Protein AF-A0A933PCF0-F1 (afdb_monomer_lite)

Structure (mmCIF, N/CA/C/O backbone):
data_AF-A0A933PCF0-F1
#
_entry.id   AF-A0A933PCF0-F1
#
loop_
_atom_site.group_PDB
_atom_site.id
_atom_site.type_symbol
_atom_site.label_atom_id
_atom_site.label_alt_id
_atom_site.label_comp_id
_atom_site.label_asym_id
_atom_site.label_entity_id
_atom_site.label_seq_id
_atom_site.pdbx_PDB_ins_code
_atom_site.Cartn_x
_atom_site.Cartn_y
_atom_site.Cartn_z
_atom_site.occupancy
_atom_site.B_iso_or_equiv
_atom_site.auth_seq_id
_atom_site.auth_comp_id
_atom_site.auth_asym_id
_atom_site.auth_atom_id
_atom_site.pdbx_PDB_model_num
ATOM 1 N N . MET A 1 1 ? 22.228 -21.706 17.046 1.00 25.23 1 MET A N 1
ATOM 2 C CA . MET A 1 1 ? 22.929 -20.407 17.133 1.00 25.23 1 MET A CA 1
ATOM 3 C C . MET A 1 1 ? 21.962 -19.352 16.630 1.00 25.23 1 MET A C 1
ATOM 5 O O . MET A 1 1 ? 21.312 -19.584 15.622 1.00 25.23 1 MET A O 1
ATOM 9 N N . ASN A 1 2 ? 21.758 -18.317 17.442 1.00 22.88 2 ASN A N 1
ATOM 10 C CA . ASN A 1 2 ? 20.640 -17.372 17.413 1.00 22.88 2 ASN A CA 1
ATOM 11 C C . ASN A 1 2 ? 20.480 -16.634 16.073 1.00 22.88 2 ASN A C 1
ATOM 13 O O . ASN A 1 2 ? 21.396 -15.925 15.669 1.00 22.88 2 ASN A O 1
ATOM 17 N N . ARG A 1 3 ? 19.287 -16.708 15.462 1.00 22.25 3 ARG A N 1
ATOM 18 C CA . ARG A 1 3 ? 18.789 -15.646 14.575 1.00 22.25 3 ARG A CA 1
ATOM 19 C C . ARG A 1 3 ? 18.373 -14.482 15.470 1.00 22.25 3 ARG A C 1
ATOM 21 O O . ARG A 1 3 ? 17.359 -14.555 16.160 1.00 22.25 3 ARG A O 1
ATOM 28 N N . LEU A 1 4 ? 19.225 -13.467 15.543 1.00 25.31 4 LEU A N 1
ATOM 29 C CA . LEU A 1 4 ? 18.872 -12.180 16.121 1.00 25.31 4 LEU A CA 1
ATOM 30 C C . LEU A 1 4 ? 17.951 -11.479 15.125 1.00 25.31 4 LEU A C 1
ATOM 32 O O . LEU A 1 4 ? 18.321 -11.279 13.972 1.00 25.31 4 LEU A O 1
ATOM 36 N N . ALA A 1 5 ? 16.746 -11.162 15.587 1.00 29.03 5 ALA A N 1
ATOM 37 C CA . ALA A 1 5 ? 15.807 -10.297 14.901 1.00 29.03 5 ALA A CA 1
ATOM 38 C C . ALA A 1 5 ? 16.474 -8.935 14.666 1.00 29.03 5 ALA A C 1
ATOM 40 O O . ALA A 1 5 ? 16.680 -8.165 15.608 1.00 29.03 5 ALA A O 1
ATOM 41 N N . HIS A 1 6 ? 16.840 -8.658 13.418 1.00 25.14 6 HIS A N 1
ATOM 42 C CA . HIS A 1 6 ? 17.116 -7.304 12.975 1.00 25.14 6 HIS A CA 1
ATOM 43 C C . HIS A 1 6 ? 15.776 -6.645 12.659 1.00 25.14 6 HIS A C 1
ATOM 45 O O . HIS A 1 6 ? 15.017 -7.122 11.822 1.00 25.14 6 HIS A O 1
ATOM 51 N N . GLY A 1 7 ? 15.470 -5.581 13.401 1.00 26.92 7 GLY A N 1
ATOM 52 C CA . GLY A 1 7 ? 14.288 -4.743 13.232 1.00 26.92 7 GLY A CA 1
ATOM 53 C C . GLY A 1 7 ? 14.378 -3.865 11.987 1.00 26.92 7 GLY A C 1
ATOM 54 O O . GLY A 1 7 ? 14.492 -2.651 12.101 1.00 26.92 7 GLY A O 1
ATOM 55 N N . GLY A 1 8 ? 14.324 -4.497 10.821 1.00 27.27 8 GLY A N 1
ATOM 56 C CA . GLY A 1 8 ? 13.816 -3.923 9.584 1.00 27.27 8 GLY A CA 1
ATOM 57 C C . GLY A 1 8 ? 12.721 -4.875 9.123 1.00 27.27 8 GLY A C 1
ATOM 58 O O . GLY A 1 8 ? 12.969 -6.076 9.053 1.00 27.27 8 GLY A O 1
ATOM 59 N N . GLY A 1 9 ? 11.499 -4.380 8.938 1.00 31.12 9 GLY A N 1
ATOM 60 C CA . GLY A 1 9 ? 10.350 -5.201 8.560 1.00 31.12 9 GLY A CA 1
ATOM 61 C C . GLY A 1 9 ? 10.545 -5.796 7.172 1.00 31.12 9 GLY A C 1
ATOM 62 O O . GLY A 1 9 ? 10.077 -5.231 6.193 1.00 31.12 9 GLY A O 1
ATOM 63 N N . HIS A 1 10 ? 11.255 -6.916 7.082 1.00 39.31 10 HIS A N 1
ATOM 64 C CA . HIS A 1 10 ? 11.153 -7.807 5.944 1.00 39.31 10 HIS A CA 1
ATOM 65 C C . HIS A 1 10 ? 9.820 -8.522 6.092 1.00 39.31 10 HIS A C 1
ATOM 67 O O . HIS A 1 10 ? 9.625 -9.307 7.022 1.00 39.31 10 HIS A O 1
ATOM 73 N N . VAL A 1 11 ? 8.883 -8.214 5.204 1.00 45.59 11 VAL A N 1
ATOM 74 C CA . VAL A 1 11 ? 7.663 -9.003 5.101 1.00 45.59 11 VAL A CA 1
ATOM 75 C C . VAL A 1 11 ? 8.080 -10.359 4.528 1.00 45.59 11 VAL A C 1
ATOM 77 O O . VAL A 1 11 ? 8.275 -10.511 3.324 1.00 45.59 11 VAL A O 1
ATOM 80 N N . GLU A 1 12 ? 8.308 -11.338 5.404 1.00 43.19 12 GLU A N 1
ATOM 81 C CA . GLU A 1 12 ? 8.560 -12.729 5.019 1.00 43.19 12 GLU A CA 1
ATOM 82 C C . GLU A 1 12 ? 7.275 -13.295 4.390 1.00 43.19 12 GLU A C 1
ATOM 84 O O . GLU A 1 12 ? 6.399 -13.837 5.066 1.00 43.19 12 GLU A O 1
ATOM 89 N N . GLY A 1 13 ? 7.130 -13.130 3.076 1.00 47.84 13 GLY A N 1
ATOM 90 C CA . GLY A 1 13 ? 6.128 -13.841 2.293 1.00 47.84 13 GLY A CA 1
ATOM 91 C C . GLY A 1 13 ? 6.518 -15.310 2.105 1.00 47.84 13 GLY A C 1
ATOM 92 O O . GLY A 1 13 ? 7.696 -15.671 2.100 1.00 47.84 13 GLY A O 1
ATOM 93 N N . ALA A 1 14 ? 5.533 -16.190 1.910 1.00 47.50 14 ALA A N 1
ATOM 94 C CA . ALA A 1 14 ? 5.810 -17.533 1.402 1.00 47.50 14 ALA A CA 1
ATOM 95 C C . ALA A 1 14 ? 6.533 -17.441 0.036 1.00 47.50 14 ALA A C 1
ATOM 97 O O . ALA A 1 14 ? 6.239 -16.523 -0.735 1.00 47.50 14 ALA A O 1
ATOM 98 N N . PRO A 1 15 ? 7.428 -18.377 -0.318 1.00 46.88 15 PRO A N 1
ATOM 99 C CA . PRO A 1 15 ? 8.041 -18.404 -1.646 1.00 46.88 15 PRO A CA 1
ATOM 100 C C . PRO A 1 15 ? 6.963 -18.372 -2.740 1.00 46.88 15 PRO A C 1
ATOM 102 O O . PRO A 1 15 ? 6.050 -19.200 -2.726 1.00 46.88 15 PRO A O 1
ATOM 105 N N . GLY A 1 16 ? 7.044 -17.403 -3.655 1.00 55.38 16 GLY A N 1
ATOM 106 C CA . GLY A 1 16 ? 6.028 -17.174 -4.692 1.00 55.38 16 GLY A CA 1
ATOM 107 C C . GLY A 1 16 ? 4.808 -16.347 -4.250 1.00 55.38 16 GLY A C 1
ATOM 108 O O . GLY A 1 16 ? 3.776 -16.350 -4.920 1.00 55.38 16 GLY A O 1
ATOM 109 N N . SER A 1 17 ? 4.883 -15.665 -3.104 1.00 68.19 17 SER A N 1
ATOM 110 C CA . SER A 1 17 ? 3.891 -14.665 -2.690 1.00 68.19 17 SER A CA 1
ATOM 111 C C . SER A 1 17 ? 4.389 -13.247 -2.961 1.00 68.19 17 SER A C 1
ATOM 113 O O . SER A 1 17 ? 5.594 -12.993 -3.017 1.00 68.19 17 SER A O 1
ATOM 115 N N . TYR A 1 18 ? 3.435 -12.335 -3.144 1.00 72.31 18 TYR A N 1
ATOM 116 C CA . TYR A 1 18 ? 3.709 -10.908 -3.238 1.00 72.31 18 TYR A CA 1
ATOM 117 C C . TYR A 1 18 ? 3.646 -10.297 -1.849 1.00 72.31 18 TYR A C 1
ATOM 119 O O . TYR A 1 18 ? 2.759 -10.624 -1.061 1.00 72.31 18 TYR A O 1
ATOM 127 N N . VAL A 1 19 ? 4.558 -9.376 -1.600 1.00 73.69 19 VAL A N 1
ATOM 128 C CA . VAL A 1 19 ? 4.489 -8.411 -0.518 1.00 73.69 19 VAL A CA 1
ATOM 129 C C . VAL A 1 19 ? 3.978 -7.119 -1.135 1.00 73.69 19 VAL A C 1
ATOM 131 O O . VAL A 1 19 ? 4.619 -6.613 -2.053 1.00 73.69 19 VAL A O 1
ATOM 134 N N . GLY A 1 20 ? 2.834 -6.614 -0.674 1.00 72.50 20 GLY A N 1
ATOM 135 C CA . GLY A 1 20 ? 2.295 -5.309 -1.064 1.00 72.50 20 GLY A CA 1
ATOM 136 C C . GLY A 1 20 ? 2.659 -4.201 -0.075 1.00 72.50 20 GLY A C 1
ATOM 137 O O . GLY A 1 20 ? 3.308 -4.425 0.951 1.00 72.50 20 GLY A O 1
ATOM 138 N N . SER A 1 21 ? 2.203 -2.988 -0.359 1.00 75.00 21 SER A N 1
ATOM 139 C CA . SER A 1 21 ? 2.209 -1.892 0.597 1.00 75.00 21 SER A CA 1
ATOM 140 C C . SER A 1 21 ? 1.336 -2.244 1.800 1.00 75.00 21 SER A C 1
ATOM 142 O O . SER A 1 21 ? 0.180 -2.644 1.655 1.00 75.00 21 SER A O 1
ATOM 144 N N . LEU A 1 22 ? 1.830 -1.990 3.013 1.00 73.12 22 LEU A N 1
ATOM 145 C CA . LEU A 1 22 ? 1.036 -2.170 4.237 1.00 73.12 22 LEU A CA 1
ATOM 146 C C . LEU A 1 22 ? -0.252 -1.327 4.230 1.00 73.12 22 LEU A C 1
ATOM 148 O O . LEU A 1 22 ? -1.233 -1.682 4.873 1.00 73.12 22 LEU A O 1
ATOM 152 N N . LEU A 1 23 ? -0.304 -0.245 3.448 1.00 75.94 23 LEU A N 1
ATOM 153 C CA . LEU A 1 23 ? -1.535 0.527 3.273 1.00 75.94 23 LEU A CA 1
ATOM 154 C C . LEU A 1 23 ? -2.630 -0.220 2.508 1.00 75.94 23 LEU A C 1
ATOM 156 O O . LEU A 1 23 ? -3.784 0.191 2.598 1.00 75.94 23 LEU A O 1
ATOM 160 N N . TYR A 1 24 ? -2.314 -1.298 1.795 1.00 77.12 24 TYR A N 1
ATOM 161 C CA . TYR A 1 24 ? -3.281 -2.167 1.121 1.00 77.12 24 TYR A CA 1
ATOM 162 C C . TYR A 1 24 ? -3.360 -3.575 1.698 1.00 77.12 24 TYR A C 1
ATOM 164 O O . TYR A 1 24 ? -4.350 -4.265 1.449 1.00 77.12 24 TYR A O 1
ATOM 172 N N . ASP A 1 25 ? -2.375 -3.970 2.500 1.00 76.62 25 ASP A N 1
ATOM 173 C CA . ASP A 1 25 ? -2.278 -5.313 3.053 1.00 76.62 25 ASP A CA 1
ATOM 174 C C . ASP A 1 25 ? -2.384 -5.338 4.589 1.00 76.62 25 ASP A C 1
ATOM 176 O O . ASP A 1 25 ? -2.459 -4.316 5.279 1.00 76.62 25 ASP A O 1
ATOM 180 N N . VAL A 1 26 ? -2.443 -6.547 5.137 1.00 80.56 26 VAL A N 1
ATOM 181 C CA . VAL A 1 26 ? -2.367 -6.819 6.569 1.00 80.56 26 VAL A CA 1
ATOM 182 C C . VAL A 1 26 ? -1.021 -7.459 6.850 1.00 80.56 26 VAL A C 1
ATOM 184 O O . VAL A 1 26 ? -0.704 -8.509 6.293 1.00 80.56 26 VAL A O 1
ATOM 187 N N . ALA A 1 27 ? -0.252 -6.862 7.759 1.00 81.44 27 ALA A N 1
ATOM 188 C CA . ALA A 1 27 ? 1.020 -7.441 8.159 1.00 81.44 27 ALA A CA 1
ATOM 189 C C . ALA A 1 27 ? 0.785 -8.852 8.744 1.00 81.44 27 ALA A C 1
ATOM 191 O O . ALA A 1 27 ? -0.171 -9.038 9.513 1.00 81.44 27 ALA A O 1
ATOM 192 N N . PRO A 1 28 ? 1.617 -9.863 8.430 1.00 80.25 28 PRO A N 1
ATOM 193 C CA . PRO A 1 28 ? 1.444 -11.221 8.955 1.00 80.25 28 PRO A CA 1
ATOM 194 C C . PRO A 1 28 ? 1.308 -11.266 10.487 1.00 80.25 28 PRO A C 1
ATOM 196 O O . PRO A 1 28 ? 0.439 -11.949 11.037 1.00 80.25 28 PRO A O 1
ATOM 199 N N . GLU A 1 29 ? 2.105 -10.460 11.186 1.00 84.06 29 GLU A N 1
ATOM 200 C CA . GLU A 1 29 ? 2.089 -10.257 12.634 1.00 84.06 29 GLU A CA 1
ATOM 201 C C . GLU A 1 29 ? 0.789 -9.632 13.170 1.00 84.06 29 GLU A C 1
ATOM 203 O O . GLU A 1 29 ? 0.519 -9.702 14.373 1.00 84.06 29 GLU A O 1
ATOM 208 N N . HIS A 1 30 ? -0.035 -9.034 12.310 1.00 89.06 30 HIS A N 1
ATOM 209 C CA . HIS A 1 30 ? -1.304 -8.395 12.658 1.00 89.06 30 HIS A CA 1
ATOM 210 C C . HIS A 1 30 ? -2.533 -9.252 12.320 1.00 89.06 30 HIS A C 1
ATOM 212 O O . HIS A 1 30 ? -3.639 -8.951 12.781 1.00 89.06 30 HIS A O 1
ATOM 218 N N . VAL A 1 31 ? -2.370 -10.376 11.613 1.00 88.50 31 VAL A N 1
ATOM 219 C CA . VAL A 1 31 ? -3.469 -11.310 11.302 1.00 88.50 31 VAL A CA 1
ATOM 220 C C . VAL A 1 31 ? -4.231 -11.782 12.557 1.00 88.50 31 VAL A C 1
ATOM 222 O O . VAL A 1 31 ? -5.467 -11.773 12.537 1.00 88.50 31 VAL A O 1
ATOM 225 N N . PRO A 1 32 ? -3.584 -12.131 13.692 1.00 90.69 32 PRO A N 1
ATOM 226 C CA . PRO A 1 32 ? -4.318 -12.479 14.913 1.00 90.69 32 PRO A CA 1
ATOM 227 C C . PRO A 1 32 ? -5.192 -11.330 15.437 1.00 90.69 32 PRO A C 1
ATOM 229 O O . PRO A 1 32 ? -6.311 -11.558 15.904 1.00 90.69 32 PRO A O 1
ATOM 232 N N . ALA A 1 33 ? -4.714 -10.089 15.327 1.00 91.44 33 ALA A N 1
ATOM 233 C CA . ALA A 1 33 ? -5.467 -8.905 15.720 1.00 91.44 33 ALA A CA 1
ATOM 234 C C . ALA A 1 33 ? -6.659 -8.633 14.786 1.00 91.44 33 ALA A C 1
ATOM 236 O O . ALA A 1 33 ? -7.724 -8.244 15.273 1.00 91.44 33 ALA A O 1
ATOM 237 N N . LEU A 1 34 ? -6.537 -8.914 13.482 1.00 90.56 34 LEU A N 1
ATOM 238 C CA . LEU A 1 34 ? -7.659 -8.851 12.538 1.00 90.56 34 LEU A CA 1
ATOM 239 C C . LEU A 1 34 ? -8.800 -9.789 12.953 1.00 90.56 34 LEU A C 1
ATOM 241 O O . LEU A 1 34 ? -9.964 -9.383 12.976 1.00 90.56 34 LEU A O 1
ATOM 245 N N . VAL A 1 35 ? -8.473 -11.030 13.331 1.00 91.44 35 VAL A N 1
ATOM 246 C CA . VAL A 1 35 ? -9.463 -12.011 13.804 1.00 91.44 35 VAL A CA 1
ATOM 247 C C . VAL A 1 35 ? -10.177 -11.498 15.056 1.00 91.44 35 VAL A C 1
ATOM 249 O O . VAL A 1 35 ? -11.404 -11.568 15.142 1.00 91.44 35 VAL A O 1
ATOM 252 N N . VAL A 1 36 ? -9.435 -10.926 16.010 1.00 91.69 36 VAL A N 1
ATOM 253 C CA . VAL A 1 36 ? -10.019 -10.304 17.209 1.00 91.69 36 VAL A CA 1
ATOM 254 C C . VAL A 1 36 ? -10.971 -9.171 16.823 1.00 91.69 36 VAL A C 1
ATOM 256 O O . VAL A 1 36 ? -12.115 -9.151 17.284 1.00 91.69 36 VAL A O 1
ATOM 259 N N . LEU A 1 37 ? -10.541 -8.265 15.944 1.00 88.94 37 LEU A N 1
ATOM 260 C CA . LEU A 1 37 ? -11.344 -7.131 15.494 1.00 88.94 37 LEU A CA 1
ATOM 261 C C . LEU A 1 37 ? -12.644 -7.572 14.801 1.00 88.94 37 LEU A C 1
ATOM 263 O O . LEU A 1 37 ? -13.703 -7.005 15.074 1.00 88.94 37 LEU A O 1
ATOM 267 N N . ALA A 1 38 ? -12.589 -8.623 13.980 1.00 88.75 38 ALA A N 1
ATOM 268 C CA . ALA A 1 38 ? -13.745 -9.177 13.278 1.00 88.75 38 ALA A CA 1
ATOM 269 C C . ALA A 1 38 ? -14.756 -9.872 14.212 1.00 88.75 38 ALA A C 1
ATOM 271 O O . ALA A 1 38 ? -15.964 -9.826 13.969 1.00 88.75 38 ALA A O 1
ATOM 272 N N . LEU A 1 39 ? -14.290 -10.499 15.298 1.00 90.94 39 LEU A N 1
ATOM 273 C CA . LEU A 1 39 ? -15.151 -11.213 16.249 1.00 90.94 39 LEU A CA 1
ATOM 274 C C . LEU A 1 39 ? -15.793 -10.292 17.299 1.00 90.94 39 LEU A C 1
ATOM 276 O O . LEU A 1 39 ? -16.856 -10.613 17.838 1.00 90.94 39 LEU A O 1
ATOM 280 N N . LEU A 1 40 ? -15.197 -9.136 17.595 1.00 87.50 40 LEU A N 1
ATOM 281 C CA . LEU A 1 40 ? -15.674 -8.216 18.636 1.00 87.50 40 LEU A CA 1
ATOM 282 C C . LEU A 1 40 ? -17.129 -7.729 18.462 1.00 87.50 40 LEU A C 1
ATOM 284 O O . LEU A 1 40 ? -17.848 -7.697 19.466 1.00 87.50 40 LEU A O 1
ATOM 288 N N . PRO A 1 41 ? -17.631 -7.411 17.251 1.00 85.50 41 PRO A N 1
ATOM 289 C CA . PRO A 1 41 ? -19.044 -7.090 17.047 1.00 85.50 41 PRO A CA 1
ATOM 290 C C . PRO A 1 41 ? -19.982 -8.237 17.442 1.00 85.50 41 PRO A C 1
ATOM 292 O O . PRO A 1 41 ? -21.017 -7.995 18.067 1.00 85.50 41 PRO A O 1
ATOM 295 N N . LEU A 1 42 ? -19.609 -9.488 17.146 1.00 87.19 42 LEU A N 1
ATOM 296 C CA . LEU A 1 42 ? -20.376 -10.673 17.541 1.00 87.19 42 LEU A CA 1
ATOM 297 C C . LEU A 1 42 ? -20.425 -10.799 19.070 1.00 87.19 42 LEU A C 1
ATOM 299 O O . LEU A 1 42 ? -21.495 -11.015 19.643 1.00 87.19 42 LEU A O 1
ATOM 303 N N . VAL A 1 43 ? -19.287 -10.594 19.741 1.00 86.88 43 VAL A N 1
ATOM 304 C CA . VAL A 1 43 ? -19.208 -10.586 21.209 1.00 86.88 43 VAL A CA 1
ATOM 305 C C . VAL A 1 43 ? -20.074 -9.465 21.789 1.00 86.88 43 VAL A C 1
ATOM 307 O O . VAL A 1 43 ? -20.819 -9.697 22.740 1.00 86.88 43 VAL A O 1
ATOM 310 N N . ALA A 1 44 ? -20.056 -8.268 21.199 1.00 86.12 44 ALA A N 1
ATOM 311 C CA . ALA A 1 44 ? -20.896 -7.155 21.636 1.00 86.12 44 ALA A CA 1
ATOM 312 C C . ALA A 1 44 ? -22.396 -7.457 21.485 1.00 86.12 44 ALA A C 1
ATOM 314 O O . ALA A 1 44 ? -23.184 -7.148 22.386 1.00 86.12 44 ALA A O 1
ATOM 315 N N . VAL A 1 45 ? -22.796 -8.112 20.389 1.00 85.12 45 VAL A N 1
ATOM 316 C CA . VAL A 1 45 ? -24.171 -8.590 20.181 1.00 85.12 45 VAL A CA 1
ATOM 317 C C . VAL A 1 45 ? -24.544 -9.642 21.223 1.00 85.12 45 VAL A C 1
ATOM 319 O O . VAL A 1 45 ? -25.588 -9.502 21.857 1.00 85.12 45 VAL A O 1
ATOM 322 N N . LEU A 1 46 ? -23.699 -10.647 21.464 1.00 86.25 46 LEU A N 1
ATOM 323 C CA . LEU A 1 46 ? -23.926 -11.677 22.484 1.00 86.25 46 LEU A CA 1
ATOM 324 C C . LEU A 1 46 ? -24.105 -11.047 23.874 1.00 86.25 46 LEU A C 1
ATOM 326 O O . LEU A 1 46 ? -25.059 -11.358 24.590 1.00 86.25 46 LEU A O 1
ATOM 330 N N . VAL A 1 47 ? -23.240 -10.090 24.224 1.00 85.38 47 VAL A N 1
ATOM 331 C CA . VAL A 1 47 ? -23.313 -9.357 25.489 1.00 85.38 47 VAL A CA 1
ATOM 332 C C . VAL A 1 47 ? -24.624 -8.592 25.614 1.00 85.38 47 VAL A C 1
ATOM 334 O O . VAL A 1 47 ? -25.244 -8.685 26.669 1.00 85.38 47 VAL A O 1
ATOM 337 N N . HIS A 1 48 ? -25.075 -7.861 24.596 1.00 82.12 48 HIS A N 1
ATOM 338 C CA . HIS A 1 48 ? -26.234 -6.964 24.724 1.00 82.12 48 HIS A CA 1
ATOM 339 C C . HIS A 1 48 ? -27.587 -7.594 24.383 1.00 82.12 48 HIS A C 1
ATOM 341 O O . HIS A 1 48 ? -28.609 -7.147 24.899 1.00 82.12 48 HIS A O 1
ATOM 347 N N . ARG A 1 49 ? -27.626 -8.608 23.514 1.00 84.12 49 ARG A N 1
ATOM 348 C CA . ARG A 1 49 ? -28.871 -9.195 22.984 1.00 84.12 49 ARG A CA 1
ATOM 349 C C . ARG A 1 49 ? -29.189 -10.571 23.549 1.00 84.12 49 ARG A C 1
ATOM 351 O O . ARG A 1 49 ? -30.356 -10.943 23.570 1.00 84.12 49 ARG A O 1
ATOM 358 N N . LEU A 1 50 ? -28.186 -11.309 24.021 1.00 83.31 50 LEU A N 1
ATOM 359 C CA . LEU A 1 50 ? -28.342 -12.694 24.472 1.00 83.31 50 LEU A CA 1
ATOM 360 C C . LEU A 1 50 ? -27.774 -12.890 25.889 1.00 83.31 50 LEU A C 1
ATOM 362 O O . LEU A 1 50 ? -26.924 -13.752 26.118 1.00 83.31 50 LEU A O 1
ATOM 366 N N . PRO A 1 51 ? -28.243 -12.111 26.883 1.00 77.00 51 PRO A N 1
ATOM 367 C CA . PRO A 1 51 ? -27.655 -12.112 28.217 1.00 77.00 51 PRO A CA 1
ATOM 368 C C . PRO A 1 51 ? -27.790 -13.451 28.947 1.00 77.00 51 PRO A C 1
ATOM 370 O O . PRO A 1 51 ? -26.962 -13.733 29.805 1.00 77.00 51 PRO A O 1
ATOM 373 N N . ALA A 1 52 ? -28.793 -14.259 28.593 1.00 79.56 52 ALA A N 1
ATOM 374 C CA . ALA A 1 52 ? -29.049 -15.573 29.179 1.00 79.56 52 ALA A CA 1
ATOM 375 C C . ALA A 1 52 ? -27.998 -16.634 28.803 1.00 79.56 52 ALA A C 1
ATOM 377 O O . ALA A 1 52 ? -27.905 -17.654 29.476 1.00 79.56 52 ALA A O 1
ATOM 378 N N . VAL A 1 53 ? -27.209 -16.400 27.748 1.00 80.50 53 VAL A N 1
ATOM 379 C CA . VAL A 1 53 ? -26.158 -17.326 27.284 1.00 80.50 53 VAL A CA 1
ATOM 380 C C . VAL A 1 53 ? -24.842 -17.110 28.045 1.00 80.50 53 VAL A C 1
ATOM 382 O O . VAL A 1 53 ? -23.968 -17.971 28.043 1.00 80.50 53 VAL A O 1
ATOM 385 N N . LEU A 1 54 ? -24.686 -15.961 28.709 1.00 79.12 54 LEU A N 1
ATOM 386 C CA . LEU A 1 54 ? -23.448 -15.577 29.380 1.00 79.12 54 LEU A CA 1
ATOM 387 C C . LEU A 1 54 ? -23.532 -15.795 30.896 1.00 79.12 54 LEU A C 1
ATOM 389 O O . LEU A 1 54 ? -24.584 -15.554 31.493 1.00 79.12 54 LEU A O 1
ATOM 393 N N . PRO A 1 55 ? -22.416 -16.166 31.551 1.00 82.25 55 PRO A N 1
ATOM 394 C CA . PRO A 1 55 ? -22.373 -16.248 33.003 1.00 82.25 55 PRO A CA 1
ATOM 395 C C . PRO A 1 55 ? -22.664 -14.875 33.638 1.00 82.25 55 PRO A C 1
ATOM 397 O O . PRO A 1 55 ? -22.351 -13.833 33.044 1.00 82.25 55 PRO A O 1
ATOM 400 N N . PRO A 1 56 ? -23.241 -14.838 34.854 1.00 81.75 56 PRO A N 1
ATOM 401 C CA . PRO A 1 56 ? -23.562 -13.598 35.550 1.00 81.75 56 PRO A CA 1
ATOM 402 C C . PRO A 1 56 ? -22.282 -12.916 36.049 1.00 81.75 56 PRO A C 1
ATOM 404 O O . PRO A 1 56 ? -21.889 -13.030 37.207 1.00 81.75 56 PRO A O 1
ATOM 407 N N . VAL A 1 57 ? -21.618 -12.184 35.157 1.00 87.62 57 VAL A N 1
ATOM 408 C CA . VAL A 1 57 ? -20.435 -11.383 35.474 1.00 87.62 57 VAL A CA 1
ATOM 409 C C . VAL A 1 57 ? -20.891 -9.964 35.840 1.00 87.62 57 VAL A C 1
ATOM 411 O O . VAL A 1 57 ? -21.448 -9.270 34.981 1.00 87.62 57 VAL A O 1
ATOM 414 N N . PRO A 1 58 ? -20.632 -9.469 37.070 1.00 89.00 58 PRO A N 1
ATOM 415 C CA . PRO A 1 58 ? -21.086 -8.144 37.511 1.00 89.00 58 PRO A CA 1
ATOM 416 C C . PRO A 1 58 ? -20.648 -7.002 36.587 1.00 89.00 58 PRO A C 1
ATOM 418 O O . PRO A 1 58 ? -21.366 -6.020 36.409 1.00 89.00 58 PRO A O 1
ATOM 421 N N . TRP A 1 59 ? -19.473 -7.142 35.973 1.00 91.75 59 TRP A N 1
ATOM 422 C CA . TRP A 1 59 ? -18.943 -6.174 35.019 1.00 91.75 59 TRP A CA 1
ATOM 423 C C . TRP A 1 59 ? -19.805 -6.067 33.749 1.00 91.75 59 TRP A C 1
ATOM 425 O O . TRP A 1 59 ? -20.118 -4.955 33.329 1.00 91.75 59 TRP A O 1
ATOM 435 N N . LEU A 1 60 ? -20.280 -7.191 33.193 1.00 89.75 60 LEU A N 1
ATOM 436 C CA . LEU A 1 60 ? -21.167 -7.197 32.019 1.00 89.75 60 LEU A CA 1
ATOM 437 C C . LEU A 1 60 ? -22.529 -6.572 32.332 1.00 89.75 60 LEU A C 1
ATOM 439 O O . LEU A 1 60 ? -23.071 -5.831 31.515 1.00 89.75 60 LEU A O 1
ATOM 443 N N . GLY A 1 61 ? -23.062 -6.822 33.532 1.00 88.44 61 GLY A N 1
ATOM 444 C CA . GLY A 1 61 ? -24.286 -6.169 34.000 1.00 88.44 61 GLY A CA 1
ATOM 445 C C . GLY A 1 61 ? -24.151 -4.643 34.031 1.00 88.44 61 GLY A C 1
ATOM 446 O O . GLY A 1 61 ? -25.024 -3.935 33.535 1.00 88.44 61 GLY A O 1
ATOM 447 N N . ARG A 1 62 ? -23.020 -4.132 34.536 1.00 93.19 62 ARG A N 1
ATOM 448 C CA . ARG A 1 62 ? -22.730 -2.688 34.551 1.00 93.19 62 ARG A CA 1
ATOM 449 C C . ARG A 1 62 ? -22.517 -2.115 33.152 1.00 93.19 62 ARG A C 1
ATOM 451 O O . ARG A 1 62 ? -23.013 -1.030 32.876 1.00 93.19 62 ARG A O 1
ATOM 458 N N . LEU A 1 63 ? -21.831 -2.842 32.268 1.00 91.56 63 LEU A N 1
ATOM 459 C CA . LEU A 1 63 ? -21.619 -2.429 30.879 1.00 91.56 63 LEU A CA 1
ATOM 460 C C . LEU A 1 63 ? -22.952 -2.253 30.133 1.00 91.56 63 LEU A C 1
ATOM 462 O O . LEU A 1 63 ? -23.128 -1.265 29.427 1.00 91.56 63 LEU A O 1
ATOM 466 N N . ARG A 1 64 ? -23.905 -3.174 30.321 1.00 89.50 64 ARG A N 1
ATOM 467 C CA . ARG A 1 64 ? -25.257 -3.098 29.730 1.00 89.50 64 ARG A CA 1
ATOM 468 C C . ARG A 1 64 ? -26.082 -1.927 30.254 1.00 89.50 64 ARG A C 1
ATOM 470 O O . ARG A 1 64 ? -26.934 -1.417 29.539 1.00 89.50 64 ARG A O 1
ATOM 477 N N . ALA A 1 65 ? -25.844 -1.524 31.499 1.00 90.94 65 ALA A N 1
ATOM 478 C CA . ALA A 1 65 ? -26.541 -0.408 32.127 1.00 90.94 65 ALA A CA 1
ATOM 479 C C . ALA A 1 65 ? -25.985 0.965 31.708 1.00 90.94 65 ALA A C 1
ATOM 481 O O . ALA A 1 65 ? -26.570 1.991 32.057 1.00 90.94 65 ALA A O 1
ATOM 482 N N . LEU A 1 66 ? -24.856 1.013 30.988 1.00 90.56 66 LEU A N 1
ATOM 483 C CA . LEU A 1 66 ? -24.313 2.272 30.493 1.00 90.56 66 LEU A CA 1
ATOM 484 C C . LEU A 1 66 ? -25.226 2.885 29.419 1.00 90.56 66 LEU A C 1
ATOM 486 O O . LEU A 1 66 ? -25.768 2.164 28.579 1.00 90.56 66 LEU A O 1
ATOM 490 N N . PRO A 1 67 ? -25.324 4.225 29.362 1.00 89.62 67 PRO A N 1
ATOM 491 C CA . PRO A 1 67 ? -25.864 4.908 28.193 1.00 89.62 67 PRO A CA 1
ATOM 492 C C . PRO A 1 67 ? -25.125 4.489 26.920 1.00 89.62 67 PRO A C 1
ATOM 494 O O . PRO A 1 67 ? -23.921 4.224 26.970 1.00 89.62 67 PRO A O 1
ATOM 497 N N . ALA A 1 68 ? -25.816 4.479 25.779 1.00 86.00 68 ALA A N 1
ATOM 498 C CA . ALA A 1 68 ? -25.277 3.990 24.508 1.00 86.00 68 ALA A CA 1
ATOM 499 C C . ALA A 1 68 ? -23.936 4.646 24.129 1.00 86.00 68 ALA A C 1
ATOM 501 O O . ALA A 1 68 ? -23.025 3.966 23.665 1.00 86.00 68 ALA A O 1
ATOM 502 N N . GLU A 1 69 ? -23.779 5.943 24.397 1.00 86.25 69 GLU A N 1
ATOM 503 C CA . GLU A 1 69 ? -22.550 6.692 24.129 1.00 86.25 69 GLU A CA 1
ATOM 504 C C . GLU A 1 69 ? -21.379 6.186 24.991 1.00 86.25 69 GLU A C 1
ATOM 506 O O . GLU A 1 69 ? -20.259 5.998 24.520 1.00 86.25 69 GLU A O 1
ATOM 511 N N . ARG A 1 70 ? -21.643 5.895 26.271 1.00 91.00 70 ARG A N 1
ATOM 512 C CA . ARG A 1 70 ? -20.635 5.373 27.207 1.00 91.00 70 ARG A CA 1
ATOM 513 C C . ARG A 1 70 ? -20.342 3.899 26.960 1.00 91.00 70 ARG A C 1
ATOM 515 O O . ARG A 1 70 ? -19.199 3.483 27.129 1.00 91.00 70 ARG A O 1
ATOM 522 N N . ALA A 1 71 ? -21.341 3.134 26.530 1.00 91.50 71 ALA A N 1
ATOM 523 C CA . ALA A 1 71 ? -21.170 1.754 26.104 1.00 91.50 71 ALA A CA 1
ATOM 524 C C . ALA A 1 71 ? -20.290 1.669 24.848 1.00 91.50 71 ALA A C 1
ATOM 526 O O . ALA A 1 71 ? -19.386 0.841 24.814 1.00 91.50 71 ALA A O 1
ATOM 527 N N . LEU A 1 72 ? -20.494 2.549 23.860 1.00 90.00 72 LEU A N 1
ATOM 528 C CA . LEU A 1 72 ? -19.653 2.619 22.661 1.00 90.00 72 LEU A CA 1
ATOM 529 C C . LEU A 1 72 ? -18.196 2.945 23.014 1.00 90.00 72 LEU A C 1
ATOM 531 O O . LEU A 1 72 ? -17.293 2.241 22.575 1.00 90.00 72 LEU A O 1
ATOM 535 N N . ALA A 1 73 ? -17.964 3.946 23.868 1.00 93.38 73 ALA A N 1
ATOM 536 C CA . ALA A 1 73 ? -16.618 4.268 24.340 1.00 93.38 73 ALA A CA 1
ATOM 537 C C . ALA A 1 73 ? -15.960 3.110 25.113 1.00 93.38 73 ALA A C 1
ATOM 539 O O . ALA A 1 73 ? -14.772 2.845 24.941 1.00 93.38 73 ALA A O 1
ATOM 540 N N . ALA A 1 74 ? -16.723 2.398 25.949 1.00 95.69 74 ALA A N 1
ATOM 541 C CA . ALA A 1 74 ? -16.226 1.220 26.656 1.00 95.69 74 ALA A CA 1
ATOM 542 C C . ALA A 1 74 ? -15.852 0.088 25.686 1.00 95.69 74 ALA A C 1
ATOM 544 O O . ALA A 1 74 ? -14.802 -0.525 25.854 1.00 95.69 74 ALA A O 1
ATOM 545 N N . TRP A 1 75 ? -16.671 -0.158 24.659 1.00 94.75 75 TRP A N 1
ATOM 546 C CA . TRP A 1 75 ? -16.372 -1.144 23.621 1.00 94.75 75 TRP A CA 1
ATOM 547 C C . TRP A 1 75 ? -15.157 -0.764 22.785 1.00 94.75 75 TRP A C 1
ATOM 549 O O . TRP A 1 75 ? -14.351 -1.641 22.509 1.00 94.75 75 TRP A O 1
ATOM 559 N N . ALA A 1 76 ? -14.975 0.514 22.451 1.00 94.62 76 ALA A N 1
ATOM 560 C CA . ALA A 1 76 ? -13.785 0.978 21.744 1.00 94.62 76 ALA A CA 1
ATOM 561 C C . ALA A 1 76 ? -12.497 0.720 22.544 1.00 94.62 76 ALA A C 1
ATOM 563 O O . ALA A 1 76 ? -11.536 0.181 22.006 1.00 94.62 76 ALA A O 1
ATOM 564 N N . LEU A 1 77 ? -12.502 1.026 23.847 1.00 97.31 77 LEU A N 1
ATOM 565 C CA . LEU A 1 77 ? -11.369 0.743 24.736 1.00 97.31 77 LEU A CA 1
ATOM 566 C C . LEU A 1 77 ? -11.076 -0.759 24.841 1.00 97.31 77 LEU A C 1
ATOM 568 O O . LEU A 1 77 ? -9.921 -1.160 24.785 1.00 97.31 77 LEU A O 1
ATOM 572 N N . VAL A 1 78 ? -12.112 -1.590 25.007 1.00 96.19 78 VAL A N 1
ATOM 573 C CA . VAL A 1 78 ? -11.955 -3.053 25.096 1.00 96.19 78 VAL A CA 1
ATOM 574 C C . VAL A 1 78 ? -11.465 -3.632 23.774 1.00 96.19 78 VAL A C 1
ATOM 576 O O . VAL A 1 78 ? -10.601 -4.501 23.785 1.00 96.19 78 VAL A O 1
ATOM 579 N N . ALA A 1 79 ? -11.995 -3.146 22.653 1.00 95.31 79 ALA A N 1
ATOM 580 C CA . ALA A 1 79 ? -11.603 -3.577 21.323 1.00 95.31 79 ALA A CA 1
ATOM 581 C C . ALA A 1 79 ? -10.133 -3.260 21.043 1.00 95.31 79 ALA A C 1
ATOM 583 O O . ALA A 1 79 ? -9.376 -4.164 20.703 1.00 95.31 79 ALA A O 1
ATOM 584 N N . SER A 1 80 ? -9.721 -2.009 21.269 1.00 96.31 80 SER A N 1
ATOM 585 C CA . SER A 1 80 ? -8.328 -1.585 21.103 1.00 96.31 80 SER A CA 1
ATOM 586 C C . SER A 1 80 ? -7.394 -2.328 22.069 1.00 96.31 80 SER A C 1
ATOM 588 O O . SER A 1 80 ? -6.371 -2.863 21.648 1.00 96.31 80 SER A O 1
ATOM 590 N N . ALA A 1 81 ? -7.786 -2.511 23.338 1.00 97.56 81 ALA A N 1
ATOM 591 C CA . ALA A 1 81 ? -7.004 -3.312 24.282 1.00 97.56 81 ALA A CA 1
ATOM 592 C C . ALA A 1 81 ? -6.830 -4.766 23.812 1.00 97.56 81 ALA A C 1
ATOM 594 O O . ALA A 1 81 ? -5.733 -5.307 23.898 1.00 97.56 81 ALA A O 1
ATOM 595 N N . ALA A 1 82 ? -7.893 -5.401 23.309 1.00 96.25 82 ALA A N 1
ATOM 596 C CA . ALA A 1 82 ? -7.838 -6.775 22.817 1.00 96.25 82 ALA A CA 1
ATOM 597 C C . ALA A 1 82 ? -6.953 -6.906 21.567 1.00 96.25 82 ALA A C 1
ATOM 599 O O . ALA A 1 82 ? -6.183 -7.860 21.474 1.00 96.25 82 ALA A O 1
ATOM 600 N N . VAL A 1 83 ? -7.023 -5.932 20.653 1.00 95.44 83 VAL A N 1
ATOM 601 C CA . VAL A 1 83 ? -6.126 -5.831 19.494 1.00 95.44 83 VAL A CA 1
ATOM 602 C C . VAL A 1 83 ? -4.673 -5.725 19.954 1.00 95.44 83 VAL A C 1
ATOM 604 O O . VAL A 1 83 ? -3.866 -6.563 19.572 1.00 95.44 83 VAL A O 1
ATOM 607 N N . HIS A 1 84 ? -4.338 -4.786 20.843 1.00 95.69 84 HIS A N 1
ATOM 608 C CA . HIS A 1 84 ? -2.961 -4.632 21.321 1.00 95.69 84 HIS A CA 1
ATOM 609 C C . HIS A 1 84 ? -2.449 -5.867 22.075 1.00 95.69 84 HIS A C 1
ATOM 611 O O . HIS A 1 84 ? -1.307 -6.259 21.866 1.00 95.69 84 HIS A O 1
ATOM 617 N N . VAL A 1 85 ? -3.281 -6.549 22.877 1.00 96.56 85 VAL A N 1
ATOM 618 C CA . VAL A 1 85 ? -2.901 -7.838 23.496 1.00 96.56 85 VAL A CA 1
ATOM 619 C C . VAL A 1 85 ? -2.566 -8.889 22.438 1.00 96.56 85 VAL A C 1
ATOM 621 O O . VAL A 1 85 ? -1.589 -9.617 22.604 1.00 96.56 85 VAL A O 1
ATOM 624 N N . ALA A 1 86 ? -3.353 -8.974 21.362 1.00 94.94 86 ALA A N 1
ATOM 625 C CA . ALA A 1 86 ? -3.119 -9.934 20.287 1.00 94.94 86 ALA A CA 1
ATOM 626 C C . ALA A 1 86 ? -1.804 -9.675 19.529 1.00 94.94 86 ALA A C 1
ATOM 628 O O . ALA A 1 86 ? -1.227 -10.623 19.002 1.00 94.94 86 ALA A O 1
ATOM 629 N N . LEU A 1 87 ? -1.311 -8.430 19.528 1.00 92.94 87 LEU A N 1
ATOM 630 C CA . LEU A 1 87 ? -0.041 -8.038 18.906 1.00 92.94 87 LEU A CA 1
ATOM 631 C C . LEU A 1 87 ? 1.197 -8.300 19.782 1.00 92.94 87 LEU A C 1
ATOM 633 O O . LEU A 1 87 ? 2.303 -8.421 19.260 1.00 92.94 87 LEU A O 1
ATOM 637 N N . VAL A 1 88 ? 1.045 -8.422 21.106 1.00 93.81 88 VAL A N 1
ATOM 638 C CA . VAL A 1 88 ? 2.175 -8.684 22.022 1.00 93.81 88 VAL A CA 1
ATOM 639 C C . VAL A 1 88 ? 2.985 -9.933 21.638 1.00 93.81 88 VAL A C 1
ATOM 641 O O . VAL A 1 88 ? 4.206 -9.823 21.531 1.00 93.81 88 VAL A O 1
ATOM 644 N N . PRO A 1 89 ? 2.381 -11.125 21.444 1.00 92.50 89 PRO A N 1
ATOM 645 C CA . PRO A 1 89 ? 3.162 -12.322 21.140 1.00 92.50 89 PRO A CA 1
ATOM 646 C C . PRO A 1 89 ? 3.788 -12.285 19.742 1.00 92.50 89 PRO A C 1
ATOM 648 O O . PRO A 1 89 ? 4.816 -12.926 19.538 1.00 92.50 89 PRO A O 1
ATOM 651 N N . THR A 1 90 ? 3.201 -11.547 18.794 1.00 87.50 90 THR A N 1
ATOM 652 C CA . THR A 1 90 ? 3.679 -11.510 17.404 1.00 87.50 90 THR A CA 1
ATOM 653 C C . THR A 1 90 ? 4.935 -10.660 17.234 1.00 87.50 90 THR A C 1
ATOM 655 O O . THR A 1 90 ? 5.723 -10.917 16.334 1.00 87.50 90 THR A O 1
ATOM 658 N N . HIS A 1 91 ? 5.196 -9.736 18.162 1.00 86.44 91 HIS A N 1
ATOM 659 C CA . HIS A 1 91 ? 6.369 -8.857 18.154 1.00 86.44 91 HIS A CA 1
ATOM 660 C C . HIS A 1 91 ? 7.529 -9.349 19.048 1.00 86.44 91 HIS A C 1
ATOM 662 O O . HIS A 1 91 ? 8.509 -8.626 19.267 1.00 86.44 91 HIS A O 1
ATOM 668 N N . GLY A 1 92 ? 7.446 -10.570 19.592 1.00 87.50 92 GLY A N 1
ATOM 669 C CA . GLY A 1 92 ? 8.520 -11.196 20.375 1.00 87.50 92 GLY A CA 1
ATOM 670 C C . GLY A 1 92 ? 8.932 -10.401 21.625 1.00 87.50 92 GLY A C 1
ATOM 671 O O . GLY A 1 92 ? 8.094 -9.818 22.310 1.00 87.50 92 GLY A O 1
ATOM 672 N N . LEU A 1 93 ? 10.231 -10.369 21.944 1.00 88.06 93 LEU A N 1
ATOM 673 C CA . LEU A 1 93 ? 10.801 -9.590 23.061 1.00 88.06 93 LEU A CA 1
ATOM 674 C C . LEU A 1 93 ? 11.320 -8.216 22.595 1.00 88.06 93 LEU A C 1
ATOM 676 O O . LEU A 1 93 ? 12.462 -7.849 22.866 1.00 88.06 93 LEU A O 1
ATOM 680 N N . SER A 1 94 ? 10.495 -7.469 21.863 1.00 87.00 94 SER A N 1
ATOM 681 C CA . SER A 1 94 ? 10.838 -6.137 21.353 1.00 87.00 94 SER A CA 1
ATOM 682 C C . SER A 1 94 ? 10.244 -5.013 22.210 1.00 87.00 94 SER A C 1
ATOM 684 O O . SER A 1 94 ? 9.309 -5.222 22.987 1.00 87.00 94 SER A O 1
ATOM 686 N N . GLY A 1 95 ? 10.758 -3.788 22.038 1.00 88.56 95 GLY A N 1
ATOM 687 C CA . GLY A 1 95 ? 10.168 -2.581 22.633 1.00 88.56 95 GLY A CA 1
ATOM 688 C C . GLY A 1 95 ? 8.687 -2.399 22.272 1.00 88.56 95 GLY A C 1
ATOM 689 O O . GLY A 1 95 ? 7.903 -1.952 23.109 1.00 88.56 95 GLY A O 1
ATOM 690 N N . TRP A 1 96 ? 8.291 -2.832 21.071 1.00 87.44 96 TRP A N 1
ATOM 691 C CA . TRP A 1 96 ? 6.909 -2.798 20.592 1.00 87.44 96 TRP A CA 1
ATOM 692 C C . TRP A 1 96 ? 5.985 -3.701 21.403 1.00 87.44 96 TRP A C 1
ATOM 694 O O . TRP A 1 96 ? 4.920 -3.253 21.820 1.00 87.44 96 TRP A O 1
ATOM 704 N N . SER A 1 97 ? 6.412 -4.919 21.743 1.00 91.12 97 SER A N 1
ATOM 705 C CA . SER A 1 97 ? 5.631 -5.814 22.608 1.00 91.12 97 SER A CA 1
ATOM 706 C C . SER A 1 97 ? 5.348 -5.190 23.975 1.00 91.12 97 SER A C 1
ATOM 708 O O . SER A 1 97 ? 4.235 -5.296 24.493 1.00 91.12 97 SER A O 1
ATOM 710 N N . PHE A 1 98 ? 6.334 -4.496 24.558 1.00 93.25 98 PHE A N 1
ATOM 711 C CA . PHE A 1 98 ? 6.147 -3.776 25.821 1.00 93.25 98 PHE A CA 1
ATOM 712 C C . PHE A 1 98 ? 5.205 -2.581 25.666 1.00 93.25 98 PHE A C 1
ATOM 714 O O . PHE A 1 98 ? 4.354 -2.372 26.531 1.00 93.25 98 PHE A O 1
ATOM 721 N N . ALA A 1 99 ? 5.325 -1.825 24.573 1.00 92.56 99 ALA A N 1
ATOM 722 C CA . ALA A 1 99 ? 4.437 -0.707 24.275 1.00 92.56 99 ALA A CA 1
ATOM 723 C C . ALA A 1 99 ? 2.983 -1.176 24.104 1.00 92.56 99 ALA A C 1
ATOM 725 O O . ALA A 1 99 ? 2.093 -0.636 24.761 1.00 92.56 99 ALA A O 1
ATOM 726 N N . PHE A 1 100 ? 2.746 -2.234 23.322 1.00 94.62 100 PHE A N 1
ATOM 727 C CA . PHE A 1 100 ? 1.421 -2.831 23.147 1.00 94.62 100 PHE A CA 1
ATOM 728 C C . PHE A 1 100 ? 0.851 -3.373 24.459 1.00 94.62 100 PHE A C 1
ATOM 730 O O . PHE A 1 100 ? -0.312 -3.125 24.770 1.00 94.62 100 PHE A O 1
ATOM 737 N N . ALA A 1 101 ? 1.659 -4.060 25.273 1.00 96.38 101 ALA A N 1
ATOM 738 C CA . ALA A 1 101 ? 1.214 -4.569 26.568 1.00 96.38 101 ALA A CA 1
ATOM 739 C C . ALA A 1 101 ? 0.851 -3.435 27.545 1.00 96.38 101 ALA A C 1
ATOM 741 O O . ALA A 1 101 ? -0.167 -3.509 28.241 1.00 96.38 101 ALA A O 1
ATOM 742 N N . ALA A 1 102 ? 1.665 -2.375 27.590 1.00 96.81 102 ALA A N 1
ATOM 743 C CA . ALA A 1 102 ? 1.408 -1.206 28.422 1.00 96.81 102 ALA A CA 1
ATOM 744 C C . ALA A 1 102 ? 0.134 -0.474 27.978 1.00 96.81 102 ALA A C 1
ATOM 746 O O . ALA A 1 102 ? -0.724 -0.183 28.816 1.00 96.81 102 ALA A O 1
ATOM 747 N N . ASP A 1 103 ? -0.025 -0.232 26.675 1.00 96.88 103 ASP A N 1
ATOM 748 C CA . ASP A 1 103 ? -1.200 0.442 26.125 1.00 96.88 103 ASP A CA 1
ATOM 749 C C . ASP A 1 103 ? -2.472 -0.391 26.331 1.00 96.88 103 ASP A C 1
ATOM 751 O O . ASP A 1 103 ? -3.469 0.111 26.852 1.00 96.88 103 ASP A O 1
ATOM 755 N N . ALA A 1 104 ? -2.421 -1.702 26.072 1.00 97.62 104 ALA A N 1
ATOM 756 C CA . ALA A 1 104 ? -3.513 -2.625 26.376 1.00 97.62 104 ALA A CA 1
ATOM 757 C C . ALA A 1 104 ? -3.938 -2.571 27.852 1.00 97.62 104 ALA A C 1
ATOM 759 O O . ALA A 1 104 ? -5.133 -2.528 28.165 1.00 97.62 104 ALA A O 1
ATOM 760 N N . GLY A 1 105 ? -2.966 -2.542 28.769 1.00 98.00 105 GLY A N 1
ATOM 761 C CA . GLY A 1 105 ? -3.215 -2.401 30.200 1.00 98.00 105 GLY A CA 1
ATOM 762 C C . GLY A 1 105 ? -3.903 -1.079 30.547 1.00 98.00 105 GLY A C 1
ATOM 763 O O . GLY A 1 105 ? -4.878 -1.071 31.304 1.00 98.00 105 GLY A O 1
ATOM 764 N N . LEU A 1 106 ? -3.442 0.034 29.968 1.00 98.00 106 LEU A N 1
ATOM 765 C CA . LEU A 1 106 ? -4.021 1.366 30.170 1.00 98.00 106 LEU A CA 1
ATOM 766 C C . LEU A 1 106 ? -5.449 1.464 29.619 1.00 98.00 106 LEU A C 1
ATOM 768 O O . LEU A 1 106 ? -6.344 1.945 30.322 1.00 98.00 106 LEU A O 1
ATOM 772 N N . LEU A 1 107 ? -5.683 0.964 28.406 1.00 98.31 107 LEU A N 1
ATOM 773 C CA . LEU A 1 107 ? -6.989 0.930 27.749 1.00 98.31 107 LEU A CA 1
ATOM 774 C C . LEU A 1 107 ? -7.978 0.044 28.518 1.00 98.31 107 LEU A C 1
ATOM 776 O O . LEU A 1 107 ? -9.087 0.482 28.840 1.00 98.31 107 LEU A O 1
ATOM 780 N N . GLY A 1 108 ? -7.564 -1.166 28.905 1.00 97.69 108 GLY A N 1
ATOM 781 C CA . GLY A 1 108 ? -8.370 -2.083 29.712 1.00 97.69 108 GLY A CA 1
ATOM 782 C C . GLY A 1 108 ? -8.694 -1.517 31.099 1.00 97.69 108 GLY A C 1
ATOM 783 O O . GLY A 1 108 ? -9.838 -1.583 31.563 1.00 97.69 108 GLY A O 1
ATOM 784 N N . TRP A 1 109 ? -7.720 -0.875 31.752 1.00 97.56 109 TRP A N 1
ATOM 785 C CA . TRP A 1 109 ? -7.931 -0.176 33.021 1.00 97.56 109 TRP A CA 1
ATOM 786 C C . TRP A 1 109 ? -8.913 0.990 32.878 1.00 97.56 109 TRP A C 1
ATOM 788 O O . TRP A 1 109 ? -9.822 1.144 33.704 1.00 97.56 109 TRP A O 1
ATOM 798 N N . ALA A 1 110 ? -8.783 1.792 31.821 1.00 97.88 110 ALA A N 1
ATOM 799 C CA . ALA A 1 110 ? -9.698 2.887 31.537 1.00 97.88 110 ALA A CA 1
ATOM 800 C C . ALA A 1 110 ? -11.126 2.381 31.264 1.00 97.88 110 ALA A C 1
ATOM 802 O O . ALA A 1 110 ? -12.078 2.926 31.834 1.00 97.88 110 ALA A O 1
ATOM 803 N N . ALA A 1 111 ? -11.282 1.293 30.499 1.00 97.31 111 ALA A N 1
ATOM 804 C CA . ALA A 1 111 ? -12.570 0.638 30.263 1.00 97.31 111 ALA A CA 1
ATOM 805 C C . ALA A 1 111 ? -13.204 0.176 31.578 1.00 97.31 111 ALA A C 1
ATOM 807 O O . ALA A 1 111 ? -14.368 0.467 31.864 1.00 97.31 111 ALA A O 1
ATOM 808 N N . HIS A 1 112 ? -12.419 -0.482 32.436 1.00 96.88 112 HIS A N 1
ATOM 809 C CA . HIS A 1 112 ? -12.884 -0.929 33.741 1.00 96.88 112 HIS A CA 1
ATOM 810 C C . HIS A 1 112 ? -13.359 0.241 34.612 1.00 96.88 112 HIS A C 1
ATOM 812 O O . HIS A 1 112 ? -14.423 0.163 35.231 1.00 96.88 112 HIS A O 1
ATOM 818 N N . ARG A 1 113 ? -12.615 1.352 34.654 1.00 96.69 113 ARG A N 1
ATOM 819 C CA . ARG A 1 113 ? -13.023 2.555 35.399 1.00 96.69 113 ARG A CA 1
ATOM 820 C C . ARG A 1 113 ? -14.303 3.178 34.856 1.00 96.69 113 ARG A C 1
ATOM 822 O O . ARG A 1 113 ? -15.115 3.643 35.657 1.00 96.69 113 ARG A O 1
ATOM 829 N N . LEU A 1 114 ? -14.468 3.190 33.533 1.00 95.44 114 LEU A N 1
ATOM 830 C CA . LEU A 1 114 ? -15.651 3.722 32.862 1.00 95.44 114 LEU A CA 1
ATOM 831 C C . LEU A 1 114 ? -16.893 2.896 33.202 1.00 95.44 114 LEU A C 1
ATOM 833 O O . LEU A 1 114 ? -17.888 3.456 33.654 1.00 95.44 114 LEU A O 1
ATOM 837 N N . VAL A 1 115 ? -16.799 1.570 33.102 1.00 95.88 115 VAL A N 1
ATOM 838 C CA . VAL A 1 115 ? -17.895 0.641 33.4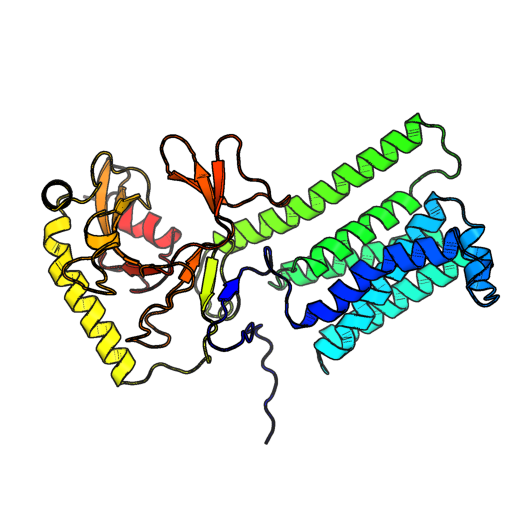26 1.00 95.88 115 VAL A CA 1
ATOM 839 C C . VAL A 1 115 ? -18.232 0.631 34.917 1.00 95.88 115 VAL A C 1
ATOM 841 O O . VAL A 1 115 ? -19.388 0.485 35.302 1.00 95.88 115 VAL A O 1
ATOM 844 N N . THR A 1 116 ? -17.241 0.812 35.791 1.00 94.69 116 THR A N 1
ATOM 845 C CA . THR A 1 116 ? -17.469 0.848 37.244 1.00 94.69 116 THR A CA 1
ATOM 846 C C . THR A 1 116 ? -17.880 2.223 37.777 1.00 94.69 116 THR A C 1
ATOM 848 O O . THR A 1 116 ? -18.102 2.347 38.979 1.00 94.69 116 THR A O 1
ATOM 851 N N . GLY A 1 117 ? -18.007 3.239 36.916 1.00 88.88 117 GLY A N 1
ATOM 852 C CA . GLY A 1 117 ? -18.499 4.565 37.295 1.00 88.88 117 GLY A CA 1
ATOM 853 C C . GLY A 1 117 ? -17.554 5.352 38.208 1.00 88.88 117 GLY A C 1
ATOM 854 O O . GLY A 1 117 ? -18.007 6.161 39.017 1.00 88.88 117 GLY A O 1
ATOM 855 N N . ARG A 1 118 ? -16.233 5.127 38.127 1.00 90.44 118 ARG A N 1
ATOM 856 C CA . ARG A 1 118 ? -15.275 5.833 38.998 1.00 90.44 118 ARG A CA 1
ATOM 857 C C . ARG A 1 118 ? -15.194 7.326 38.669 1.00 90.44 118 ARG A C 1
ATOM 859 O O . ARG A 1 118 ? -15.343 7.754 37.524 1.00 90.44 118 ARG A O 1
ATOM 866 N N . ARG A 1 119 ? -14.836 8.135 39.673 1.00 88.69 119 ARG A N 1
ATOM 867 C CA . ARG A 1 119 ? -14.575 9.571 39.487 1.00 88.69 119 ARG A CA 1
ATOM 868 C C . ARG A 1 119 ? -13.532 9.780 38.380 1.00 88.69 119 ARG A C 1
ATOM 870 O O . ARG A 1 119 ? -12.524 9.071 38.338 1.00 88.69 119 ARG A O 1
ATOM 877 N N . ARG A 1 120 ? -13.776 10.758 37.500 1.00 90.19 120 ARG A N 1
ATOM 878 C CA . ARG A 1 120 ? -12.930 11.103 36.337 1.00 90.19 120 ARG A CA 1
ATOM 879 C C . ARG A 1 120 ? -12.755 9.983 35.298 1.00 90.19 120 ARG A C 1
ATOM 881 O O . ARG A 1 120 ? -11.873 10.100 34.452 1.00 90.19 120 ARG A O 1
ATOM 888 N N . ALA A 1 121 ? -13.575 8.927 35.306 1.00 92.38 121 ALA A N 1
ATOM 889 C CA . ALA A 1 121 ? -13.417 7.820 34.358 1.00 92.38 121 ALA A CA 1
ATOM 890 C C . ALA A 1 121 ? -13.467 8.264 32.884 1.00 92.38 121 ALA A C 1
ATOM 892 O O . ALA A 1 121 ? -12.663 7.788 32.095 1.00 92.38 121 ALA A O 1
ATOM 893 N N . GLY A 1 122 ? -14.319 9.236 32.535 1.00 91.31 122 GLY A N 1
ATOM 894 C CA . GLY A 1 122 ? -14.369 9.796 31.178 1.00 91.31 122 GLY A CA 1
ATOM 895 C C . GLY A 1 122 ? -13.061 10.469 30.740 1.00 91.31 122 GLY A C 1
ATOM 896 O O . GLY A 1 122 ? -12.593 10.208 29.641 1.00 91.31 122 GLY A O 1
ATOM 897 N N . LEU A 1 123 ? -12.428 11.259 31.617 1.00 92.94 123 LEU A N 1
ATOM 898 C CA . LEU A 1 123 ? -11.106 11.845 31.344 1.00 92.94 123 LEU A CA 1
ATOM 899 C C . LEU A 1 123 ? -10.039 10.754 31.212 1.00 92.94 123 LEU A C 1
ATOM 901 O O . LEU A 1 123 ? -9.182 10.830 30.347 1.00 92.94 123 LEU A O 1
ATOM 905 N N . THR A 1 124 ? -10.117 9.727 32.057 1.00 95.44 124 THR A N 1
ATOM 906 C CA . THR A 1 124 ? -9.160 8.611 32.038 1.00 95.44 124 THR A CA 1
ATOM 907 C C . THR A 1 124 ? -9.233 7.850 30.711 1.00 95.44 124 THR A C 1
ATOM 909 O O . THR A 1 124 ? -8.209 7.556 30.109 1.00 95.44 124 THR A O 1
ATOM 912 N N . ALA A 1 125 ? -10.453 7.590 30.237 1.00 96.06 125 ALA A N 1
ATOM 913 C CA . ALA A 1 125 ? -10.724 6.993 28.937 1.00 96.06 125 ALA A CA 1
ATOM 914 C C . ALA A 1 125 ? -10.251 7.873 27.774 1.00 96.06 125 ALA A C 1
ATOM 916 O O . ALA A 1 125 ? -9.620 7.367 26.854 1.00 96.06 125 ALA A O 1
ATOM 917 N N . ALA A 1 126 ? -10.497 9.185 27.840 1.00 94.50 126 ALA A N 1
ATOM 918 C CA . ALA A 1 126 ? -10.049 10.116 26.810 1.00 94.50 126 ALA A CA 1
ATOM 919 C C . ALA A 1 126 ? -8.516 10.184 26.720 1.00 94.50 126 ALA A C 1
ATOM 921 O O . ALA A 1 126 ? -7.975 10.185 25.622 1.00 94.50 126 ALA A O 1
ATOM 922 N N . VAL A 1 127 ? -7.820 10.190 27.863 1.00 95.81 127 VAL A N 1
ATOM 923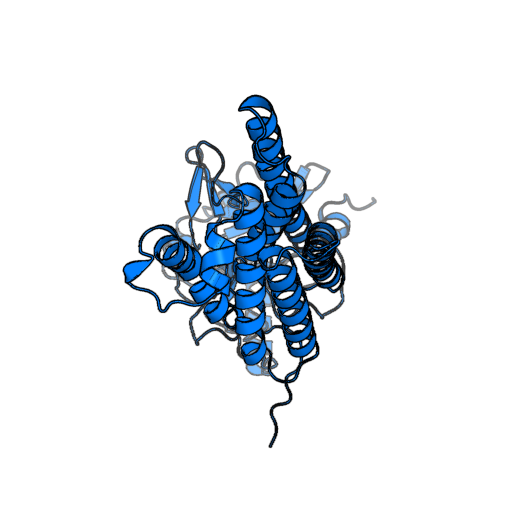 C CA . VAL A 1 127 ? -6.350 10.175 27.913 1.00 95.81 127 VAL A CA 1
ATOM 924 C C . VAL A 1 127 ? -5.786 8.862 27.373 1.00 95.81 127 VAL A C 1
ATOM 926 O O . VAL A 1 127 ? -4.818 8.907 26.630 1.00 95.81 127 VAL A O 1
ATOM 929 N N . ALA A 1 128 ? -6.388 7.714 27.698 1.00 97.25 128 ALA A N 1
ATOM 930 C CA . ALA A 1 128 ? -5.928 6.423 27.182 1.00 97.25 128 ALA A CA 1
ATOM 931 C C . ALA A 1 128 ? -6.078 6.333 25.651 1.00 97.25 128 ALA A C 1
ATOM 933 O O . ALA A 1 128 ? -5.109 6.042 24.960 1.00 97.25 128 ALA A O 1
ATOM 934 N N . LEU A 1 129 ? -7.256 6.676 25.113 1.00 95.19 129 LEU A N 1
ATOM 935 C CA . LEU A 1 129 ? -7.486 6.704 23.661 1.00 95.19 129 LEU A CA 1
ATOM 936 C C . LEU A 1 129 ? -6.585 7.731 22.962 1.00 95.19 129 LEU A C 1
ATOM 938 O O . LEU A 1 129 ? -5.984 7.434 21.938 1.00 95.19 129 LEU A O 1
ATOM 942 N N . GLY A 1 130 ? -6.454 8.932 23.532 1.00 92.75 130 GLY A N 1
ATOM 943 C CA . GLY A 1 130 ? -5.564 9.964 23.002 1.00 92.75 130 GLY A CA 1
ATOM 944 C C . GLY A 1 130 ? -4.095 9.534 23.008 1.00 92.75 130 GLY A C 1
ATOM 945 O O . GLY A 1 130 ? -3.394 9.770 22.033 1.00 92.75 130 GLY A O 1
ATOM 946 N N . GLY A 1 131 ? -3.641 8.862 24.069 1.00 93.56 131 GLY A N 1
ATOM 947 C CA . GLY A 1 131 ? -2.292 8.302 24.161 1.00 93.56 131 GLY A CA 1
ATOM 948 C C . GLY A 1 131 ? -2.022 7.248 23.089 1.00 93.56 131 GLY A C 1
ATOM 949 O O . GLY A 1 131 ? -0.980 7.298 22.441 1.00 93.56 131 GLY A O 1
ATOM 950 N N . SER A 1 132 ? -2.985 6.363 22.831 1.00 94.00 132 SER A N 1
ATOM 951 C CA . SER A 1 132 ? -2.856 5.344 21.786 1.00 94.00 132 SER A CA 1
ATOM 952 C C . SER A 1 132 ? -2.827 5.932 20.365 1.00 94.00 132 SER A C 1
ATOM 954 O O . SER A 1 132 ? -2.094 5.448 19.497 1.00 94.00 132 SER A O 1
ATOM 956 N N . LEU A 1 133 ? -3.557 7.029 20.121 1.00 91.44 133 LEU A N 1
ATOM 957 C CA . LEU A 1 133 ? -3.474 7.797 18.871 1.00 91.44 133 LEU A CA 1
ATOM 958 C C . LEU A 1 133 ? -2.128 8.525 18.728 1.00 91.44 133 LEU A C 1
ATOM 960 O O . LEU A 1 133 ? -1.564 8.562 17.637 1.00 91.44 133 LEU A O 1
ATOM 964 N N . LEU A 1 134 ? -1.578 9.067 19.819 1.00 90.25 134 LEU A N 1
ATOM 965 C CA . LEU A 1 134 ? -0.226 9.638 19.820 1.00 90.25 134 LEU A CA 1
ATOM 966 C C . LEU A 1 134 ? 0.840 8.570 19.536 1.00 90.25 134 LEU A C 1
ATOM 968 O O . LEU A 1 134 ? 1.827 8.873 18.873 1.00 90.25 134 LEU A O 1
ATOM 972 N N . GLY A 1 135 ? 0.622 7.328 19.979 1.00 88.88 135 GLY A N 1
ATOM 973 C CA . GLY A 1 135 ? 1.475 6.188 19.640 1.00 88.88 135 GLY A CA 1
ATOM 974 C C . GLY A 1 135 ? 1.561 5.939 18.131 1.00 88.88 135 GLY A C 1
ATOM 975 O O . GLY A 1 135 ? 2.659 5.756 17.614 1.00 88.88 135 GLY A O 1
ATOM 976 N N . LEU A 1 136 ? 0.434 6.025 17.410 1.00 86.62 136 LEU A N 1
ATOM 977 C CA . LEU A 1 136 ? 0.420 5.953 15.940 1.00 86.62 136 LEU A CA 1
ATOM 978 C C . LEU A 1 136 ? 1.260 7.073 15.317 1.00 86.62 136 LEU A C 1
ATOM 980 O O . LEU A 1 136 ? 2.072 6.811 14.436 1.00 86.62 136 LEU A O 1
ATOM 984 N N . LEU A 1 137 ? 1.077 8.315 15.774 1.00 85.12 137 LEU A N 1
ATOM 985 C CA . LEU A 1 137 ? 1.821 9.462 15.246 1.00 85.12 137 LEU A CA 1
ATOM 986 C C . LEU A 1 137 ? 3.326 9.338 15.511 1.00 85.12 137 LEU A C 1
ATOM 988 O O . LEU A 1 137 ? 4.123 9.680 14.645 1.00 85.12 137 LEU A O 1
ATOM 992 N N . ALA A 1 138 ? 3.713 8.823 16.679 1.00 85.38 138 ALA A N 1
ATOM 993 C CA . ALA A 1 138 ? 5.108 8.540 16.997 1.00 85.38 138 ALA A CA 1
ATOM 994 C C . ALA A 1 138 ? 5.682 7.425 16.107 1.00 85.38 138 ALA A C 1
ATOM 996 O O . ALA A 1 138 ? 6.813 7.549 15.648 1.00 85.38 138 ALA A O 1
ATOM 997 N N . GLY A 1 139 ? 4.901 6.376 15.823 1.00 82.69 139 GLY A N 1
ATOM 998 C CA . GLY A 1 139 ? 5.277 5.319 14.879 1.00 82.69 139 GLY A CA 1
ATOM 999 C C . GLY A 1 139 ? 5.497 5.856 13.465 1.00 82.69 139 GLY A C 1
ATOM 1000 O O . GLY A 1 139 ? 6.557 5.626 12.888 1.00 82.69 139 GLY A O 1
ATOM 1001 N N . LEU A 1 140 ? 4.557 6.660 12.957 1.00 79.81 140 LEU A N 1
ATOM 1002 C CA . LEU A 1 140 ? 4.675 7.336 11.660 1.00 79.81 140 LEU A CA 1
ATOM 1003 C C . LEU A 1 140 ? 5.909 8.245 11.600 1.00 79.81 140 LEU A C 1
ATOM 1005 O O . LEU A 1 140 ? 6.662 8.198 10.634 1.00 79.81 140 LEU A O 1
ATOM 1009 N N . ALA A 1 141 ? 6.151 9.040 12.647 1.00 76.12 141 ALA A N 1
ATOM 1010 C CA . ALA A 1 141 ? 7.334 9.895 12.742 1.00 76.12 141 ALA A CA 1
ATOM 1011 C C . ALA A 1 141 ? 8.647 9.094 12.808 1.00 76.12 141 ALA A C 1
ATOM 1013 O O . ALA A 1 141 ? 9.694 9.600 12.418 1.00 76.12 141 ALA A O 1
ATOM 1014 N N . ALA A 1 142 ? 8.589 7.848 13.281 1.00 76.00 142 ALA A N 1
ATOM 1015 C CA . ALA A 1 142 ? 9.696 6.899 13.273 1.00 76.00 142 ALA A CA 1
ATOM 1016 C C . ALA A 1 142 ? 9.748 6.045 11.989 1.00 76.00 142 ALA A C 1
ATOM 1018 O O . ALA A 1 142 ? 10.424 5.020 11.980 1.00 76.00 142 ALA A O 1
ATOM 1019 N N . GLY A 1 143 ? 9.006 6.407 10.936 1.00 70.56 143 GLY A N 1
ATOM 1020 C CA . GLY A 1 143 ? 9.017 5.717 9.642 1.00 70.56 143 GLY A CA 1
ATOM 1021 C C . GLY A 1 143 ? 8.235 4.401 9.589 1.00 70.56 143 GLY A C 1
ATOM 1022 O O . GLY A 1 143 ? 8.344 3.673 8.609 1.00 70.56 143 GLY A O 1
ATOM 1023 N N . HIS A 1 144 ? 7.445 4.072 10.616 1.00 77.31 144 HIS A N 1
ATOM 1024 C CA . HIS A 1 144 ? 6.636 2.852 10.630 1.00 77.31 144 HIS A CA 1
ATOM 1025 C C . HIS A 1 144 ? 5.278 3.126 9.979 1.00 77.31 144 HIS A C 1
ATOM 1027 O O . HIS A 1 144 ? 4.468 3.892 10.511 1.00 77.31 144 HIS A O 1
ATOM 1033 N N . MET A 1 145 ? 5.019 2.488 8.836 1.00 76.31 145 MET A N 1
ATOM 1034 C CA . MET A 1 145 ? 3.741 2.617 8.139 1.00 76.31 145 MET A CA 1
ATOM 1035 C C . MET A 1 145 ? 2.685 1.709 8.794 1.00 76.31 145 MET A C 1
ATOM 1037 O O . MET A 1 145 ? 2.945 0.518 8.972 1.00 76.31 145 MET A O 1
ATOM 1041 N N . PRO A 1 146 ? 1.505 2.228 9.179 1.00 80.88 146 PRO A N 1
ATOM 1042 C CA . PRO A 1 146 ? 0.436 1.403 9.721 1.00 80.88 146 PRO A CA 1
ATOM 1043 C C . PRO A 1 146 ? -0.191 0.554 8.618 1.00 80.88 146 PRO A C 1
ATOM 1045 O O . PRO A 1 146 ? -0.439 1.042 7.516 1.00 80.88 146 PRO A O 1
ATOM 1048 N N . ASP A 1 147 ? -0.514 -0.689 8.956 1.00 83.06 147 ASP A N 1
ATOM 1049 C CA . ASP A 1 147 ? -1.278 -1.565 8.080 1.00 83.06 147 ASP A CA 1
ATOM 1050 C C . ASP A 1 147 ? -2.800 -1.377 8.239 1.00 83.06 147 ASP A C 1
ATOM 1052 O O . ASP A 1 147 ? -3.279 -0.587 9.066 1.00 83.06 147 ASP A O 1
ATOM 1056 N N . GLN A 1 148 ? -3.587 -2.145 7.484 1.00 82.19 148 GLN A N 1
ATOM 1057 C CA . GLN A 1 148 ? -5.053 -2.100 7.545 1.00 82.19 148 GLN A CA 1
ATOM 1058 C C . GLN A 1 148 ? -5.625 -2.372 8.949 1.00 82.19 148 GLN A C 1
ATOM 1060 O O . GLN A 1 148 ? -6.612 -1.747 9.355 1.00 82.19 148 GLN A O 1
ATOM 1065 N N . VAL A 1 149 ? -5.006 -3.263 9.731 1.00 88.00 149 VAL A N 1
ATOM 1066 C CA . VAL A 1 149 ? -5.460 -3.577 11.097 1.00 88.00 149 VAL A CA 1
ATOM 1067 C C . VAL A 1 149 ? -5.189 -2.412 12.039 1.00 88.00 149 VAL A C 1
ATOM 1069 O O . VAL A 1 149 ? -6.078 -2.018 12.804 1.00 88.00 149 VAL A O 1
ATOM 1072 N N . ALA A 1 150 ? -3.993 -1.826 11.963 1.00 86.50 150 ALA A N 1
ATOM 1073 C CA . ALA A 1 150 ? -3.642 -0.638 12.721 1.00 86.50 150 ALA A CA 1
ATOM 1074 C C . ALA A 1 150 ? -4.602 0.510 12.384 1.00 86.50 150 ALA A C 1
ATOM 1076 O O . ALA A 1 150 ? -5.203 1.086 13.292 1.00 86.50 150 ALA A O 1
ATOM 1077 N N . MET A 1 151 ? -4.842 0.789 11.099 1.00 84.56 151 MET A N 1
ATOM 1078 C CA . MET A 1 151 ? -5.793 1.818 10.668 1.00 84.56 151 MET A CA 1
ATOM 1079 C C . MET A 1 151 ? -7.202 1.577 11.226 1.00 84.56 151 MET A C 1
ATOM 1081 O O . MET A 1 151 ? -7.793 2.481 11.826 1.00 84.56 151 MET A O 1
ATOM 1085 N N . ALA A 1 152 ? -7.730 0.357 11.101 1.00 85.44 152 ALA A N 1
ATOM 1086 C CA . ALA A 1 152 ? -9.057 0.011 11.601 1.00 85.44 152 ALA A CA 1
ATOM 1087 C C . ALA A 1 152 ? -9.165 0.167 13.130 1.00 85.44 152 ALA A C 1
ATOM 1089 O O . ALA A 1 152 ? -10.163 0.693 13.635 1.00 85.44 152 ALA A O 1
ATOM 1090 N N . CYS A 1 153 ? -8.121 -0.208 13.875 1.00 90.94 153 CYS A N 1
ATOM 1091 C CA . CYS A 1 153 ? -8.050 0.008 15.320 1.00 90.94 153 CYS A CA 1
ATOM 1092 C C . CYS A 1 153 ? -8.140 1.504 15.674 1.00 90.94 153 CYS A C 1
ATOM 1094 O O . CYS A 1 153 ? -8.913 1.904 16.549 1.00 90.94 153 CYS A O 1
ATOM 1096 N N . LYS A 1 154 ? -7.435 2.366 14.934 1.00 90.25 154 LYS A N 1
ATOM 1097 C CA . LYS A 1 154 ? -7.440 3.819 15.177 1.00 90.25 154 LYS A CA 1
ATOM 1098 C C . LYS A 1 154 ? -8.793 4.451 14.854 1.00 90.25 154 LYS A C 1
ATOM 1100 O O . LYS A 1 154 ? -9.239 5.342 15.578 1.00 90.25 154 LYS A O 1
ATOM 1105 N N . VAL A 1 155 ? -9.515 3.937 13.856 1.00 86.12 155 VAL A N 1
ATOM 1106 C CA . VAL A 1 155 ? -10.917 4.323 13.611 1.00 86.12 155 VAL A CA 1
ATOM 1107 C C . VAL A 1 155 ? -11.808 3.997 14.815 1.00 86.12 155 VAL A C 1
ATOM 1109 O O . VAL A 1 155 ? -12.610 4.841 15.231 1.00 86.12 155 VAL A O 1
ATOM 1112 N N . VAL A 1 156 ? -11.648 2.812 15.415 1.00 90.19 156 VAL A N 1
ATOM 1113 C CA . VAL A 1 156 ? -12.383 2.413 16.627 1.00 90.19 156 VAL A CA 1
ATOM 1114 C C . VAL A 1 156 ? -12.066 3.344 17.802 1.00 90.19 156 VAL A C 1
ATOM 1116 O O . VAL A 1 156 ? -12.980 3.781 18.507 1.00 90.19 156 VAL A O 1
ATOM 1119 N N . GLU A 1 157 ? -10.799 3.707 17.995 1.00 92.94 157 GLU A N 1
ATOM 1120 C CA . GLU A 1 157 ? -10.373 4.611 19.070 1.00 92.94 157 GLU A CA 1
ATOM 1121 C C . GLU A 1 157 ? -10.946 6.026 18.919 1.00 92.94 157 GLU A C 1
ATOM 1123 O O . GLU A 1 157 ? -11.473 6.586 19.887 1.00 92.94 157 GLU A O 1
ATOM 1128 N N . VAL A 1 158 ? -10.920 6.584 17.704 1.00 89.19 158 VAL A N 1
ATOM 1129 C CA . VAL A 1 158 ? -11.523 7.891 17.392 1.00 89.19 158 VAL A CA 1
ATOM 1130 C C . VAL A 1 158 ? -13.027 7.872 17.654 1.00 89.19 158 VAL A C 1
ATOM 1132 O O . VAL A 1 158 ? -13.556 8.783 18.300 1.00 89.19 158 VAL A O 1
ATOM 1135 N N . ALA A 1 159 ? -13.724 6.815 17.226 1.00 86.62 159 ALA A N 1
ATOM 1136 C CA . ALA A 1 159 ? -15.148 6.651 17.503 1.00 86.62 159 ALA A CA 1
ATOM 1137 C C . ALA A 1 159 ? -15.429 6.620 19.017 1.00 86.62 159 ALA A C 1
ATOM 1139 O O . ALA A 1 159 ? -16.363 7.273 19.490 1.00 86.62 159 ALA A O 1
ATOM 1140 N N . GLY A 1 160 ? -14.587 5.928 19.792 1.00 91.06 160 GLY A N 1
ATOM 1141 C CA . GLY A 1 160 ? -14.657 5.906 21.252 1.00 91.06 160 GLY A CA 1
ATOM 1142 C C . GLY A 1 160 ? -14.447 7.281 21.891 1.00 91.06 160 GLY A C 1
ATOM 1143 O O . GLY A 1 160 ? -15.222 7.683 22.762 1.00 91.06 160 GLY A O 1
ATOM 1144 N N . LEU A 1 161 ? -13.437 8.030 21.440 1.00 90.31 161 LEU A N 1
ATOM 1145 C CA . LEU A 1 161 ? -13.095 9.347 21.981 1.00 90.31 161 LEU A CA 1
ATOM 1146 C C . LEU A 1 161 ? -14.232 10.351 21.758 1.00 90.31 161 LEU A C 1
ATOM 1148 O O . LEU A 1 161 ? -14.615 11.101 22.659 1.00 90.31 161 LEU A O 1
ATOM 1152 N N . LEU A 1 162 ? -14.835 10.312 20.576 1.00 84.75 162 LEU A N 1
ATOM 1153 C CA . LEU A 1 162 ? -15.958 11.172 20.229 1.00 84.75 162 LEU A CA 1
ATOM 1154 C C . LEU A 1 162 ? -17.240 10.764 20.963 1.00 84.75 162 LEU A C 1
ATOM 1156 O O . LEU A 1 162 ? -17.981 11.631 21.431 1.00 84.75 162 LEU A O 1
ATOM 1160 N N . ALA A 1 163 ? -17.460 9.464 21.176 1.00 86.94 163 ALA A N 1
ATOM 1161 C CA . ALA A 1 163 ? -18.545 8.974 22.022 1.00 86.94 163 ALA A CA 1
ATOM 1162 C C . ALA A 1 163 ? -18.405 9.439 23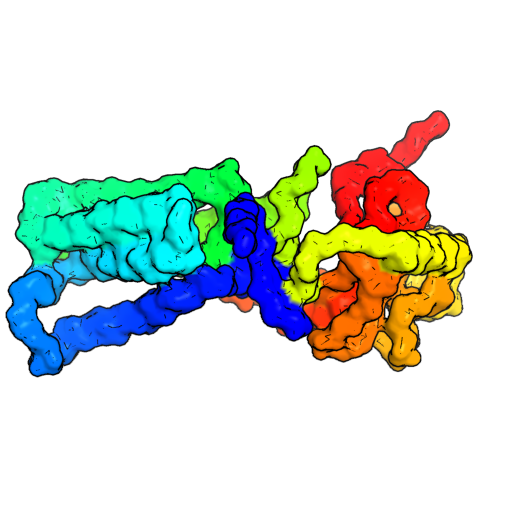.487 1.00 86.94 163 ALA A C 1
ATOM 1164 O O . ALA A 1 163 ? -19.409 9.698 24.153 1.00 86.94 163 ALA A O 1
ATOM 1165 N N . LEU A 1 164 ? -17.180 9.634 23.997 1.00 88.94 164 LEU A N 1
ATOM 1166 C CA . LEU A 1 164 ? -16.966 10.211 25.332 1.00 88.94 164 LEU A CA 1
ATOM 1167 C C . LEU A 1 164 ? -17.358 11.691 25.419 1.00 88.94 164 LEU A C 1
ATOM 1169 O O . LEU A 1 164 ? -17.837 12.122 26.477 1.00 88.94 164 LEU A O 1
ATOM 1173 N N . GLY A 1 165 ? -17.140 12.447 24.342 1.00 82.50 165 GLY A N 1
ATOM 1174 C CA . GLY A 1 165 ? -17.536 13.852 24.218 1.00 82.50 165 GLY A CA 1
ATOM 1175 C C . GLY A 1 165 ? -19.034 14.043 23.972 1.00 82.50 165 GLY A C 1
ATOM 1176 O O . GLY A 1 165 ? -19.563 15.135 24.195 1.00 82.50 165 GLY A O 1
ATOM 1177 N N . ALA A 1 166 ? -19.739 12.985 23.560 1.00 79.25 166 ALA A N 1
ATOM 1178 C CA . ALA A 1 166 ? -21.163 13.050 23.296 1.00 79.25 166 ALA A CA 1
ATOM 1179 C C . ALA A 1 166 ? -21.968 13.279 24.598 1.00 79.25 166 ALA A C 1
ATOM 1181 O O . ALA A 1 166 ? -21.772 12.590 25.609 1.00 79.25 166 ALA A O 1
ATOM 1182 N N . PRO A 1 167 ? -22.892 14.253 24.607 1.00 74.06 167 PRO A N 1
ATOM 1183 C CA . PRO A 1 167 ? -23.832 14.445 25.710 1.00 74.06 167 PRO A CA 1
ATOM 1184 C C . PRO A 1 167 ? -24.750 13.231 25.879 1.00 74.06 167 PRO A C 1
ATOM 1186 O O . PRO A 1 167 ? -25.407 12.788 24.938 1.00 74.06 167 PRO A O 1
ATOM 1189 N N . VAL A 1 168 ? -24.846 12.735 27.109 1.00 76.25 168 VAL A N 1
ATOM 1190 C CA . VAL A 1 168 ? -25.730 11.615 27.447 1.00 76.25 168 VAL A CA 1
ATOM 1191 C C . VAL A 1 168 ? -27.186 12.058 27.298 1.00 76.25 168 VAL A C 1
ATOM 1193 O O . VAL A 1 168 ? -27.577 13.080 27.860 1.00 76.25 168 VAL A O 1
ATOM 1196 N N . GLY A 1 169 ? -27.986 11.304 26.538 1.00 66.75 169 GLY A N 1
ATOM 1197 C CA . GLY A 1 169 ? -29.414 11.599 26.354 1.00 66.75 169 GLY A CA 1
ATOM 1198 C C . GLY A 1 169 ? -29.714 12.781 25.424 1.00 66.75 169 GLY A C 1
ATOM 1199 O O . GLY A 1 169 ? -30.803 13.346 25.481 1.00 66.75 169 GLY A O 1
ATOM 1200 N N . ALA A 1 170 ? -28.770 13.178 24.566 1.00 63.88 170 ALA A N 1
ATOM 1201 C CA . ALA A 1 170 ? -28.996 14.247 23.598 1.00 63.88 170 ALA A CA 1
ATOM 1202 C C . ALA A 1 170 ? -30.134 13.950 22.610 1.00 63.88 170 ALA A C 1
ATOM 1204 O O . ALA A 1 170 ? -30.263 12.841 22.085 1.00 63.88 170 ALA A O 1
ATOM 1205 N N . GLY A 1 171 ? -30.893 15.000 22.278 1.00 68.94 171 GLY A N 1
ATOM 1206 C CA . GLY A 1 171 ? -31.860 14.978 21.183 1.00 68.94 171 GLY A CA 1
ATOM 1207 C C . GLY A 1 171 ? -31.210 14.713 19.817 1.00 68.94 171 GLY A C 1
ATOM 1208 O O . GLY A 1 171 ? -30.000 14.873 19.632 1.00 68.94 171 GLY A O 1
ATOM 1209 N N . ARG A 1 172 ? -32.039 14.333 18.835 1.00 71.38 172 ARG A N 1
ATOM 1210 C CA . ARG A 1 172 ? -31.626 13.866 17.495 1.00 71.38 172 ARG A CA 1
ATOM 1211 C C . ARG A 1 172 ? -30.586 14.766 16.814 1.00 71.38 172 ARG A C 1
ATOM 1213 O O . ARG A 1 172 ? -29.618 14.247 16.275 1.00 71.38 172 ARG A O 1
ATOM 1220 N N . ALA A 1 173 ? -30.734 16.090 16.890 1.00 68.56 173 ALA A N 1
ATOM 1221 C CA . ALA A 1 173 ? -29.825 17.045 16.246 1.00 68.56 173 ALA A CA 1
ATOM 1222 C C . ALA A 1 173 ? -28.389 16.990 16.798 1.00 68.56 173 ALA A C 1
ATOM 1224 O O . ALA A 1 173 ? -27.424 16.959 16.039 1.00 68.56 173 ALA A O 1
ATOM 1225 N N . ARG A 1 174 ? -28.231 16.914 18.124 1.00 67.44 174 ARG A N 1
ATOM 1226 C CA . ARG A 1 174 ? -26.906 16.864 18.757 1.00 67.44 174 ARG A CA 1
ATOM 1227 C C . ARG A 1 174 ? -26.243 15.496 18.571 1.00 67.44 174 ARG A C 1
ATOM 1229 O O . ARG A 1 174 ? -25.025 15.439 18.460 1.00 67.44 174 ARG A O 1
ATOM 1236 N N . ARG A 1 175 ? -27.046 14.432 18.429 1.00 67.00 175 ARG A N 1
ATOM 1237 C CA . ARG A 1 175 ? -26.582 13.100 18.011 1.00 67.00 175 ARG A CA 1
ATOM 1238 C C . ARG A 1 175 ? -26.058 13.106 16.569 1.00 67.00 175 ARG A C 1
ATOM 1240 O O . ARG A 1 175 ? -24.990 12.556 16.331 1.00 67.00 175 ARG A O 1
ATOM 1247 N N . VAL A 1 176 ? -26.754 13.781 15.648 1.00 71.56 176 VAL A N 1
ATOM 1248 C CA . VAL A 1 176 ? -26.302 13.960 14.255 1.00 71.56 176 VAL A CA 1
ATOM 1249 C C . VAL A 1 176 ? -24.974 14.718 14.202 1.00 71.56 176 VAL A C 1
ATOM 1251 O O . VAL A 1 176 ? -24.039 14.246 13.570 1.00 71.56 176 VAL A O 1
ATOM 1254 N N . LEU A 1 177 ? -24.843 15.829 14.935 1.00 71.31 177 LEU A N 1
ATOM 1255 C CA . LEU A 1 177 ? -23.583 16.581 15.027 1.00 71.31 177 LEU A CA 1
ATOM 1256 C C . LEU A 1 177 ? -22.423 15.719 15.543 1.00 71.31 177 LEU A C 1
ATOM 1258 O O . LEU A 1 177 ? -21.337 15.753 14.971 1.00 71.31 177 LEU A O 1
ATOM 1262 N N . THR A 1 178 ? -22.646 14.907 16.581 1.00 67.50 178 THR A N 1
ATOM 1263 C CA . THR A 1 178 ? -21.610 13.990 17.078 1.00 67.50 178 THR A CA 1
ATOM 1264 C C . THR A 1 178 ? -21.260 12.901 16.067 1.00 67.50 178 THR A C 1
ATOM 1266 O O . THR A 1 178 ? -20.082 12.627 15.881 1.00 67.50 178 THR A O 1
ATOM 1269 N N . THR A 1 179 ? -22.236 12.313 15.367 1.00 68.31 179 THR A N 1
ATOM 1270 C CA . THR A 1 179 ? -21.960 11.288 14.344 1.00 68.31 179 THR A CA 1
ATOM 1271 C C . THR A 1 179 ? -21.267 11.868 13.115 1.00 68.31 179 THR A C 1
ATOM 1273 O O . THR A 1 179 ? -20.377 11.230 12.567 1.00 68.31 179 THR A O 1
ATOM 1276 N N . SER A 1 180 ? -21.616 13.091 12.710 1.00 72.62 180 SER A N 1
ATOM 1277 C CA . SER A 1 180 ? -20.917 13.816 11.646 1.00 72.62 180 SER A CA 1
ATOM 1278 C C . SER A 1 180 ? -19.489 14.165 12.059 1.00 72.62 180 SER A C 1
ATOM 1280 O O . SER A 1 180 ? -18.579 14.019 11.253 1.00 72.62 180 SER A O 1
ATOM 1282 N N . GLY A 1 181 ? -19.271 14.546 13.322 1.00 70.69 181 GLY A N 1
ATOM 1283 C CA . GLY A 1 181 ? -17.932 14.729 13.886 1.00 70.69 181 GLY A CA 1
ATOM 1284 C C . GLY A 1 181 ? -17.108 13.437 13.905 1.00 70.69 181 GLY A C 1
ATOM 1285 O O . GLY A 1 181 ? -15.921 13.486 13.606 1.00 70.69 181 GLY A O 1
ATOM 1286 N N . VAL A 1 182 ? -17.735 12.283 14.182 1.00 67.81 182 VAL A N 1
ATOM 1287 C CA . VAL A 1 182 ? -17.113 10.947 14.050 1.00 67.81 182 VAL A CA 1
ATOM 1288 C C . VAL A 1 182 ? -16.701 10.674 12.623 1.00 67.81 182 VAL A C 1
ATOM 1290 O O . VAL A 1 182 ? -15.528 10.418 12.381 1.00 67.81 182 VAL A O 1
ATOM 1293 N N . ALA A 1 183 ? -17.625 10.806 11.677 1.00 69.81 183 ALA A N 1
ATOM 1294 C CA . ALA A 1 183 ? -17.316 10.593 10.272 1.00 69.81 183 ALA A CA 1
ATOM 1295 C C . ALA A 1 183 ? -16.184 11.519 9.791 1.00 69.81 183 ALA A C 1
ATOM 1297 O O . ALA A 1 183 ? -15.250 11.051 9.143 1.00 69.81 183 ALA A O 1
ATOM 1298 N N . ALA A 1 184 ? -16.218 12.805 10.157 1.00 76.75 184 ALA A N 1
ATOM 1299 C CA . ALA A 1 184 ? -15.193 13.776 9.782 1.00 76.75 184 ALA A CA 1
ATOM 1300 C C . ALA A 1 184 ? -13.828 13.470 10.421 1.00 76.75 184 ALA A C 1
ATOM 1302 O O . ALA A 1 184 ? -12.822 13.452 9.721 1.00 76.75 184 ALA A O 1
ATOM 1303 N N . GLY A 1 185 ? -13.784 13.181 11.726 1.00 71.06 185 GLY A N 1
ATOM 1304 C CA . GLY A 1 185 ? -12.545 12.845 12.434 1.00 71.06 185 GLY A CA 1
ATOM 1305 C C . GLY A 1 185 ? -11.913 11.548 11.931 1.00 71.06 185 GLY A C 1
ATOM 1306 O O . GLY A 1 185 ? -10.713 11.507 11.677 1.00 71.06 185 GLY A O 1
ATOM 1307 N N . THR A 1 186 ? -12.723 10.510 11.709 1.00 70.56 186 THR A N 1
ATOM 1308 C CA . THR A 1 186 ? -12.284 9.254 11.087 1.00 70.56 186 THR A CA 1
ATOM 1309 C C . THR A 1 186 ? -11.731 9.494 9.685 1.00 70.56 186 THR A C 1
ATOM 1311 O O . THR A 1 186 ? -10.648 9.008 9.371 1.00 70.56 186 THR A O 1
ATOM 1314 N N . SER A 1 187 ? -12.432 10.282 8.864 1.00 73.56 187 SER A N 1
ATOM 1315 C CA . SER A 1 187 ? -11.981 10.604 7.505 1.00 73.56 187 SER A CA 1
ATOM 1316 C C . SER A 1 187 ? -10.645 11.344 7.522 1.00 73.56 187 SER A C 1
ATOM 1318 O O . SER A 1 187 ? -9.768 11.014 6.738 1.00 73.56 187 SER A O 1
ATOM 1320 N N . LEU A 1 188 ? -10.453 12.293 8.444 1.00 78.50 188 LEU A N 1
ATOM 1321 C CA . LEU A 1 188 ? -9.190 13.021 8.586 1.00 78.50 188 LEU A CA 1
ATOM 1322 C C . LEU A 1 188 ? -8.022 12.109 8.974 1.00 78.50 188 LEU A C 1
ATOM 1324 O O . LEU A 1 188 ? -6.934 12.283 8.439 1.00 78.50 188 LEU A O 1
ATOM 1328 N N . VAL A 1 189 ? -8.233 11.136 9.867 1.00 73.31 189 VAL A N 1
ATOM 1329 C CA . VAL A 1 189 ? -7.181 10.171 10.235 1.00 73.31 189 VAL A CA 1
ATOM 1330 C C . VAL A 1 189 ? -6.834 9.273 9.053 1.00 73.31 189 VAL A C 1
ATOM 1332 O O . VAL A 1 189 ? -5.662 9.143 8.719 1.00 73.31 189 VAL A O 1
ATOM 1335 N N . VAL A 1 190 ? -7.840 8.700 8.389 1.00 73.50 190 VAL A N 1
ATOM 1336 C CA . VAL A 1 190 ? -7.630 7.817 7.232 1.00 73.50 190 VAL A CA 1
ATOM 1337 C C . VAL A 1 190 ? -6.928 8.565 6.095 1.00 73.50 190 VAL A C 1
ATOM 1339 O O . VAL A 1 190 ? -5.909 8.098 5.596 1.00 73.50 190 VAL A O 1
ATOM 1342 N N . VAL A 1 191 ? -7.416 9.755 5.733 1.00 78.06 191 VAL A N 1
ATOM 1343 C CA . VAL A 1 191 ? -6.814 10.595 4.686 1.00 78.06 191 VAL A CA 1
ATOM 1344 C C . VAL A 1 191 ? -5.420 11.074 5.087 1.00 78.06 191 VAL A C 1
ATOM 1346 O O . VAL A 1 191 ? -4.527 11.079 4.251 1.00 78.06 191 VAL A O 1
ATOM 1349 N N . GLY A 1 192 ? -5.208 11.450 6.351 1.00 76.19 192 GLY A N 1
ATOM 1350 C CA . GLY A 1 192 ? -3.908 11.905 6.843 1.00 76.19 192 GLY A CA 1
ATOM 1351 C C . GLY A 1 192 ? -2.837 10.815 6.780 1.00 76.19 192 GLY A C 1
ATOM 1352 O O . GLY A 1 192 ? -1.739 11.077 6.304 1.00 76.19 192 GLY A O 1
ATOM 1353 N N . VAL A 1 193 ? -3.168 9.587 7.193 1.00 74.00 193 VAL A N 1
ATOM 1354 C CA . VAL A 1 193 ? -2.266 8.424 7.091 1.00 74.00 193 VAL A CA 1
ATOM 1355 C C . VAL A 1 193 ? -1.911 8.136 5.633 1.00 74.00 193 VAL A C 1
ATOM 1357 O O . VAL A 1 193 ? -0.745 7.943 5.306 1.00 74.00 193 VAL A O 1
ATOM 1360 N N . TRP A 1 194 ? -2.897 8.181 4.740 1.00 75.75 194 TRP A N 1
ATOM 1361 C CA . TRP A 1 194 ? -2.669 7.982 3.312 1.00 75.75 194 TRP A CA 1
ATOM 1362 C C . TRP A 1 194 ? -1.866 9.098 2.655 1.00 75.75 194 TRP A C 1
ATOM 1364 O O . TRP A 1 194 ? -1.034 8.820 1.801 1.00 75.75 194 TRP A O 1
ATOM 1374 N N . ALA A 1 195 ? -2.069 10.351 3.061 1.00 75.06 195 ALA A N 1
ATOM 1375 C CA . ALA A 1 195 ? -1.257 11.467 2.593 1.00 75.06 195 ALA A CA 1
ATOM 1376 C C . ALA A 1 195 ? 0.211 11.302 3.013 1.00 75.06 195 ALA A C 1
ATOM 1378 O O . ALA A 1 195 ? 1.100 11.594 2.222 1.00 75.06 195 ALA A O 1
ATOM 1379 N N . VAL A 1 196 ? 0.473 10.792 4.224 1.00 70.44 196 VAL A N 1
ATOM 1380 C CA . VAL A 1 196 ? 1.834 10.437 4.659 1.00 70.44 196 VAL A CA 1
ATOM 1381 C C . VAL A 1 196 ? 2.397 9.290 3.822 1.00 70.44 196 VAL A C 1
ATOM 1383 O O . VAL A 1 196 ? 3.529 9.392 3.369 1.00 70.44 196 VAL A O 1
ATOM 1386 N N . GLY A 1 197 ? 1.613 8.241 3.560 1.00 67.06 197 GLY A N 1
ATOM 1387 C CA . GLY A 1 197 ? 2.031 7.129 2.701 1.00 67.06 197 GLY A CA 1
ATOM 1388 C C . GLY A 1 197 ? 2.353 7.541 1.267 1.00 67.06 197 GLY A C 1
ATOM 1389 O O . GLY A 1 197 ? 3.366 7.121 0.721 1.00 67.06 197 G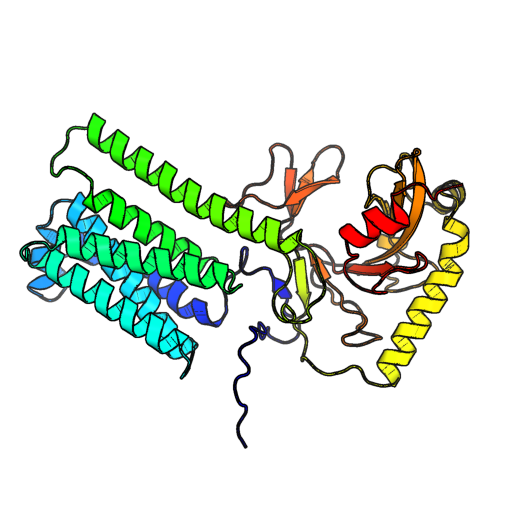LY A O 1
ATOM 1390 N N . LEU A 1 198 ? 1.528 8.413 0.682 1.00 68.56 198 LEU A N 1
ATOM 1391 C CA . LEU A 1 198 ? 1.787 9.015 -0.624 1.00 68.56 198 LEU A CA 1
ATOM 1392 C C . LEU A 1 198 ? 3.083 9.827 -0.585 1.00 68.56 198 LEU A C 1
ATOM 1394 O O . LEU A 1 198 ? 3.965 9.570 -1.390 1.00 68.56 198 LEU A O 1
ATOM 1398 N N . SER A 1 199 ? 3.249 10.740 0.373 1.00 62.25 199 SER A N 1
ATOM 1399 C CA . SER A 1 199 ? 4.471 11.550 0.484 1.00 62.25 199 SER A CA 1
ATOM 1400 C C . SER A 1 199 ? 5.732 10.715 0.728 1.00 62.25 199 SER A C 1
ATOM 1402 O O . SER A 1 199 ? 6.782 11.060 0.203 1.00 62.25 199 SER A O 1
ATOM 1404 N N . ALA A 1 200 ? 5.637 9.614 1.479 1.00 58.28 200 ALA A N 1
ATOM 1405 C CA . ALA A 1 200 ? 6.744 8.679 1.680 1.00 58.28 200 ALA A CA 1
ATOM 1406 C C . ALA A 1 200 ? 7.117 7.921 0.393 1.00 58.28 200 ALA A C 1
ATOM 1408 O O . ALA A 1 200 ? 8.267 7.539 0.232 1.00 58.28 200 ALA A O 1
ATOM 1409 N N . GLY A 1 201 ? 6.167 7.736 -0.530 1.00 50.50 201 GLY A N 1
ATOM 1410 C CA . GLY A 1 201 ? 6.437 7.213 -1.871 1.00 50.50 201 GLY A CA 1
ATOM 1411 C C . GLY A 1 201 ? 6.976 8.250 -2.867 1.00 50.50 201 GLY A C 1
ATOM 1412 O O . GLY A 1 201 ? 7.496 7.854 -3.897 1.00 50.50 201 GLY A O 1
ATOM 1413 N N . HIS A 1 202 ? 6.863 9.554 -2.574 1.00 42.41 202 HIS A N 1
ATOM 1414 C CA . HIS A 1 202 ? 7.279 10.658 -3.463 1.00 42.41 202 HIS A CA 1
ATOM 1415 C C . HIS A 1 202 ? 8.509 11.440 -2.941 1.00 42.41 202 HIS A C 1
ATOM 1417 O O . HIS A 1 202 ? 8.852 12.485 -3.492 1.00 42.41 202 HIS A O 1
ATOM 1423 N N . GLY A 1 203 ? 9.131 11.018 -1.834 1.00 33.97 203 GLY A N 1
ATOM 1424 C CA . GLY A 1 203 ? 10.075 11.841 -1.070 1.00 33.97 203 GLY A CA 1
ATOM 1425 C C . GLY A 1 203 ? 11.508 11.311 -1.027 1.00 33.97 203 GLY A C 1
ATOM 1426 O O . GLY A 1 203 ? 11.788 10.398 -0.262 1.00 33.97 203 GLY A O 1
ATOM 1427 N N . ASP A 1 204 ? 12.368 11.964 -1.811 1.00 31.91 204 ASP A N 1
ATOM 1428 C CA . ASP A 1 204 ? 13.775 12.339 -1.576 1.00 31.91 204 ASP A CA 1
ATOM 1429 C C . ASP A 1 204 ? 14.690 11.390 -0.771 1.00 31.91 204 ASP A C 1
ATOM 1431 O O . ASP A 1 204 ? 14.594 11.271 0.450 1.00 31.91 204 ASP A O 1
ATOM 1435 N N . GLY A 1 205 ? 15.733 10.909 -1.453 1.00 33.25 205 GLY A N 1
ATOM 1436 C CA . GLY A 1 205 ? 17.082 10.957 -0.892 1.00 33.25 205 GLY A CA 1
ATOM 1437 C C . GLY A 1 205 ? 17.538 9.736 -0.099 1.00 33.25 205 GLY A C 1
ATOM 1438 O O . GLY A 1 205 ? 17.351 9.638 1.106 1.00 33.25 205 GLY A O 1
ATOM 1439 N N . GLY A 1 206 ? 18.269 8.871 -0.803 1.00 32.34 206 GLY A N 1
ATOM 1440 C CA . GLY A 1 206 ? 19.549 8.314 -0.361 1.00 32.34 206 GLY A CA 1
ATOM 1441 C C . GLY A 1 206 ? 19.778 8.165 1.140 1.00 32.34 206 GLY A C 1
ATOM 1442 O O . GLY A 1 206 ? 20.565 8.907 1.702 1.00 32.34 206 GLY A O 1
ATOM 1443 N N . ASP A 1 207 ? 19.172 7.149 1.740 1.00 28.30 207 ASP A N 1
ATOM 1444 C CA . ASP A 1 207 ? 19.751 6.384 2.841 1.00 28.30 207 ASP A CA 1
ATOM 1445 C C . ASP A 1 207 ? 19.061 5.014 2.847 1.00 28.30 207 ASP A C 1
ATOM 1447 O O . ASP A 1 207 ? 17.839 4.905 2.935 1.00 28.30 207 ASP A O 1
ATOM 1451 N N . GLY A 1 208 ? 19.847 3.949 2.672 1.00 31.16 208 GLY A N 1
ATOM 1452 C CA . GLY A 1 208 ? 19.399 2.566 2.464 1.00 31.16 208 GLY A CA 1
ATOM 1453 C C . GLY A 1 208 ? 18.741 1.904 3.682 1.00 31.16 208 GLY A C 1
ATOM 1454 O O . GLY A 1 208 ? 19.169 0.835 4.108 1.00 31.16 208 GLY A O 1
ATOM 1455 N N . HIS A 1 209 ? 17.695 2.514 4.241 1.00 31.66 209 HIS A N 1
ATOM 1456 C CA . HIS A 1 209 ? 16.971 2.026 5.418 1.00 31.66 209 HIS A CA 1
ATOM 1457 C C . HIS A 1 209 ? 15.505 1.641 5.150 1.00 31.66 209 HIS A C 1
ATOM 1459 O O . HIS A 1 209 ? 14.869 1.067 6.030 1.00 31.66 209 HIS A O 1
ATOM 1465 N N . HIS A 1 210 ? 14.982 1.851 3.935 1.00 38.94 210 HIS A N 1
ATOM 1466 C CA . HIS A 1 210 ? 13.62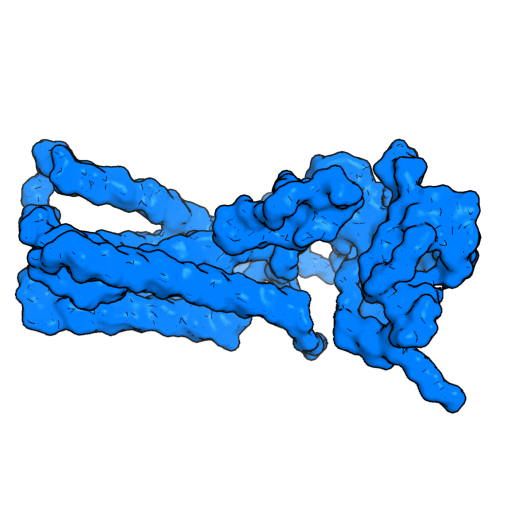7 1.421 3.540 1.00 38.94 210 HIS A CA 1
ATOM 1467 C C . HIS A 1 210 ? 13.564 0.025 2.891 1.00 38.94 210 HIS A C 1
ATOM 1469 O O . HIS A 1 210 ? 12.542 -0.346 2.323 1.00 38.94 210 HIS A O 1
ATOM 1475 N N . ALA A 1 211 ? 14.627 -0.777 3.010 1.00 37.97 211 ALA A N 1
ATOM 1476 C CA . ALA A 1 211 ? 14.846 -2.047 2.304 1.00 37.97 211 ALA A CA 1
ATOM 1477 C C . ALA A 1 211 ? 13.889 -3.221 2.656 1.00 37.97 211 ALA A C 1
ATOM 1479 O O . ALA A 1 211 ? 14.262 -4.380 2.494 1.00 37.97 211 ALA A O 1
ATOM 1480 N N . GLY A 1 212 ? 12.673 -2.965 3.151 1.00 49.84 212 GLY A N 1
ATOM 1481 C CA . GLY A 1 212 ? 11.750 -4.017 3.596 1.00 49.84 212 GLY A CA 1
ATOM 1482 C C . GLY A 1 212 ? 10.285 -3.879 3.176 1.00 49.84 212 GLY A C 1
ATOM 1483 O O . GLY A 1 212 ? 9.569 -4.878 3.217 1.00 49.84 212 GLY A O 1
ATOM 1484 N N . SER A 1 213 ? 9.812 -2.697 2.762 1.00 55.72 213 SER A N 1
ATOM 1485 C CA . SER A 1 213 ? 8.392 -2.493 2.435 1.00 55.72 213 SER A CA 1
ATOM 1486 C C . SER A 1 213 ? 8.211 -1.836 1.063 1.00 55.72 213 SER A C 1
ATOM 1488 O O . SER A 1 213 ? 8.796 -0.779 0.831 1.00 55.72 213 SER A O 1
ATOM 1490 N N . PRO A 1 214 ? 7.402 -2.429 0.167 1.00 68.00 214 PRO A N 1
ATOM 1491 C CA . PRO A 1 214 ? 7.081 -1.844 -1.130 1.00 68.00 214 PRO A CA 1
ATOM 1492 C C . PRO A 1 214 ? 6.440 -0.455 -1.020 1.00 68.00 214 PRO A C 1
ATOM 1494 O O . PRO A 1 214 ? 5.699 -0.165 -0.071 1.00 68.00 214 PRO A O 1
ATOM 1497 N N . ALA A 1 215 ? 6.685 0.381 -2.031 1.00 72.25 215 ALA A N 1
ATOM 1498 C CA . ALA A 1 215 ? 6.008 1.663 -2.192 1.00 72.25 215 ALA A CA 1
ATOM 1499 C C . ALA A 1 215 ? 4.484 1.486 -2.345 1.00 72.25 215 ALA A C 1
ATOM 1501 O O . ALA A 1 215 ? 3.978 0.406 -2.656 1.00 72.25 215 ALA A O 1
ATOM 1502 N N . LEU A 1 216 ? 3.720 2.558 -2.113 1.00 75.31 216 LEU A N 1
ATOM 1503 C CA . LEU A 1 216 ? 2.262 2.513 -2.226 1.00 75.31 216 LEU A CA 1
ATOM 1504 C C . LEU A 1 216 ? 1.828 2.110 -3.644 1.00 75.31 216 LEU A C 1
ATOM 1506 O O . LEU A 1 216 ? 2.165 2.784 -4.612 1.00 75.31 216 LEU A O 1
ATOM 1510 N N . GLY A 1 217 ? 1.023 1.049 -3.751 1.00 77.56 217 GLY A N 1
ATOM 1511 C CA . GLY A 1 217 ? 0.557 0.536 -5.042 1.00 77.56 217 GLY A CA 1
ATOM 1512 C C . GLY A 1 217 ? 1.597 -0.301 -5.791 1.00 77.56 217 GLY A C 1
ATOM 1513 O O . GLY A 1 217 ? 1.375 -0.619 -6.958 1.00 77.56 217 GLY A O 1
ATOM 1514 N N . VAL A 1 218 ? 2.707 -0.663 -5.143 1.00 81.19 218 VAL A N 1
ATOM 1515 C CA . VAL A 1 218 ? 3.723 -1.587 -5.655 1.00 81.19 218 VAL A CA 1
ATOM 1516 C C . VAL A 1 218 ? 3.693 -2.863 -4.821 1.00 81.19 218 VAL A C 1
ATOM 1518 O O . VAL A 1 218 ? 3.575 -2.826 -3.599 1.00 81.19 218 VAL A O 1
ATOM 1521 N N . ALA A 1 219 ? 3.813 -3.998 -5.492 1.00 83.31 219 ALA A N 1
ATOM 1522 C CA . ALA A 1 219 ? 3.893 -5.317 -4.904 1.00 83.31 219 ALA A CA 1
ATOM 1523 C C . ALA A 1 219 ? 5.145 -6.028 -5.428 1.00 83.31 219 ALA A C 1
ATOM 1525 O O . ALA A 1 219 ? 5.328 -6.183 -6.634 1.00 83.31 219 ALA A O 1
ATOM 1526 N N . MET A 1 220 ? 6.003 -6.485 -4.524 1.00 80.06 220 MET A N 1
ATOM 1527 C CA . MET A 1 220 ? 7.263 -7.153 -4.855 1.00 80.06 220 MET A CA 1
ATOM 1528 C C . MET A 1 220 ? 7.140 -8.654 -4.567 1.00 80.06 220 MET A C 1
ATOM 1530 O O . MET A 1 220 ? 6.514 -9.021 -3.568 1.00 80.06 220 MET A O 1
ATOM 1534 N N . PRO A 1 221 ? 7.748 -9.547 -5.361 1.00 75.56 221 PRO A N 1
ATOM 1535 C CA . PRO A 1 221 ? 7.962 -10.928 -4.945 1.00 75.56 221 PRO A CA 1
ATOM 1536 C C . PRO A 1 221 ? 8.756 -10.969 -3.634 1.00 75.56 221 PRO A C 1
ATOM 1538 O O . PRO A 1 221 ? 9.703 -10.200 -3.455 1.00 75.56 221 PRO A O 1
ATOM 1541 N N . ALA A 1 222 ? 8.393 -11.868 -2.718 1.00 67.00 222 ALA A N 1
ATOM 1542 C CA . ALA A 1 222 ? 9.151 -12.061 -1.484 1.00 67.00 222 ALA A CA 1
ATOM 1543 C C . ALA A 1 222 ? 10.596 -12.500 -1.803 1.00 67.00 222 ALA A C 1
ATOM 1545 O O . ALA A 1 222 ? 10.813 -13.584 -2.349 1.00 67.00 222 ALA A O 1
ATOM 1546 N N . GLY A 1 223 ? 11.570 -11.643 -1.483 1.00 64.56 223 GLY A N 1
ATOM 1547 C CA . GLY A 1 223 ? 12.999 -11.934 -1.607 1.00 64.56 223 GLY A CA 1
ATOM 1548 C C . GLY A 1 223 ? 13.550 -12.681 -0.390 1.00 64.56 223 GLY A C 1
ATOM 1549 O O . GLY A 1 223 ? 12.990 -12.613 0.702 1.00 64.56 223 GLY A O 1
ATOM 1550 N N . ASP A 1 224 ? 14.672 -13.374 -0.570 1.00 57.69 224 ASP A N 1
ATOM 1551 C CA . ASP A 1 224 ? 15.411 -14.086 0.486 1.00 57.69 224 ASP A CA 1
ATOM 1552 C C . ASP A 1 224 ? 16.413 -13.194 1.247 1.00 57.69 224 ASP A C 1
ATOM 1554 O O . ASP A 1 224 ? 16.959 -13.613 2.269 1.00 57.69 224 ASP A O 1
ATOM 1558 N N . GLY A 1 225 ? 16.612 -11.950 0.792 1.00 63.62 225 GLY A N 1
ATOM 1559 C CA . GLY A 1 225 ? 17.511 -10.977 1.418 1.00 63.62 225 GLY A CA 1
ATOM 1560 C C . GLY A 1 225 ? 18.995 -11.307 1.239 1.00 63.62 225 GLY A C 1
ATOM 1561 O O . GLY A 1 225 ? 19.820 -10.802 2.000 1.00 63.62 225 GLY A O 1
ATOM 1562 N N . GLU A 1 226 ? 19.338 -12.167 0.277 1.00 77.25 226 GLU A N 1
ATOM 1563 C CA . GLU A 1 226 ? 20.723 -12.537 -0.012 1.00 77.25 226 GLU A CA 1
ATOM 1564 C C . GLU A 1 226 ? 21.428 -11.488 -0.887 1.00 77.25 226 GLU A C 1
ATOM 1566 O O . GLU A 1 226 ? 20.811 -10.829 -1.724 1.00 77.25 226 GLU A O 1
ATOM 1571 N N . ASP A 1 227 ? 22.745 -11.346 -0.714 1.00 83.50 227 ASP A N 1
ATOM 1572 C CA . ASP A 1 227 ? 23.581 -10.531 -1.601 1.00 83.50 227 ASP A CA 1
ATOM 1573 C C . ASP A 1 227 ? 23.699 -11.183 -2.994 1.00 83.50 227 ASP A C 1
ATOM 1575 O O . ASP A 1 227 ? 23.755 -12.415 -3.103 1.00 83.50 227 ASP A O 1
ATOM 1579 N N . PRO A 1 228 ? 23.816 -10.399 -4.086 1.00 87.62 228 PRO A N 1
ATOM 1580 C CA . PRO A 1 228 ? 23.941 -10.964 -5.422 1.00 87.62 228 PRO A CA 1
ATOM 1581 C C . PRO A 1 228 ? 25.244 -11.750 -5.584 1.00 87.62 228 PRO A C 1
ATOM 1583 O O . PRO A 1 228 ? 26.343 -11.289 -5.269 1.00 87.62 228 PRO A O 1
ATOM 1586 N N . THR A 1 229 ? 25.141 -12.932 -6.183 1.00 92.81 229 THR A N 1
ATOM 1587 C CA . THR A 1 229 ? 26.303 -13.718 -6.603 1.00 92.81 229 THR A CA 1
ATOM 1588 C C . THR A 1 229 ? 27.061 -13.037 -7.750 1.00 92.81 229 THR A C 1
ATOM 1590 O O . THR A 1 229 ? 26.542 -12.182 -8.475 1.00 92.81 229 THR A O 1
ATOM 1593 N N . VAL A 1 230 ? 28.303 -13.472 -7.989 1.00 95.62 230 VAL A N 1
ATOM 1594 C CA . VAL A 1 230 ? 29.110 -13.001 -9.131 1.00 95.62 230 VAL A CA 1
ATOM 1595 C C . VAL A 1 230 ? 28.420 -13.296 -10.468 1.00 95.62 230 VAL A C 1
ATOM 1597 O O . VAL A 1 230 ? 28.432 -12.454 -11.362 1.00 95.62 230 VAL A O 1
ATOM 1600 N N . ALA A 1 231 ? 27.790 -14.468 -10.599 1.00 94.94 231 ALA A N 1
ATOM 1601 C CA . ALA A 1 231 ? 27.066 -14.848 -11.811 1.00 94.94 231 ALA A CA 1
ATOM 1602 C C . ALA A 1 231 ? 25.833 -13.961 -12.037 1.00 94.94 231 ALA A C 1
ATOM 1604 O O . ALA A 1 231 ? 25.616 -13.500 -13.152 1.00 94.94 231 ALA A O 1
ATOM 1605 N N . GLN A 1 232 ? 25.079 -13.663 -10.976 1.00 94.31 232 GLN A N 1
ATOM 1606 C CA . GLN A 1 232 ? 23.943 -12.739 -11.024 1.00 94.31 232 GLN A CA 1
ATOM 1607 C C . GLN A 1 232 ? 24.381 -11.314 -11.381 1.00 94.31 232 GLN A C 1
ATOM 1609 O O . GLN A 1 232 ? 23.781 -10.678 -12.242 1.00 94.31 232 GLN A O 1
ATOM 1614 N N . THR A 1 233 ? 25.477 -10.829 -10.796 1.00 94.56 233 THR A N 1
ATOM 1615 C CA . THR A 1 233 ? 26.034 -9.510 -11.134 1.00 94.56 233 THR A CA 1
ATOM 1616 C C . THR A 1 233 ? 26.440 -9.436 -12.609 1.00 94.56 233 THR A C 1
ATOM 1618 O O . THR A 1 233 ? 26.145 -8.452 -13.286 1.00 94.56 233 THR A O 1
ATOM 1621 N N . ALA A 1 234 ? 27.079 -10.489 -13.132 1.00 96.88 234 ALA A N 1
ATOM 1622 C CA . ALA A 1 234 ? 27.445 -10.567 -14.544 1.00 96.88 234 ALA A CA 1
ATOM 1623 C C . ALA A 1 234 ? 26.211 -10.623 -15.461 1.00 96.88 234 ALA A C 1
ATOM 1625 O O . ALA A 1 234 ? 26.147 -9.884 -16.438 1.00 96.88 234 ALA A O 1
ATOM 1626 N N . ALA A 1 235 ? 25.205 -11.432 -15.117 1.00 96.12 235 ALA A N 1
ATOM 1627 C CA . ALA A 1 235 ? 23.964 -11.537 -15.881 1.00 96.12 235 ALA A CA 1
ATOM 1628 C C . ALA A 1 235 ? 23.178 -10.214 -15.907 1.00 96.12 235 ALA A C 1
ATOM 1630 O O . ALA A 1 235 ? 22.664 -9.827 -16.955 1.00 96.12 235 ALA A O 1
ATOM 1631 N N . ALA A 1 236 ? 23.130 -9.487 -14.786 1.00 95.44 236 ALA A N 1
ATOM 1632 C CA . ALA A 1 236 ? 22.531 -8.156 -14.720 1.00 95.44 236 ALA A CA 1
ATOM 1633 C C . ALA A 1 236 ? 23.275 -7.151 -15.622 1.00 95.44 236 ALA A C 1
ATOM 1635 O O . ALA A 1 236 ? 22.650 -6.384 -16.353 1.00 95.44 236 ALA A O 1
ATOM 1636 N N . GLU A 1 237 ? 24.611 -7.170 -15.624 1.00 96.31 237 GLU A N 1
ATOM 1637 C CA . GLU A 1 237 ? 25.413 -6.322 -16.516 1.00 96.31 237 GLU A CA 1
ATOM 1638 C C . GLU A 1 237 ? 25.175 -6.656 -17.995 1.00 96.31 237 GLU A C 1
ATOM 1640 O O . GLU A 1 237 ? 25.046 -5.751 -18.823 1.00 96.31 237 GLU A O 1
ATOM 1645 N N . ASP A 1 238 ? 25.099 -7.941 -18.338 1.00 97.31 238 ASP A N 1
ATOM 1646 C CA . ASP A 1 238 ? 24.880 -8.390 -19.712 1.00 97.31 238 ASP A CA 1
ATOM 1647 C C . ASP A 1 238 ? 23.478 -8.027 -20.218 1.00 97.31 238 ASP A C 1
ATOM 1649 O O . ASP A 1 238 ? 23.340 -7.556 -21.356 1.00 97.31 238 ASP A O 1
ATOM 1653 N N . LEU A 1 239 ? 22.456 -8.162 -19.366 1.00 97.06 239 LEU A N 1
ATOM 1654 C CA . LEU A 1 239 ? 21.098 -7.682 -19.630 1.00 97.06 239 LEU A CA 1
ATOM 1655 C C . LEU A 1 239 ? 21.092 -6.173 -19.894 1.00 97.06 239 LEU A C 1
ATOM 1657 O O . LEU A 1 239 ? 20.559 -5.719 -20.911 1.00 97.06 239 LEU A O 1
ATOM 1661 N N . TYR A 1 240 ? 21.727 -5.395 -19.014 1.00 96.94 240 TYR A N 1
ATOM 1662 C CA . TYR A 1 240 ? 21.810 -3.944 -19.145 1.00 96.94 240 TYR A CA 1
ATOM 1663 C C . TYR A 1 240 ? 22.493 -3.534 -20.457 1.00 96.94 240 TYR A C 1
ATOM 1665 O O . TYR A 1 240 ? 21.932 -2.774 -21.245 1.00 96.94 240 TYR A O 1
ATOM 1673 N N . ARG A 1 241 ? 23.679 -4.082 -20.752 1.00 97.38 241 ARG A N 1
ATOM 1674 C CA . ARG A 1 241 ? 24.428 -3.767 -21.983 1.00 97.38 241 ARG A CA 1
ATOM 1675 C C . ARG A 1 241 ? 23.673 -4.149 -23.245 1.00 97.38 241 ARG A C 1
ATOM 1677 O O . ARG A 1 241 ? 23.755 -3.439 -24.248 1.00 97.38 241 ARG A O 1
ATOM 1684 N N . SER A 1 242 ? 22.978 -5.280 -23.222 1.00 97.88 242 SER A N 1
ATOM 1685 C CA . SER A 1 242 ? 22.170 -5.718 -24.358 1.00 97.88 242 SER A CA 1
ATOM 1686 C C . SER A 1 242 ? 20.994 -4.773 -24.569 1.00 97.88 242 SER A C 1
ATOM 1688 O O . SER A 1 242 ? 20.839 -4.274 -25.677 1.00 97.88 242 SER A O 1
ATOM 1690 N N . THR A 1 243 ? 20.299 -4.392 -23.494 1.00 97.69 243 THR A N 1
ATOM 1691 C CA . THR A 1 243 ? 19.219 -3.396 -23.540 1.00 97.69 243 THR A CA 1
ATOM 1692 C C . THR A 1 243 ? 19.714 -2.062 -24.104 1.00 97.69 243 THR A C 1
ATOM 1694 O O . THR A 1 243 ? 19.143 -1.555 -25.063 1.00 97.69 243 THR A O 1
ATOM 1697 N N . VAL A 1 244 ? 20.837 -1.523 -23.609 1.00 97.56 244 VAL A N 1
ATOM 1698 C CA . VAL A 1 244 ? 21.431 -0.269 -24.121 1.00 97.56 244 VAL A CA 1
ATOM 1699 C C . VAL A 1 244 ? 21.675 -0.330 -25.633 1.00 97.56 244 VAL A C 1
ATOM 1701 O O . VAL A 1 244 ? 21.336 0.608 -26.356 1.00 97.56 244 VAL A O 1
ATOM 1704 N N . ARG A 1 245 ? 22.255 -1.430 -26.132 1.00 97.56 245 ARG A N 1
ATOM 1705 C CA . ARG A 1 245 ? 22.528 -1.592 -27.570 1.00 97.56 245 ARG A CA 1
ATOM 1706 C C . ARG A 1 245 ? 21.243 -1.649 -28.385 1.00 97.56 245 ARG A C 1
ATOM 1708 O O . ARG A 1 245 ? 21.150 -0.978 -29.411 1.00 97.56 245 ARG A O 1
ATOM 1715 N N . SER A 1 246 ? 20.271 -2.435 -27.938 1.00 96.38 246 SER A N 1
ATOM 1716 C CA . SER A 1 246 ? 19.032 -2.658 -28.677 1.00 96.38 246 SER A CA 1
ATOM 1717 C C . SER A 1 246 ? 18.155 -1.404 -28.691 1.00 96.38 246 SER A C 1
ATOM 1719 O O . SER A 1 246 ? 17.587 -1.068 -29.734 1.00 96.38 246 SER A O 1
ATOM 1721 N N . LEU A 1 247 ? 18.134 -0.644 -27.594 1.00 97.69 247 LEU A N 1
ATOM 1722 C CA . LEU A 1 247 ? 17.344 0.577 -27.461 1.00 97.69 247 LEU A CA 1
ATOM 1723 C C . LEU A 1 247 ? 17.895 1.791 -28.210 1.00 97.69 247 LEU A C 1
ATOM 1725 O O . LEU A 1 247 ? 17.132 2.714 -28.487 1.00 97.69 247 LEU A O 1
ATOM 1729 N N . ALA A 1 248 ? 19.175 1.803 -28.596 1.00 96.38 248 ALA A N 1
ATOM 1730 C CA . ALA A 1 248 ? 19.811 2.965 -29.228 1.00 96.38 248 ALA A CA 1
ATOM 1731 C C . ALA A 1 248 ? 19.037 3.510 -30.447 1.00 96.38 248 ALA A C 1
ATOM 1733 O O . ALA A 1 248 ? 18.979 4.720 -30.662 1.00 96.38 248 ALA A O 1
ATOM 1734 N N . ARG A 1 249 ? 18.392 2.627 -31.222 1.00 95.62 249 ARG A N 1
ATOM 1735 C CA . ARG A 1 249 ? 17.573 2.997 -32.392 1.00 95.62 249 ARG A CA 1
ATOM 1736 C C . ARG A 1 249 ? 16.283 3.742 -32.036 1.00 95.62 249 ARG A C 1
ATOM 1738 O O . ARG A 1 249 ? 15.776 4.486 -32.863 1.00 95.62 249 ARG A O 1
ATOM 1745 N N . TYR A 1 250 ? 15.762 3.550 -30.827 1.00 97.75 250 TYR A N 1
ATOM 1746 C CA . TYR A 1 250 ? 14.499 4.122 -30.359 1.00 97.75 250 TYR A CA 1
ATOM 1747 C C . TYR A 1 250 ? 14.661 5.473 -29.662 1.00 97.75 250 TYR A C 1
ATOM 1749 O O . TYR A 1 250 ? 13.673 6.061 -29.223 1.00 97.75 250 TYR A O 1
ATOM 1757 N N . ALA A 1 251 ? 15.886 6.004 -29.597 1.00 95.50 251 ALA A N 1
ATOM 1758 C CA . ALA A 1 251 ? 16.104 7.400 -29.232 1.00 95.50 251 ALA A CA 1
ATOM 1759 C C . ALA A 1 251 ? 15.333 8.355 -30.165 1.00 95.50 251 ALA A C 1
ATOM 1761 O O . ALA A 1 251 ? 14.914 9.422 -29.729 1.00 95.50 251 ALA A O 1
ATOM 1762 N N . ASP A 1 252 ? 15.104 7.947 -31.420 1.00 96.06 252 ASP A N 1
ATOM 1763 C CA . ASP A 1 252 ? 14.132 8.567 -32.319 1.00 96.06 252 ASP A CA 1
ATOM 1764 C C . ASP A 1 252 ? 12.744 7.908 -32.147 1.00 96.06 252 ASP A C 1
ATOM 1766 O O . ASP A 1 252 ? 12.567 6.738 -32.514 1.00 96.06 252 ASP A O 1
ATOM 1770 N N . PRO A 1 253 ? 11.725 8.633 -31.645 1.00 96.25 253 PRO A N 1
ATOM 1771 C CA . PRO A 1 253 ? 10.369 8.105 -31.518 1.00 96.25 253 PRO A CA 1
ATOM 1772 C C . PRO A 1 253 ? 9.758 7.628 -32.840 1.00 96.25 253 PRO A C 1
ATOM 1774 O O . PRO A 1 253 ? 8.920 6.727 -32.831 1.00 96.25 253 PRO A O 1
ATOM 1777 N N . ALA A 1 254 ? 10.168 8.180 -33.988 1.00 97.12 254 ALA A N 1
ATOM 1778 C CA . ALA A 1 254 ? 9.666 7.721 -35.281 1.00 97.12 254 ALA A CA 1
ATOM 1779 C C . ALA A 1 254 ? 10.097 6.274 -35.575 1.00 97.12 254 ALA A C 1
ATOM 1781 O O . ALA A 1 254 ? 9.306 5.493 -36.108 1.00 97.12 254 ALA A O 1
ATOM 1782 N N . ALA A 1 255 ? 11.309 5.887 -35.165 1.00 97.94 255 ALA A N 1
ATOM 1783 C CA . ALA A 1 255 ? 11.785 4.511 -35.268 1.00 97.94 255 ALA A CA 1
ATOM 1784 C C . ALA A 1 255 ? 11.013 3.565 -34.334 1.00 97.94 255 ALA A C 1
ATOM 1786 O O . ALA A 1 255 ? 10.753 2.418 -34.700 1.00 97.94 255 ALA A O 1
ATOM 1787 N N . ALA A 1 256 ? 10.601 4.043 -33.155 1.00 97.75 256 ALA A N 1
ATOM 1788 C CA . ALA A 1 256 ? 9.741 3.281 -32.251 1.00 97.75 256 ALA A CA 1
ATOM 1789 C C . ALA A 1 256 ? 8.349 3.057 -32.861 1.00 97.75 256 ALA A C 1
ATOM 1791 O O . ALA A 1 256 ? 7.880 1.922 -32.925 1.00 97.75 256 ALA A O 1
ATOM 1792 N N . VAL A 1 257 ? 7.724 4.103 -33.410 1.00 97.88 257 VAL A N 1
ATOM 1793 C CA . VAL A 1 257 ? 6.439 3.975 -34.120 1.00 97.88 257 VAL A CA 1
ATOM 1794 C C . VAL A 1 257 ? 6.553 3.007 -35.301 1.00 97.88 257 VAL A C 1
ATOM 1796 O O . VAL A 1 257 ? 5.702 2.136 -35.467 1.00 97.88 257 VAL A O 1
ATOM 1799 N N . ALA A 1 258 ? 7.622 3.110 -36.097 1.00 97.81 258 ALA A N 1
ATOM 1800 C CA . ALA A 1 258 ? 7.860 2.213 -37.228 1.00 97.81 258 ALA A CA 1
ATOM 1801 C C . ALA A 1 258 ? 8.047 0.745 -36.804 1.00 97.81 258 ALA A C 1
ATOM 1803 O O . ALA A 1 258 ? 7.736 -0.157 -37.578 1.00 97.81 258 ALA A O 1
ATOM 1804 N N . ALA A 1 259 ? 8.526 0.506 -35.581 1.00 96.94 259 ALA A N 1
ATOM 1805 C CA . ALA A 1 259 ? 8.681 -0.822 -34.998 1.00 96.94 259 ALA A CA 1
ATOM 1806 C C . ALA A 1 259 ? 7.435 -1.325 -34.241 1.00 96.94 259 ALA A C 1
ATOM 1808 O O . ALA A 1 259 ? 7.510 -2.377 -33.613 1.00 96.94 259 ALA A O 1
ATOM 1809 N N . GLY A 1 260 ? 6.310 -0.600 -34.286 1.00 96.88 260 GLY A N 1
ATOM 1810 C CA . GLY A 1 260 ? 5.033 -1.032 -33.704 1.00 96.88 260 GLY A CA 1
ATOM 1811 C C . GLY A 1 260 ? 4.745 -0.527 -32.287 1.00 96.88 260 GLY A C 1
ATOM 1812 O O . GLY A 1 260 ? 3.684 -0.832 -31.741 1.00 96.88 260 GLY A O 1
ATOM 1813 N N . TYR A 1 261 ? 5.627 0.284 -31.695 1.00 97.50 261 TYR A N 1
ATOM 1814 C CA . TYR A 1 261 ? 5.376 0.883 -30.383 1.00 97.50 261 TYR A CA 1
ATOM 1815 C C . TYR A 1 261 ? 4.352 2.019 -30.471 1.00 97.50 261 TYR A C 1
ATOM 1817 O O . TYR A 1 261 ? 4.360 2.830 -31.404 1.00 97.50 261 TYR A O 1
ATOM 1825 N N . LYS A 1 262 ? 3.511 2.156 -29.441 1.00 95.06 262 LYS A N 1
ATOM 1826 C CA . LYS A 1 262 ? 2.552 3.264 -29.277 1.00 95.06 262 LYS A CA 1
ATOM 1827 C C . LYS A 1 262 ? 3.232 4.572 -28.842 1.00 95.06 262 LYS A C 1
ATOM 1829 O O . LYS A 1 262 ? 2.832 5.205 -27.872 1.00 95.06 262 LYS A O 1
ATOM 1834 N N . ALA A 1 263 ? 4.250 5.003 -29.580 1.00 94.19 263 ALA A N 1
ATOM 1835 C CA . ALA A 1 263 ? 5.077 6.172 -29.272 1.00 94.19 263 ALA A CA 1
ATOM 1836 C C . ALA A 1 263 ? 4.565 7.487 -29.907 1.00 94.19 263 ALA A C 1
ATOM 1838 O O . ALA A 1 263 ? 5.308 8.454 -30.058 1.00 94.19 263 ALA A O 1
ATOM 1839 N N . THR A 1 264 ? 3.289 7.557 -30.302 1.00 91.38 264 THR A N 1
ATOM 1840 C CA . THR A 1 264 ? 2.673 8.803 -30.787 1.00 91.38 264 THR A CA 1
ATOM 1841 C C . THR A 1 264 ? 2.135 9.630 -29.622 1.00 91.38 264 THR A C 1
ATOM 1843 O O . THR A 1 264 ? 1.397 9.104 -28.792 1.00 91.38 264 THR A O 1
ATOM 1846 N N . GLY A 1 265 ? 2.414 10.937 -29.599 1.00 89.06 265 GLY A N 1
ATOM 1847 C CA . GLY A 1 265 ? 1.868 11.834 -28.571 1.00 89.06 265 GLY A CA 1
ATOM 1848 C C . GLY A 1 265 ? 2.512 11.670 -27.190 1.00 89.06 265 GLY A C 1
ATOM 1849 O O . GLY A 1 265 ? 1.819 11.826 -26.183 1.00 89.06 265 GLY A O 1
ATOM 1850 N N . ILE A 1 266 ? 3.813 11.356 -27.159 1.00 91.19 266 ILE A N 1
ATOM 1851 C CA . ILE A 1 266 ? 4.626 11.275 -25.937 1.00 91.19 266 ILE A CA 1
ATOM 1852 C C . ILE A 1 266 ? 4.445 12.557 -25.117 1.00 91.19 266 ILE A C 1
ATOM 1854 O O . ILE A 1 266 ? 4.541 13.667 -25.645 1.00 91.19 266 ILE A O 1
ATOM 1858 N N . ARG A 1 267 ? 4.147 12.398 -23.825 1.00 89.19 267 ARG A N 1
ATOM 1859 C CA . ARG A 1 267 ? 3.865 13.494 -22.890 1.00 89.19 267 ARG A CA 1
ATOM 1860 C C . ARG A 1 267 ? 4.175 13.082 -21.456 1.00 89.19 267 ARG A C 1
ATOM 1862 O O . ARG A 1 267 ? 4.021 11.916 -21.111 1.00 89.19 267 ARG A O 1
ATOM 1869 N N . GLY A 1 268 ? 4.495 14.060 -20.615 1.00 87.06 268 GLY A N 1
ATOM 1870 C CA . GLY A 1 268 ? 4.827 13.816 -19.212 1.00 87.06 268 GLY A CA 1
ATOM 1871 C C . GLY A 1 268 ? 6.231 13.243 -19.041 1.00 87.06 268 GLY A C 1
ATOM 1872 O O . GLY A 1 268 ? 7.063 13.344 -19.939 1.00 87.06 268 GLY A O 1
ATOM 1873 N N . HIS A 1 269 ? 6.493 12.675 -17.870 1.00 86.81 269 HIS A N 1
ATOM 1874 C CA . HIS A 1 269 ? 7.839 12.285 -17.434 1.00 86.81 269 HIS A CA 1
ATOM 1875 C C . HIS A 1 269 ? 8.037 10.763 -17.389 1.00 86.81 269 HIS A C 1
ATOM 1877 O O . HIS A 1 269 ? 9.152 10.311 -17.166 1.00 86.81 269 HIS A O 1
ATOM 1883 N N . ASP A 1 270 ? 6.964 10.004 -17.628 1.00 85.38 270 ASP A N 1
ATOM 1884 C CA . ASP A 1 270 ? 6.913 8.544 -17.522 1.00 85.38 270 ASP A CA 1
ATOM 1885 C C . ASP A 1 270 ? 5.936 7.945 -18.559 1.00 85.38 270 ASP A C 1
ATOM 1887 O O . ASP A 1 270 ? 4.908 7.327 -18.270 1.00 85.38 270 ASP A O 1
ATOM 1891 N N . PHE A 1 271 ? 6.186 8.250 -19.831 1.00 90.56 271 PHE A N 1
ATOM 1892 C CA . PHE A 1 271 ? 5.354 7.802 -20.939 1.00 90.56 271 PHE A CA 1
ATOM 1893 C C . PHE A 1 271 ? 5.731 6.380 -21.360 1.00 90.56 271 PHE A C 1
ATOM 1895 O O . PHE A 1 271 ? 6.778 6.159 -21.970 1.00 90.56 271 PHE A O 1
ATOM 1902 N N . HIS A 1 272 ? 4.827 5.442 -21.096 1.00 92.94 272 HIS A N 1
ATOM 1903 C CA . HIS A 1 272 ? 4.940 4.042 -21.485 1.00 92.94 272 HIS A CA 1
ATOM 1904 C C . HIS A 1 272 ? 4.394 3.833 -22.908 1.00 92.94 272 HIS A C 1
ATOM 1906 O O . HIS A 1 272 ? 3.189 3.908 -23.158 1.00 92.94 272 HIS A O 1
ATOM 1912 N N . ALA A 1 273 ? 5.295 3.610 -23.862 1.00 95.12 273 ALA A N 1
ATOM 1913 C CA . ALA A 1 273 ? 4.974 3.291 -25.246 1.00 95.12 273 ALA A CA 1
ATOM 1914 C C . ALA A 1 273 ? 5.008 1.771 -25.444 1.00 95.12 273 ALA A C 1
ATOM 1916 O O . ALA A 1 273 ? 6.063 1.210 -25.727 1.00 95.12 273 ALA A O 1
ATOM 1917 N N . ASP A 1 274 ? 3.861 1.110 -25.293 1.00 93.62 274 ASP A N 1
ATOM 1918 C CA . ASP A 1 274 ? 3.759 -0.354 -25.404 1.00 93.62 274 ASP A CA 1
ATOM 1919 C C . ASP A 1 274 ? 3.858 -0.842 -26.856 1.00 93.62 274 ASP A C 1
ATOM 1921 O O . ASP A 1 274 ? 3.345 -0.186 -27.773 1.00 93.62 274 ASP A O 1
ATOM 1925 N N . ASN A 1 275 ? 4.418 -2.037 -27.052 1.00 96.00 275 ASN A N 1
ATOM 1926 C CA . ASN A 1 275 ? 4.312 -2.821 -28.279 1.00 96.00 275 ASN A CA 1
ATOM 1927 C C . ASN A 1 275 ? 3.355 -4.013 -28.076 1.00 96.00 275 ASN A C 1
ATOM 1929 O O . ASN A 1 275 ? 3.744 -5.019 -27.487 1.00 96.00 275 ASN A O 1
ATOM 1933 N N . PRO A 1 276 ? 2.116 -3.953 -28.603 1.00 91.56 276 PRO A N 1
ATOM 1934 C CA . PRO A 1 276 ? 1.119 -5.003 -28.395 1.00 91.56 276 PRO A CA 1
ATOM 1935 C C . PRO A 1 276 ? 1.482 -6.387 -28.941 1.00 91.56 276 PRO A C 1
ATOM 1937 O O . PRO A 1 276 ? 0.816 -7.348 -28.554 1.00 91.56 276 PRO A O 1
ATOM 1940 N N . GLU A 1 277 ? 2.429 -6.478 -29.882 1.00 93.69 277 GLU A N 1
ATOM 1941 C CA . GLU A 1 277 ? 2.917 -7.762 -30.395 1.00 93.69 277 GLU A CA 1
ATOM 1942 C C . GLU A 1 277 ? 3.866 -8.408 -29.387 1.00 93.69 277 GLU A C 1
ATOM 1944 O O . GLU A 1 277 ? 3.664 -9.568 -29.050 1.00 93.69 277 GLU A O 1
ATOM 1949 N N . TYR A 1 278 ? 4.821 -7.646 -28.845 1.00 94.44 278 TYR A N 1
ATOM 1950 C CA . TYR A 1 278 ? 5.787 -8.155 -27.864 1.00 94.44 278 TYR A CA 1
ATOM 1951 C C . TYR A 1 278 ? 5.144 -8.441 -26.505 1.00 94.44 278 TYR A C 1
ATOM 1953 O O . TYR A 1 278 ? 5.470 -9.429 -25.871 1.00 94.44 278 TYR A O 1
ATOM 1961 N N . THR A 1 279 ? 4.112 -7.695 -26.091 1.00 86.50 279 THR A N 1
ATOM 1962 C CA . THR A 1 279 ? 3.360 -8.024 -24.858 1.00 86.50 279 THR A CA 1
ATOM 1963 C C . THR A 1 279 ? 2.639 -9.390 -24.911 1.00 86.50 279 THR A C 1
ATOM 1965 O O . THR A 1 279 ? 2.010 -9.780 -23.930 1.00 86.50 279 THR A O 1
ATOM 1968 N N . LYS A 1 280 ? 2.626 -10.083 -26.060 1.00 87.81 280 LYS A N 1
ATOM 1969 C CA . LYS A 1 280 ? 1.870 -11.328 -26.293 1.00 87.81 280 LYS A CA 1
ATOM 1970 C C . LYS A 1 280 ? 2.663 -12.388 -27.065 1.00 87.81 280 LYS A C 1
ATOM 1972 O O . LYS A 1 280 ? 2.049 -13.273 -27.666 1.00 87.81 280 LYS A O 1
ATOM 1977 N N . ASP A 1 281 ? 3.984 -12.251 -27.173 1.00 87.88 281 ASP A N 1
ATOM 1978 C CA . ASP A 1 281 ? 4.812 -13.152 -27.985 1.00 87.88 281 ASP A CA 1
ATOM 1979 C C . ASP A 1 281 ? 5.502 -14.257 -27.170 1.00 87.88 281 ASP A C 1
ATOM 1981 O O . ASP A 1 281 ? 6.390 -14.934 -27.694 1.00 87.88 281 ASP A O 1
ATOM 1985 N N . ASP A 1 282 ? 5.070 -14.461 -25.918 1.00 84.62 282 ASP A N 1
ATOM 1986 C CA . ASP A 1 282 ? 5.641 -15.387 -24.933 1.00 84.62 282 ASP A CA 1
ATOM 1987 C C . ASP A 1 282 ? 7.141 -15.154 -24.628 1.00 84.62 282 ASP A C 1
ATOM 1989 O O . ASP A 1 282 ? 7.737 -15.908 -23.847 1.00 84.62 282 ASP A O 1
ATOM 1993 N N . ALA A 1 283 ? 7.787 -14.133 -25.209 1.00 90.50 283 ALA A N 1
ATOM 1994 C CA . ALA A 1 283 ? 9.143 -13.766 -24.843 1.00 90.50 283 ALA A CA 1
ATOM 1995 C C . ALA A 1 283 ? 9.129 -13.069 -23.480 1.00 90.50 283 ALA A C 1
ATOM 1997 O O . ALA A 1 283 ? 8.204 -12.359 -23.104 1.00 90.50 283 ALA A O 1
ATOM 1998 N N . THR A 1 284 ? 10.156 -13.319 -22.678 1.00 89.81 284 THR A N 1
ATOM 1999 C CA . THR A 1 284 ? 10.335 -12.627 -21.404 1.00 89.81 284 THR A CA 1
ATOM 2000 C C . THR A 1 284 ? 11.756 -12.142 -21.316 1.00 89.81 284 THR A C 1
ATOM 2002 O O . THR A 1 284 ? 12.688 -12.934 -21.472 1.00 89.81 284 THR A O 1
ATOM 2005 N N . LEU A 1 285 ? 11.913 -10.857 -20.999 1.00 93.44 285 LEU A N 1
ATOM 2006 C CA . LEU A 1 285 ? 13.220 -10.247 -20.784 1.00 93.44 285 LEU A CA 1
ATOM 2007 C C . LEU A 1 285 ? 14.132 -10.377 -22.025 1.00 93.44 285 LEU A C 1
ATOM 2009 O O . LEU A 1 285 ? 15.321 -10.670 -21.891 1.00 93.44 285 LEU A O 1
ATOM 2013 N N . ASP A 1 286 ? 13.571 -10.187 -23.229 1.00 95.94 286 ASP A N 1
ATOM 2014 C CA . ASP A 1 286 ? 14.308 -10.163 -24.502 1.00 95.94 286 ASP A CA 1
ATOM 2015 C C . ASP A 1 286 ? 14.739 -8.725 -24.854 1.00 95.94 286 ASP A C 1
ATOM 2017 O O . ASP A 1 286 ? 13.900 -7.918 -25.266 1.00 95.94 286 ASP A O 1
ATOM 2021 N N . PRO A 1 287 ? 16.041 -8.380 -24.772 1.00 96.38 287 PRO A N 1
ATOM 2022 C CA . PRO A 1 287 ? 16.506 -7.023 -25.041 1.00 96.38 287 PRO A CA 1
ATOM 2023 C C . PRO A 1 287 ? 16.216 -6.498 -26.447 1.00 96.38 287 PRO A C 1
ATOM 2025 O O . PRO A 1 287 ? 16.174 -5.283 -26.648 1.00 96.38 287 PRO A O 1
ATOM 2028 N N . ASP A 1 288 ? 16.021 -7.379 -27.428 1.00 96.25 288 ASP A N 1
ATOM 2029 C CA . ASP A 1 288 ? 15.722 -6.971 -28.799 1.00 96.25 288 ASP A CA 1
ATOM 2030 C C . ASP A 1 288 ? 14.239 -6.653 -29.021 1.00 96.25 288 ASP A C 1
ATOM 2032 O O . ASP A 1 288 ? 13.911 -5.946 -29.989 1.00 96.25 288 ASP A O 1
ATOM 2036 N N . ARG A 1 289 ? 13.376 -7.117 -28.109 1.00 96.00 289 ARG A N 1
ATOM 2037 C CA . ARG A 1 289 ? 11.912 -7.025 -28.161 1.00 96.00 289 ARG A CA 1
ATOM 2038 C C . ARG A 1 289 ? 11.301 -6.618 -26.809 1.00 96.00 289 ARG A C 1
ATOM 2040 O O . ARG A 1 289 ? 10.458 -7.337 -26.290 1.00 96.00 289 ARG A O 1
ATOM 2047 N N . PRO A 1 290 ? 11.690 -5.474 -26.224 1.00 96.69 290 PRO A N 1
ATOM 2048 C CA . PRO A 1 290 ? 11.084 -5.034 -24.973 1.00 96.69 290 PRO A CA 1
ATOM 2049 C C . PRO A 1 290 ? 9.589 -4.765 -25.159 1.00 96.69 290 PRO A C 1
ATOM 2051 O O . PRO A 1 290 ? 9.183 -4.157 -26.152 1.00 96.69 290 PRO A O 1
ATOM 2054 N N . GLU A 1 291 ? 8.768 -5.160 -24.188 1.00 96.56 291 GLU A N 1
ATOM 2055 C CA . GLU A 1 291 ? 7.316 -4.986 -24.280 1.00 96.56 291 GLU A CA 1
ATOM 2056 C C . GLU A 1 291 ? 6.921 -3.503 -24.288 1.00 96.56 291 GLU A C 1
ATOM 2058 O O . GLU A 1 291 ? 5.975 -3.119 -24.982 1.00 96.56 291 GLU A O 1
ATOM 2063 N N . THR A 1 292 ? 7.676 -2.654 -23.583 1.00 96.31 292 THR A N 1
ATOM 2064 C CA . THR A 1 292 ? 7.393 -1.221 -23.478 1.00 96.31 292 THR A CA 1
ATOM 2065 C C . THR A 1 292 ? 8.671 -0.384 -23.491 1.00 96.31 292 THR A C 1
ATOM 2067 O O . THR A 1 292 ? 9.650 -0.676 -22.805 1.00 96.31 292 THR A O 1
ATOM 2070 N N . LEU A 1 293 ? 8.650 0.716 -24.246 1.00 98.00 293 LEU A N 1
ATOM 2071 C CA . LEU A 1 293 ? 9.666 1.770 -24.174 1.00 98.00 293 LEU A CA 1
ATOM 2072 C C . LEU A 1 293 ? 9.195 2.875 -23.234 1.00 98.00 293 LEU A C 1
ATOM 2074 O O . LEU A 1 293 ? 8.030 3.268 -23.288 1.00 98.00 293 LEU A O 1
ATOM 2078 N N . VAL A 1 294 ? 10.102 3.417 -22.425 1.00 96.69 294 VAL A N 1
ATOM 2079 C CA . VAL A 1 294 ? 9.767 4.473 -21.463 1.00 96.69 294 VAL A CA 1
ATOM 2080 C C . VAL A 1 294 ? 10.415 5.782 -21.887 1.00 96.69 294 VAL A C 1
ATOM 2082 O O . VAL A 1 294 ? 11.634 5.857 -22.045 1.00 96.69 294 VAL A O 1
ATOM 2085 N N . TYR A 1 295 ? 9.599 6.817 -22.074 1.00 96.19 295 TYR A N 1
ATOM 2086 C CA . TYR A 1 295 ? 10.036 8.151 -22.479 1.00 96.19 295 TYR A CA 1
ATOM 2087 C C . TYR A 1 295 ? 9.669 9.212 -21.443 1.00 96.19 295 TYR A C 1
ATOM 2089 O O . TYR A 1 295 ? 8.608 9.159 -20.830 1.00 96.19 295 TYR A O 1
ATOM 2097 N N . ALA A 1 296 ? 10.487 10.253 -21.351 1.00 94.19 296 ALA A N 1
ATOM 2098 C CA . ALA A 1 296 ? 10.124 11.517 -20.722 1.00 94.19 296 ALA A CA 1
ATOM 2099 C C . ALA A 1 296 ? 10.092 12.638 -21.758 1.00 94.19 296 ALA A C 1
ATOM 2101 O O . ALA A 1 296 ? 10.739 12.555 -22.799 1.00 94.19 296 ALA A O 1
ATOM 2102 N N . VAL A 1 297 ? 9.382 13.717 -21.455 1.00 93.00 297 VAL A N 1
ATOM 2103 C CA . VAL A 1 297 ? 9.414 14.962 -22.220 1.00 93.00 297 VAL A CA 1
ATOM 2104 C C . VAL A 1 297 ? 10.130 16.022 -21.395 1.00 93.00 297 VAL A C 1
ATOM 2106 O O . VAL A 1 297 ? 9.712 16.325 -20.276 1.00 93.00 297 VAL A O 1
ATOM 2109 N N . ARG A 1 298 ? 11.216 16.573 -21.948 1.00 92.62 298 ARG A N 1
ATOM 2110 C CA . ARG A 1 298 ? 11.934 17.719 -21.371 1.00 92.62 298 ARG A CA 1
ATOM 2111 C C . ARG A 1 298 ? 11.044 18.955 -21.314 1.00 92.62 298 ARG A C 1
ATOM 2113 O O . ARG A 1 298 ? 10.033 19.045 -22.007 1.00 92.62 298 ARG A O 1
ATOM 2120 N N . GLU A 1 299 ? 11.463 19.954 -20.546 1.00 89.56 299 GLU A N 1
ATOM 2121 C CA . GLU A 1 299 ? 10.756 21.239 -20.465 1.00 89.56 299 GLU A CA 1
ATOM 2122 C C . GLU A 1 299 ? 10.626 21.954 -21.824 1.00 89.56 299 GLU A C 1
ATOM 2124 O O . GLU A 1 299 ? 9.663 22.687 -22.043 1.00 89.56 299 GLU A O 1
ATOM 2129 N N . ASP A 1 300 ? 11.549 21.708 -22.761 1.00 89.88 300 ASP A N 1
ATOM 2130 C CA . ASP A 1 300 ? 11.499 22.235 -24.133 1.00 89.88 300 ASP A CA 1
ATOM 2131 C C . ASP A 1 300 ? 10.582 21.436 -25.085 1.00 89.88 300 ASP A C 1
ATOM 2133 O O . ASP A 1 300 ? 10.435 21.796 -26.254 1.00 89.88 300 ASP A O 1
ATOM 2137 N N . GLY A 1 301 ? 9.944 20.368 -24.598 1.00 90.12 301 GLY A N 1
ATOM 2138 C CA . GLY A 1 301 ? 9.072 19.495 -25.381 1.00 90.12 301 GLY A CA 1
ATOM 2139 C C . GLY A 1 301 ? 9.789 18.340 -26.085 1.00 90.12 301 GLY A C 1
ATOM 2140 O O . GLY A 1 301 ? 9.127 17.545 -26.755 1.00 90.12 301 GLY A O 1
ATOM 2141 N N . THR A 1 302 ? 11.110 18.207 -25.939 1.00 92.38 302 THR A N 1
ATOM 2142 C CA . THR A 1 302 ? 11.880 17.133 -26.579 1.00 92.38 302 THR A CA 1
ATOM 2143 C C . THR A 1 302 ? 11.659 15.797 -25.861 1.00 92.38 302 THR A C 1
ATOM 2145 O O . THR A 1 302 ? 11.902 15.713 -24.652 1.00 92.38 302 THR A O 1
ATOM 2148 N N . PRO A 1 303 ? 11.243 14.729 -26.568 1.00 94.56 303 PRO A N 1
ATOM 2149 C CA . PRO A 1 303 ? 11.163 13.396 -25.988 1.00 94.56 303 PRO A CA 1
ATOM 2150 C C . PRO A 1 303 ? 12.563 12.805 -25.775 1.00 94.56 303 PRO A C 1
ATOM 2152 O O . PRO A 1 303 ? 13.441 12.911 -26.630 1.00 94.56 303 PRO A O 1
ATOM 2155 N N . VAL A 1 304 ? 12.760 12.144 -24.640 1.00 95.81 304 VAL A N 1
ATOM 2156 C CA . VAL A 1 304 ? 13.994 11.458 -24.249 1.00 95.81 304 VAL A CA 1
ATOM 2157 C C . VAL A 1 304 ? 13.648 10.025 -23.895 1.00 95.81 304 VAL A C 1
ATOM 2159 O O . VAL A 1 304 ? 12.781 9.793 -23.055 1.00 95.81 304 VAL A O 1
ATOM 2162 N N . LEU A 1 305 ? 14.330 9.066 -24.519 1.00 97.31 305 LEU A N 1
ATOM 2163 C CA . LEU A 1 305 ? 14.217 7.660 -24.147 1.00 97.31 305 LEU A CA 1
ATOM 2164 C C . LEU A 1 305 ? 14.921 7.432 -22.803 1.00 97.31 305 LEU A C 1
ATOM 2166 O O . LEU A 1 305 ? 16.132 7.629 -22.695 1.00 97.31 305 LEU A O 1
ATOM 2170 N N . LEU A 1 306 ? 14.159 7.017 -21.793 1.00 96.81 306 LEU A N 1
ATOM 2171 C CA . LEU A 1 306 ? 14.673 6.705 -20.462 1.00 96.81 306 LEU A CA 1
ATOM 2172 C C . LEU A 1 306 ? 15.211 5.276 -20.377 1.00 96.81 306 LEU A C 1
ATOM 2174 O O . LEU A 1 306 ? 16.241 5.022 -19.749 1.00 96.81 306 LEU A O 1
ATOM 2178 N N . GLY A 1 307 ? 14.516 4.338 -21.014 1.00 97.25 307 GLY A N 1
ATOM 2179 C CA . GLY A 1 307 ? 14.812 2.918 -20.915 1.00 97.25 307 GLY A CA 1
ATOM 2180 C C . GLY A 1 307 ? 13.709 2.055 -21.508 1.00 97.25 307 GLY A C 1
ATOM 2181 O O . GLY A 1 307 ? 12.938 2.501 -22.362 1.00 97.25 307 GLY A O 1
ATOM 2182 N N . ALA A 1 308 ? 13.643 0.818 -21.033 1.00 97.62 308 ALA A N 1
ATOM 2183 C CA . ALA A 1 308 ? 12.585 -0.126 -21.361 1.00 97.62 308 ALA A CA 1
ATOM 2184 C C . ALA A 1 308 ? 11.983 -0.717 -20.091 1.00 97.62 308 ALA A C 1
ATOM 2186 O O . ALA A 1 308 ? 12.649 -0.809 -19.062 1.00 97.62 308 ALA A O 1
ATOM 2187 N N . MET A 1 309 ? 10.738 -1.150 -20.200 1.00 95.88 309 MET A N 1
ATOM 2188 C CA . MET A 1 309 ? 10.070 -1.978 -19.214 1.00 95.88 309 MET A CA 1
ATOM 2189 C C . MET A 1 309 ? 9.794 -3.329 -19.863 1.00 95.88 309 MET A C 1
ATOM 2191 O O . MET A 1 309 ? 9.190 -3.389 -20.937 1.00 95.88 309 MET A O 1
ATOM 2195 N N . TYR A 1 310 ? 10.251 -4.389 -19.204 1.00 95.56 310 TYR A N 1
ATOM 2196 C CA . TYR A 1 310 ? 9.910 -5.755 -19.572 1.00 95.56 310 TYR A CA 1
ATOM 2197 C C . TYR A 1 310 ? 8.737 -6.232 -18.738 1.00 95.56 310 TYR A C 1
ATOM 2199 O O . TYR A 1 310 ? 8.655 -5.883 -17.561 1.00 95.56 310 TYR A O 1
ATOM 2207 N N . GLN A 1 311 ? 7.856 -7.038 -19.314 1.00 92.69 311 GLN A N 1
ATOM 2208 C CA . GLN A 1 311 ? 6.674 -7.556 -18.632 1.00 92.69 311 GLN A CA 1
ATOM 2209 C C . GLN A 1 311 ? 6.508 -9.050 -18.895 1.00 92.69 311 GLN A C 1
ATOM 2211 O O . GLN A 1 311 ? 6.649 -9.508 -20.021 1.00 92.69 311 GLN A O 1
ATOM 2216 N N . VAL A 1 312 ? 6.167 -9.812 -17.857 1.00 91.00 312 VAL A N 1
ATOM 2217 C CA . VAL A 1 312 ? 5.780 -11.217 -18.038 1.00 91.00 312 VAL A CA 1
ATOM 2218 C C . VAL A 1 312 ? 4.350 -11.334 -18.545 1.00 91.00 312 VAL A C 1
ATOM 2220 O O . VAL A 1 312 ? 3.464 -10.560 -18.163 1.00 91.00 312 VAL A O 1
ATOM 2223 N N . GLU A 1 313 ? 4.089 -12.364 -19.343 1.00 86.19 313 GLU A N 1
ATOM 2224 C CA . GLU A 1 313 ? 2.721 -12.735 -19.672 1.00 86.19 313 GLU A CA 1
ATOM 2225 C C . GLU A 1 313 ? 2.065 -13.505 -18.510 1.00 86.19 313 GLU A C 1
ATOM 2227 O O . GLU A 1 313 ? 2.616 -14.445 -17.928 1.00 86.19 313 GLU A O 1
ATOM 2232 N N . GLY A 1 314 ? 0.842 -13.098 -18.173 1.00 82.12 314 GLY A N 1
ATOM 2233 C CA . GLY A 1 314 ? 0.019 -13.742 -17.156 1.00 82.12 314 GLY A CA 1
ATOM 2234 C C . GLY A 1 314 ? 0.081 -13.084 -15.777 1.00 82.12 314 GLY A C 1
ATOM 2235 O O . GLY A 1 314 ? 1.117 -12.638 -15.283 1.00 82.12 314 GLY A O 1
ATOM 2236 N N . LEU A 1 315 ? -1.082 -13.058 -15.126 1.00 79.38 315 LEU A N 1
ATOM 2237 C CA . LEU A 1 315 ? -1.218 -12.566 -13.761 1.00 79.38 315 LEU A CA 1
ATOM 2238 C C . LEU A 1 315 ? -0.553 -13.541 -12.792 1.00 79.38 315 LEU A C 1
ATOM 2240 O O . LEU A 1 315 ? -0.837 -14.739 -12.837 1.00 79.38 315 LEU A O 1
ATOM 2244 N N . ARG A 1 316 ? 0.237 -13.009 -11.852 1.00 78.69 316 ARG A N 1
ATOM 2245 C CA . ARG A 1 316 ? 0.973 -13.790 -10.838 1.00 78.69 316 ARG A CA 1
ATOM 2246 C C . ARG A 1 316 ? 2.030 -14.738 -11.420 1.00 78.69 316 ARG A C 1
ATOM 2248 O O . ARG A 1 316 ? 2.462 -15.659 -10.730 1.00 78.69 316 ARG A O 1
ATOM 2255 N N . THR A 1 317 ? 2.425 -14.536 -12.674 1.00 85.12 317 THR A N 1
ATOM 2256 C CA . THR A 1 317 ? 3.632 -15.153 -13.224 1.00 85.12 317 THR A CA 1
ATOM 2257 C C . THR A 1 317 ? 4.839 -14.398 -12.672 1.00 85.12 317 THR A C 1
ATOM 2259 O O . THR A 1 317 ? 4.824 -13.169 -12.641 1.00 85.12 317 THR A O 1
ATOM 2262 N N . HIS A 1 318 ? 5.871 -15.120 -12.235 1.00 86.38 318 HIS A N 1
ATOM 2263 C CA . HIS A 1 318 ? 7.118 -14.507 -11.782 1.00 86.38 318 HIS A CA 1
ATOM 2264 C C . HIS A 1 318 ? 8.102 -14.363 -12.934 1.00 86.38 318 HIS A C 1
ATOM 2266 O O . HIS A 1 318 ? 8.332 -15.320 -13.680 1.00 86.38 318 HIS A O 1
ATOM 2272 N N . GLY A 1 319 ? 8.708 -13.186 -13.053 1.00 87.56 319 GLY A N 1
ATOM 2273 C CA . GLY A 1 319 ? 9.776 -12.958 -14.013 1.00 87.56 319 GLY A CA 1
ATOM 2274 C C . GLY A 1 319 ? 11.088 -13.646 -13.623 1.00 87.56 319 GLY A C 1
ATOM 2275 O O . GLY A 1 319 ? 11.335 -13.944 -12.450 1.00 87.56 319 GLY A O 1
ATOM 2276 N N . PRO A 1 320 ? 11.968 -13.930 -14.598 1.00 89.69 320 PRO A N 1
ATOM 2277 C CA . PRO A 1 320 ? 13.258 -14.543 -14.326 1.00 89.69 320 PRO A CA 1
ATOM 2278 C C . PRO A 1 320 ? 14.170 -13.578 -13.552 1.00 89.69 320 PRO A C 1
ATOM 2280 O O . PRO A 1 320 ? 14.546 -12.513 -14.043 1.00 89.69 320 PRO A O 1
ATOM 2283 N N . ALA A 1 321 ? 14.588 -13.977 -12.350 1.00 85.06 321 ALA A N 1
ATOM 2284 C CA . ALA A 1 321 ? 15.530 -13.232 -11.511 1.00 85.06 321 ALA A CA 1
ATOM 2285 C C . ALA A 1 321 ? 16.993 -13.453 -11.954 1.00 85.06 321 ALA A C 1
ATOM 2287 O O . ALA A 1 321 ? 17.823 -13.956 -11.194 1.00 85.06 321 ALA A O 1
ATOM 2288 N N . VAL A 1 322 ? 17.319 -13.114 -13.209 1.00 91.00 322 VAL A N 1
ATOM 2289 C CA . VAL A 1 322 ? 18.641 -13.382 -13.817 1.00 91.00 322 VAL A CA 1
ATOM 2290 C C . VAL A 1 322 ? 19.800 -12.744 -13.044 1.00 91.00 322 VAL A C 1
ATOM 2292 O O . VAL A 1 322 ? 20.871 -13.338 -12.935 1.00 91.00 322 VAL A O 1
ATOM 2295 N N . GLY A 1 323 ? 19.572 -11.566 -12.462 1.00 90.25 323 GLY A N 1
ATOM 2296 C CA . GLY A 1 323 ? 20.506 -10.843 -11.606 1.00 90.25 323 GLY A CA 1
ATOM 2297 C C . GLY A 1 323 ? 20.224 -10.980 -10.111 1.00 90.25 323 GLY A C 1
ATOM 2298 O O . GLY A 1 323 ? 20.776 -10.212 -9.323 1.00 90.25 323 GLY A O 1
ATOM 2299 N N . GLY A 1 324 ? 19.375 -11.931 -9.708 1.00 87.44 324 GLY A N 1
ATOM 2300 C CA . GLY A 1 324 ? 18.945 -12.088 -8.320 1.00 87.44 324 GLY A CA 1
ATOM 2301 C C . GLY A 1 324 ? 18.381 -10.779 -7.754 1.00 87.44 324 GLY A C 1
ATOM 2302 O O . GLY A 1 324 ? 17.537 -10.171 -8.417 1.00 87.44 324 GLY A O 1
ATOM 2303 N N . PRO A 1 325 ? 18.869 -10.299 -6.594 1.00 84.69 325 PRO A N 1
ATOM 2304 C CA . PRO A 1 325 ? 18.369 -9.078 -5.951 1.00 84.69 325 PRO A CA 1
ATOM 2305 C C . PRO A 1 325 ? 18.651 -7.785 -6.744 1.00 84.69 325 PRO A C 1
ATOM 2307 O O . PRO A 1 325 ? 18.163 -6.725 -6.366 1.00 84.69 325 PRO A O 1
ATOM 2310 N N . LEU A 1 326 ? 19.444 -7.836 -7.828 1.00 86.19 326 LEU A N 1
ATOM 2311 C CA . LEU A 1 326 ? 19.717 -6.676 -8.690 1.00 86.19 326 LEU A CA 1
ATOM 2312 C C . LEU A 1 326 ? 18.655 -6.464 -9.773 1.00 86.19 326 LEU A C 1
ATOM 2314 O O . LEU A 1 326 ? 18.525 -5.354 -10.278 1.00 86.19 326 LEU A O 1
ATOM 2318 N N . THR A 1 327 ? 17.936 -7.515 -10.170 1.00 88.44 327 THR A N 1
ATOM 2319 C CA . THR A 1 327 ? 16.929 -7.475 -11.244 1.00 88.44 327 THR A CA 1
ATOM 2320 C C . THR A 1 327 ? 15.568 -7.847 -10.675 1.00 88.44 327 THR A C 1
ATOM 2322 O O . THR A 1 327 ? 14.974 -8.861 -11.053 1.00 88.44 327 THR A O 1
ATOM 2325 N N . THR A 1 328 ? 15.118 -7.068 -9.698 1.00 84.00 328 THR A N 1
ATOM 2326 C CA . THR A 1 328 ? 13.885 -7.353 -8.968 1.00 84.00 328 THR A CA 1
ATOM 2327 C C . THR A 1 328 ? 12.675 -6.932 -9.792 1.00 84.00 328 THR A C 1
ATOM 2329 O O . THR A 1 328 ? 12.524 -5.766 -10.156 1.00 84.00 328 THR A O 1
ATOM 2332 N N . TRP A 1 329 ? 11.813 -7.902 -10.076 1.00 88.38 329 TRP A N 1
ATOM 2333 C CA . TRP A 1 329 ? 10.516 -7.686 -10.704 1.00 88.38 329 TRP A CA 1
ATOM 2334 C C . TRP A 1 329 ? 9.520 -7.129 -9.689 1.00 88.38 329 TRP A C 1
ATOM 2336 O O . TRP A 1 329 ? 9.642 -7.375 -8.490 1.00 88.38 329 TRP A O 1
ATOM 2346 N N . HIS A 1 330 ? 8.521 -6.399 -10.163 1.00 88.81 330 HIS A N 1
ATOM 2347 C CA . HIS A 1 330 ? 7.438 -5.883 -9.339 1.00 88.81 330 HIS A CA 1
ATOM 2348 C C . HIS A 1 330 ? 6.123 -5.902 -10.106 1.00 88.81 330 HIS A C 1
ATOM 2350 O O . HIS A 1 330 ? 6.099 -5.846 -11.327 1.00 88.81 330 HIS A O 1
ATOM 2356 N N . ALA A 1 331 ? 5.010 -5.979 -9.398 1.00 88.75 331 ALA A N 1
ATOM 2357 C CA . ALA A 1 331 ? 3.687 -5.727 -9.942 1.00 88.75 331 ALA A CA 1
ATOM 2358 C C . ALA A 1 331 ? 3.128 -4.462 -9.295 1.00 88.75 331 ALA A C 1
ATOM 2360 O O . ALA A 1 331 ? 3.554 -4.061 -8.215 1.00 88.75 331 ALA A O 1
ATOM 2361 N N . HIS A 1 332 ? 2.135 -3.850 -9.921 1.00 87.56 332 HIS A N 1
ATOM 2362 C CA . HIS A 1 332 ? 1.335 -2.838 -9.258 1.00 87.56 332 HIS A CA 1
ATOM 2363 C C . HIS A 1 332 ? 0.077 -3.458 -8.673 1.00 87.56 332 HIS A C 1
ATOM 2365 O O . HIS A 1 332 ? -0.550 -4.325 -9.285 1.00 87.56 332 HIS A O 1
ATOM 2371 N N . GLU A 1 333 ? -0.316 -2.988 -7.498 1.00 86.19 333 GLU A N 1
ATOM 2372 C CA . GLU A 1 333 ? -1.527 -3.422 -6.816 1.00 86.19 333 GLU A CA 1
ATOM 2373 C C . GLU A 1 333 ? -2.530 -2.283 -6.684 1.00 86.19 333 GLU A C 1
ATOM 2375 O O . GLU A 1 333 ? -2.173 -1.108 -6.587 1.00 86.19 333 GLU A O 1
ATOM 2380 N N . GLN A 1 334 ? -3.811 -2.649 -6.674 1.00 87.19 334 GLN A N 1
ATOM 2381 C CA . GLN A 1 334 ? -4.913 -1.709 -6.469 1.00 87.19 334 GLN A CA 1
ATOM 2382 C C . GLN A 1 334 ? -4.871 -0.500 -7.423 1.00 87.19 334 GLN A C 1
ATOM 2384 O O . GLN A 1 334 ? -5.217 0.625 -7.052 1.00 87.19 334 GLN A O 1
ATOM 2389 N N . VAL A 1 335 ? -4.460 -0.726 -8.671 1.00 87.81 335 VAL A N 1
ATOM 2390 C CA . VAL A 1 335 ? -4.441 0.305 -9.714 1.00 87.81 335 VAL A CA 1
ATOM 2391 C C . VAL A 1 335 ? -5.820 0.459 -10.343 1.00 87.81 335 VAL A C 1
ATOM 2393 O O . VAL A 1 335 ? -6.584 -0.496 -10.489 1.00 87.81 335 VAL A O 1
ATOM 2396 N N . CYS A 1 336 ? -6.145 1.679 -10.743 1.00 88.44 336 CYS A N 1
ATOM 2397 C CA . CYS A 1 336 ? -7.379 2.026 -11.423 1.00 88.44 336 CYS A CA 1
ATOM 2398 C C . CYS A 1 336 ? -7.104 2.241 -12.907 1.00 88.44 336 CYS A C 1
ATOM 2400 O O . CYS A 1 336 ? -6.278 3.077 -13.262 1.00 88.44 336 CYS A O 1
ATOM 2402 N N . PHE A 1 337 ? -7.837 1.549 -13.778 1.00 86.50 337 PHE A N 1
ATOM 2403 C CA . PHE A 1 337 ? -7.775 1.751 -15.226 1.00 86.50 337 PHE A CA 1
ATOM 2404 C C . PHE A 1 337 ? -9.037 2.437 -15.737 1.00 86.50 337 PHE A C 1
ATOM 2406 O O . PHE A 1 337 ? -10.155 1.978 -15.491 1.00 86.50 337 PHE A O 1
ATOM 2413 N N . GLY A 1 338 ? -8.862 3.551 -16.450 1.00 84.88 338 GLY A N 1
ATOM 2414 C CA . GLY A 1 338 ? -9.946 4.246 -17.141 1.00 84.88 338 GLY A CA 1
ATOM 2415 C C . GLY A 1 338 ? -10.587 3.356 -18.205 1.00 84.88 338 GLY A C 1
ATOM 2416 O O . GLY A 1 338 ? -9.913 2.547 -18.832 1.00 84.88 338 GLY A O 1
ATOM 2417 N N . LEU A 1 339 ? -11.896 3.484 -18.418 1.00 82.94 339 LEU A N 1
ATOM 2418 C CA . LEU A 1 339 ? -12.602 2.704 -19.442 1.00 82.94 339 LEU A CA 1
ATOM 2419 C C . LEU A 1 339 ? -12.349 3.236 -20.863 1.00 82.94 339 LEU A C 1
ATOM 2421 O O . LEU A 1 339 ? -12.261 2.443 -21.798 1.00 82.94 339 LEU A O 1
ATOM 2425 N N . LEU A 1 340 ? -12.264 4.563 -21.047 1.00 78.88 340 LEU A N 1
ATOM 2426 C CA . LEU A 1 340 ? -12.201 5.207 -22.367 1.00 78.88 340 LEU A CA 1
ATOM 2427 C C . LEU A 1 340 ? -11.414 6.542 -22.338 1.00 78.88 340 LEU A C 1
ATOM 2429 O O . LEU A 1 340 ? -11.951 7.535 -21.842 1.00 78.88 340 LEU A O 1
ATOM 2433 N N . PRO A 1 341 ? -10.202 6.610 -22.927 1.00 69.31 341 PRO A N 1
ATOM 2434 C CA . PRO A 1 341 ? -9.391 5.476 -23.376 1.00 69.31 341 PRO A CA 1
ATOM 2435 C C . PRO A 1 341 ? -8.871 4.649 -22.182 1.00 69.31 341 PRO A C 1
ATOM 2437 O O . PRO A 1 341 ? -8.736 5.195 -21.087 1.00 69.31 341 PRO A O 1
ATOM 2440 N N . PRO A 1 342 ? -8.552 3.357 -22.378 1.00 69.31 342 PRO A N 1
ATOM 2441 C CA . PRO A 1 342 ? -7.816 2.579 -21.391 1.00 69.31 342 PRO A CA 1
ATOM 2442 C C . PRO A 1 342 ? -6.478 3.233 -21.054 1.00 69.31 342 PRO A C 1
ATOM 2444 O O . PRO A 1 342 ? -5.600 3.338 -21.908 1.00 69.31 342 PRO A O 1
ATOM 2447 N N . SER A 1 343 ? -6.339 3.697 -19.817 1.00 73.94 343 SER A N 1
ATOM 2448 C CA . SER A 1 343 ? -5.103 4.268 -19.284 1.00 73.94 343 SER A CA 1
ATOM 2449 C C . SER A 1 343 ? -5.069 4.127 -17.769 1.00 73.94 343 SER A C 1
ATOM 2451 O O . SER A 1 343 ? -6.124 4.027 -17.134 1.00 73.94 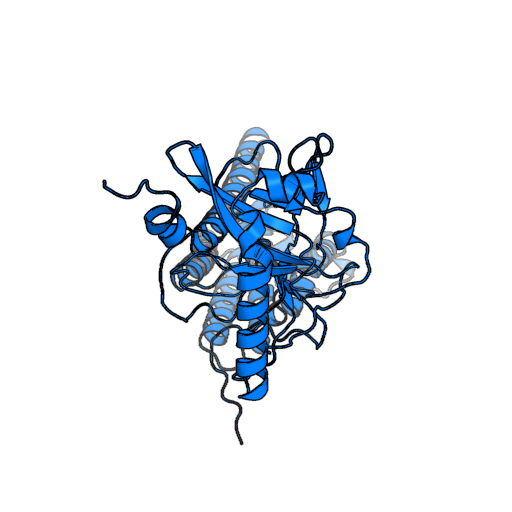343 SER A O 1
ATOM 2453 N N . LEU A 1 344 ? -3.873 4.174 -17.186 1.00 77.12 344 LEU A N 1
ATOM 2454 C CA . LEU A 1 344 ? -3.719 4.299 -15.743 1.00 77.12 344 LEU A CA 1
ATOM 2455 C C . LEU A 1 344 ? -4.429 5.584 -15.277 1.00 77.12 344 LEU A C 1
ATOM 2457 O O . LEU A 1 344 ? -4.147 6.679 -15.762 1.00 77.12 344 LEU A O 1
ATOM 2461 N N . ALA A 1 345 ? -5.411 5.430 -14.394 1.00 79.06 345 ALA A N 1
ATOM 2462 C CA . ALA A 1 345 ? -6.224 6.504 -13.823 1.00 79.06 345 ALA A CA 1
ATOM 2463 C C . ALA A 1 345 ? -5.823 6.832 -12.372 1.00 79.06 345 ALA A C 1
ATOM 2465 O O . ALA A 1 345 ? -6.369 7.764 -11.783 1.00 79.06 345 ALA A O 1
ATOM 2466 N N . GLY A 1 346 ? -4.885 6.068 -11.803 1.00 80.88 346 GLY A N 1
ATOM 2467 C CA . GLY A 1 346 ? -4.351 6.234 -10.454 1.00 80.88 346 GLY A CA 1
ATOM 2468 C C . GLY A 1 346 ? -4.416 4.940 -9.648 1.00 80.88 346 GLY A C 1
ATOM 2469 O O . GLY A 1 346 ? -4.521 3.855 -10.213 1.00 80.88 346 GLY A O 1
ATOM 2470 N N . LEU A 1 347 ? -4.386 5.072 -8.325 1.00 84.19 347 LEU A N 1
ATOM 2471 C CA . LEU A 1 347 ? -4.588 3.982 -7.369 1.00 84.19 347 LEU A CA 1
ATOM 2472 C C . LEU A 1 347 ? -5.995 4.055 -6.765 1.00 84.19 347 LEU A C 1
ATOM 2474 O O . LEU A 1 347 ? -6.666 5.091 -6.842 1.00 84.19 347 LEU A O 1
ATOM 2478 N N . THR A 1 348 ? -6.450 2.974 -6.134 1.00 84.12 348 THR A N 1
ATOM 2479 C CA . THR A 1 348 ? -7.683 3.026 -5.344 1.00 84.12 348 THR A CA 1
ATOM 2480 C C . THR A 1 348 ? -7.552 4.034 -4.207 1.00 84.12 348 THR A C 1
ATOM 2482 O O . THR A 1 348 ? -6.488 4.257 -3.640 1.00 84.12 348 THR A O 1
ATOM 2485 N N . SER A 1 349 ? -8.661 4.671 -3.861 1.00 79.31 349 SER A N 1
ATOM 2486 C CA . SER A 1 349 ? -8.709 5.571 -2.710 1.00 79.31 349 SER A CA 1
ATOM 2487 C C . SER A 1 349 ? -8.585 4.808 -1.378 1.00 79.31 349 SER A C 1
ATOM 2489 O O . SER A 1 349 ? -8.775 3.590 -1.347 1.00 79.31 349 SER A O 1
ATOM 2491 N N . PRO A 1 350 ? -8.434 5.521 -0.243 1.00 70.38 350 PRO A N 1
ATOM 2492 C CA . PRO A 1 350 ? -8.469 4.908 1.089 1.00 70.38 350 PRO A CA 1
ATOM 2493 C C . PRO A 1 350 ? -9.749 4.130 1.415 1.00 70.38 350 PRO A C 1
ATOM 2495 O O . PRO A 1 350 ? -9.794 3.373 2.379 1.00 70.38 350 PRO A O 1
ATOM 2498 N N . LEU A 1 351 ? -10.814 4.348 0.640 1.00 71.56 351 LEU A N 1
ATOM 2499 C CA . LEU A 1 351 ? -12.091 3.653 0.774 1.00 71.56 351 LEU A CA 1
ATOM 2500 C C . LEU A 1 351 ? -12.215 2.463 -0.194 1.00 71.56 351 LEU A C 1
ATOM 2502 O O . LEU A 1 351 ? -13.303 1.908 -0.330 1.00 71.56 351 LEU A O 1
ATOM 2506 N N . GLY A 1 352 ? -11.136 2.101 -0.894 1.00 75.94 352 GLY A N 1
ATOM 2507 C CA . GLY A 1 352 ? -11.104 1.008 -1.866 1.00 75.94 352 GLY A CA 1
ATOM 2508 C C . GLY A 1 352 ? -11.870 1.303 -3.156 1.00 75.94 352 GLY A C 1
ATOM 2509 O O . GLY A 1 352 ? -12.258 0.378 -3.864 1.00 75.94 352 GLY A O 1
ATOM 2510 N N . VAL A 1 353 ? -12.137 2.579 -3.461 1.00 84.38 353 VAL A N 1
ATOM 2511 C CA . VAL A 1 353 ? -12.876 2.974 -4.672 1.00 84.38 353 VAL A CA 1
ATOM 2512 C C . VAL A 1 353 ? -11.971 3.655 -5.689 1.00 84.38 353 VAL A C 1
ATOM 2514 O O . VAL A 1 353 ? -11.167 4.514 -5.321 1.00 84.38 353 VAL A O 1
ATOM 2517 N N . CYS A 1 354 ? -12.138 3.288 -6.959 1.00 88.00 354 CYS A N 1
ATOM 2518 C CA . CYS A 1 354 ? -11.516 3.957 -8.096 1.00 88.00 354 CYS A CA 1
ATOM 2519 C C . CYS A 1 354 ? -12.296 5.212 -8.531 1.00 88.00 354 CYS A C 1
ATOM 2521 O O . CYS A 1 354 ? -13.500 5.311 -8.264 1.00 88.00 354 CYS A O 1
ATOM 2523 N N . PRO A 1 355 ? -11.644 6.167 -9.225 1.00 85.69 355 PRO A N 1
ATOM 2524 C CA . PRO A 1 355 ? -12.325 7.292 -9.859 1.00 85.69 355 PRO A CA 1
ATOM 2525 C C . PRO A 1 355 ? -13.503 6.857 -10.745 1.00 85.69 355 PRO A C 1
ATOM 2527 O O . PRO A 1 355 ? -13.494 5.786 -11.357 1.00 85.69 355 PRO A O 1
ATOM 2530 N N . ALA A 1 356 ? -14.527 7.704 -10.852 1.00 86.75 356 ALA A N 1
ATOM 2531 C CA . ALA A 1 356 ? -15.676 7.417 -11.707 1.00 86.75 356 ALA A CA 1
ATOM 2532 C C . ALA A 1 356 ? -15.234 7.181 -13.164 1.00 86.75 356 ALA A C 1
ATOM 2534 O O . ALA A 1 356 ? -14.453 7.953 -13.714 1.00 86.75 356 ALA A O 1
ATOM 2535 N N . GLY A 1 357 ? -15.747 6.118 -13.789 1.00 86.25 357 GLY A N 1
ATOM 2536 C CA . GLY A 1 357 ? -15.345 5.732 -15.147 1.00 86.25 357 GLY A CA 1
ATOM 2537 C C . GLY A 1 357 ? -14.043 4.925 -15.221 1.00 86.25 357 GLY A C 1
ATOM 2538 O O . GLY A 1 357 ? -13.501 4.763 -16.314 1.00 86.25 357 GLY A O 1
ATOM 2539 N N . SER A 1 358 ? -13.562 4.398 -14.092 1.00 90.75 358 SER A N 1
ATOM 2540 C CA . SER A 1 358 ? -12.440 3.458 -14.030 1.00 90.75 358 SER A CA 1
ATOM 2541 C C . SER A 1 358 ? -12.787 2.207 -13.218 1.00 90.75 358 SER A C 1
ATOM 2543 O O . SER A 1 358 ? -13.763 2.197 -12.463 1.00 90.75 358 SER A O 1
ATOM 2545 N N . PHE A 1 359 ? -12.016 1.138 -13.403 1.00 87.75 359 PHE A N 1
ATOM 2546 C CA . PHE A 1 359 ? -12.157 -0.125 -12.678 1.00 87.75 359 PHE A CA 1
ATOM 2547 C C . PHE A 1 359 ? -10.847 -0.501 -11.986 1.00 87.75 359 PHE A C 1
ATOM 2549 O O . PHE A 1 359 ? -9.767 -0.150 -12.459 1.00 87.75 359 PHE A O 1
ATOM 2556 N N . THR A 1 360 ? -10.953 -1.218 -10.869 1.00 89.62 360 THR A N 1
ATOM 2557 C CA . THR A 1 360 ? -9.792 -1.688 -10.109 1.00 89.62 360 THR A CA 1
ATOM 2558 C C . THR A 1 360 ? -9.199 -2.936 -10.746 1.00 89.62 360 THR A C 1
ATOM 2560 O O . THR A 1 360 ? -9.913 -3.900 -11.028 1.00 89.62 360 THR A O 1
ATOM 2563 N N . VAL A 1 361 ? -7.880 -2.949 -10.885 1.00 86.62 361 VAL A N 1
ATOM 2564 C CA . VAL A 1 361 ? -7.072 -4.145 -11.103 1.00 86.62 361 VAL A CA 1
ATOM 2565 C C . VAL A 1 361 ? -6.310 -4.402 -9.809 1.00 86.62 361 VAL A C 1
ATOM 2567 O O . VAL A 1 361 ? -5.507 -3.582 -9.372 1.00 86.62 361 VAL A O 1
ATOM 2570 N N . ALA A 1 362 ? -6.612 -5.530 -9.165 1.00 84.38 362 ALA A N 1
ATOM 2571 C CA . ALA A 1 362 ? -6.054 -5.850 -7.853 1.00 84.38 362 ALA A CA 1
ATOM 2572 C C . ALA A 1 362 ? -4.535 -6.069 -7.901 1.00 84.38 362 ALA A C 1
ATOM 2574 O O . ALA A 1 362 ? -3.853 -5.695 -6.957 1.00 84.38 362 ALA A O 1
ATOM 2575 N N . LEU A 1 363 ? -4.031 -6.657 -8.990 1.00 86.31 363 LEU A N 1
ATOM 2576 C CA . LEU A 1 363 ? -2.612 -6.895 -9.232 1.00 86.31 363 LEU A CA 1
ATOM 2577 C C . LEU A 1 363 ? -2.358 -6.927 -10.746 1.00 86.31 363 LEU A C 1
ATOM 2579 O O . LEU A 1 363 ? -3.137 -7.557 -11.467 1.00 86.31 363 LEU A O 1
ATOM 2583 N N . THR A 1 364 ? -1.313 -6.258 -11.227 1.00 87.50 364 THR A N 1
ATOM 2584 C CA . THR A 1 364 ? -0.876 -6.322 -12.631 1.00 87.50 364 THR A CA 1
ATOM 2585 C C . THR A 1 364 ? 0.020 -7.537 -12.886 1.00 87.50 364 THR A C 1
ATOM 2587 O O . THR A 1 364 ? 0.381 -8.264 -11.960 1.00 87.50 364 THR A O 1
ATOM 2590 N N . ASN A 1 365 ? 0.407 -7.757 -14.145 1.00 89.56 365 ASN A N 1
ATOM 2591 C CA . ASN A 1 365 ? 1.544 -8.630 -14.442 1.00 89.56 365 ASN A CA 1
ATOM 2592 C C . ASN A 1 365 ? 2.819 -8.040 -13.820 1.00 89.56 365 ASN A C 1
ATOM 2594 O O . ASN A 1 365 ? 2.895 -6.823 -13.612 1.00 89.56 365 ASN A O 1
ATOM 2598 N N . GLU A 1 366 ? 3.806 -8.892 -13.552 1.00 90.19 366 GLU A N 1
ATOM 2599 C CA . GLU A 1 366 ? 5.123 -8.418 -13.142 1.00 90.19 366 GLU A CA 1
ATOM 2600 C C . GLU A 1 366 ? 5.833 -7.691 -14.273 1.00 90.19 366 GLU A C 1
ATOM 2602 O O . GLU A 1 366 ? 5.743 -8.064 -15.444 1.00 90.19 366 GLU A O 1
ATOM 2607 N N . MET A 1 367 ? 6.570 -6.664 -13.890 1.00 92.50 367 MET A N 1
ATOM 2608 C CA . MET A 1 367 ? 7.394 -5.863 -14.759 1.00 92.50 367 MET A CA 1
ATOM 2609 C C . MET A 1 367 ? 8.730 -5.532 -14.101 1.00 92.50 367 MET A C 1
ATOM 2611 O O . MET A 1 367 ? 8.881 -5.568 -12.879 1.00 92.50 367 MET A O 1
ATOM 2615 N N . ILE A 1 368 ? 9.715 -5.234 -14.935 1.00 92.75 368 ILE A N 1
ATOM 2616 C CA . ILE A 1 368 ? 11.008 -4.714 -14.512 1.00 92.75 368 ILE A CA 1
ATOM 2617 C C . ILE A 1 368 ? 11.438 -3.617 -15.474 1.00 92.75 368 ILE A C 1
ATOM 2619 O O . ILE A 1 368 ? 11.521 -3.822 -16.687 1.00 92.75 368 ILE A O 1
ATOM 2623 N N . HIS A 1 369 ? 11.747 -2.449 -14.927 1.00 94.38 369 HIS A N 1
ATOM 2624 C CA . HIS A 1 369 ? 12.335 -1.357 -15.688 1.00 94.38 369 HIS A CA 1
ATOM 2625 C C . HIS A 1 369 ? 13.849 -1.513 -15.757 1.00 94.38 369 HIS A C 1
ATOM 2627 O O . HIS A 1 369 ? 14.499 -1.879 -14.775 1.00 94.38 369 HIS A O 1
ATOM 2633 N N . VAL A 1 370 ? 14.404 -1.220 -16.931 1.00 95.75 370 VAL A N 1
ATOM 2634 C CA . VAL A 1 370 ? 15.838 -1.140 -17.198 1.00 95.75 370 VAL A CA 1
ATOM 2635 C C . VAL A 1 370 ? 16.151 0.250 -17.741 1.00 95.75 370 VAL A C 1
ATOM 2637 O O . VAL A 1 370 ? 15.840 0.573 -18.891 1.00 95.75 370 VAL A O 1
ATOM 2640 N N . TRP A 1 371 ? 16.776 1.079 -16.908 1.00 95.56 371 TRP A N 1
ATOM 2641 C CA . TRP A 1 371 ? 17.066 2.480 -17.208 1.00 95.56 371 TRP A CA 1
ATOM 2642 C C . TRP A 1 371 ? 18.376 2.613 -17.969 1.00 95.56 371 TRP A C 1
ATOM 2644 O O . TRP A 1 371 ? 19.445 2.394 -17.408 1.00 95.56 371 TRP A O 1
ATOM 2654 N N . THR A 1 372 ? 18.303 2.990 -19.245 1.00 96.25 372 THR A N 1
ATOM 2655 C CA . THR A 1 372 ? 19.473 3.153 -20.126 1.00 96.25 372 THR A CA 1
ATOM 2656 C C . THR A 1 372 ? 19.899 4.605 -20.305 1.00 96.25 372 THR A C 1
ATOM 2658 O O . THR A 1 372 ? 20.913 4.874 -20.952 1.00 96.25 372 THR A O 1
ATOM 2661 N N . VAL A 1 373 ? 19.117 5.549 -19.777 1.00 93.81 373 VAL A N 1
ATOM 2662 C CA . VAL A 1 373 ? 19.452 6.971 -19.794 1.00 93.81 373 VAL A CA 1
ATOM 2663 C C . VAL A 1 373 ? 20.806 7.201 -19.101 1.00 93.81 373 VAL A C 1
ATOM 2665 O O . VAL A 1 373 ? 21.038 6.695 -17.999 1.00 93.81 373 VAL A O 1
ATOM 2668 N N . PRO A 1 374 ? 21.739 7.939 -19.731 1.00 90.50 374 PRO A N 1
ATOM 2669 C CA . PRO A 1 374 ? 23.052 8.178 -19.146 1.00 90.50 374 PRO A CA 1
ATOM 2670 C C . PRO A 1 374 ? 22.972 8.846 -17.771 1.00 90.50 374 PRO A C 1
ATOM 2672 O O . PRO A 1 374 ? 22.262 9.831 -17.591 1.00 90.50 374 PRO A O 1
ATOM 2675 N N . GLY A 1 375 ? 23.755 8.336 -16.819 1.00 87.75 375 GLY A N 1
ATOM 2676 C CA . GLY A 1 375 ? 23.860 8.907 -15.475 1.00 87.75 375 GLY A CA 1
ATOM 2677 C C . GLY A 1 375 ? 22.755 8.494 -14.505 1.00 87.75 375 GLY A C 1
ATOM 2678 O O . GLY A 1 375 ? 22.772 8.992 -13.382 1.00 87.75 375 GLY A O 1
ATOM 2679 N N . ALA A 1 376 ? 21.838 7.601 -14.905 1.00 87.69 376 ALA A N 1
ATOM 2680 C CA . ALA A 1 376 ? 20.817 7.072 -14.005 1.00 87.69 376 ALA A CA 1
ATOM 2681 C C . ALA A 1 376 ? 21.461 6.504 -12.720 1.00 87.69 376 ALA A C 1
ATOM 2683 O O . ALA A 1 376 ? 22.419 5.726 -12.820 1.00 87.69 376 ALA A O 1
ATOM 2684 N N . PRO A 1 377 ? 20.957 6.871 -11.526 1.00 83.25 377 PRO A N 1
ATOM 2685 C CA . PRO A 1 377 ? 21.534 6.440 -10.251 1.00 83.25 377 PRO A CA 1
ATOM 2686 C C . PRO A 1 377 ? 21.409 4.925 -10.029 1.00 83.25 377 PRO A C 1
ATOM 2688 O O . PRO A 1 377 ? 22.275 4.313 -9.401 1.00 83.25 377 PRO A O 1
ATOM 2691 N N . GLN A 1 378 ? 20.393 4.307 -10.632 1.00 84.81 378 GLN A N 1
ATOM 2692 C CA . GLN A 1 378 ? 20.160 2.869 -10.654 1.00 84.81 378 GLN A CA 1
ATOM 2693 C C . GLN A 1 378 ? 19.778 2.411 -12.061 1.00 84.81 378 GLN A C 1
ATOM 2695 O O . GLN A 1 378 ? 19.220 3.166 -12.854 1.00 84.81 378 GLN A O 1
ATOM 2700 N N . ARG A 1 379 ? 20.082 1.147 -12.368 1.00 90.25 379 ARG A N 1
ATOM 2701 C CA . ARG A 1 379 ? 19.814 0.540 -13.683 1.00 90.25 379 ARG A CA 1
ATOM 2702 C C . ARG A 1 379 ? 18.522 -0.264 -13.734 1.00 90.25 379 ARG A C 1
ATOM 2704 O O . ARG A 1 379 ? 18.029 -0.498 -14.828 1.00 90.25 379 ARG A O 1
ATOM 2711 N N . PHE A 1 380 ? 18.019 -0.698 -12.582 1.00 89.88 380 PHE A N 1
ATOM 2712 C CA . PHE A 1 380 ? 16.857 -1.573 -12.444 1.00 89.88 380 PHE A CA 1
ATOM 2713 C C . PHE A 1 380 ? 15.920 -1.034 -11.362 1.00 89.88 380 PHE A C 1
ATOM 2715 O O . PHE A 1 380 ? 16.402 -0.439 -10.396 1.00 89.88 380 PHE A O 1
ATOM 2722 N N . GLY A 1 381 ? 14.616 -1.286 -11.500 1.00 82.31 381 GLY A N 1
ATOM 2723 C CA . GLY A 1 381 ? 13.596 -0.871 -10.527 1.00 82.31 381 GLY A CA 1
ATOM 2724 C C . GLY A 1 381 ? 13.087 0.548 -10.774 1.00 82.31 381 GLY A C 1
ATOM 2725 O O . GLY A 1 381 ? 13.021 0.973 -11.920 1.00 82.31 381 GLY A O 1
ATOM 2726 N N . ASP A 1 382 ? 12.743 1.288 -9.724 1.00 78.75 382 ASP A N 1
ATOM 2727 C CA . ASP A 1 382 ? 12.230 2.659 -9.856 1.00 78.75 382 ASP A CA 1
ATOM 2728 C C . ASP A 1 382 ? 13.336 3.649 -10.241 1.00 78.75 382 ASP A C 1
ATOM 2730 O O . ASP A 1 382 ? 14.510 3.425 -9.940 1.00 78.75 382 ASP A O 1
ATOM 2734 N N . ILE A 1 383 ? 12.978 4.757 -10.894 1.00 80.94 383 ILE A N 1
ATOM 2735 C CA . ILE A 1 383 ? 13.884 5.885 -11.154 1.00 80.94 383 ILE A CA 1
ATOM 2736 C C . ILE A 1 383 ? 13.599 7.019 -10.168 1.00 80.94 383 ILE A C 1
ATOM 2738 O O . ILE A 1 383 ? 12.446 7.319 -9.876 1.00 80.94 383 ILE A O 1
ATOM 2742 N N . ASP A 1 384 ? 14.649 7.658 -9.652 1.00 81.06 384 ASP A N 1
ATOM 2743 C CA . ASP A 1 384 ? 14.495 8.781 -8.724 1.00 81.06 384 ASP A CA 1
ATOM 2744 C C . ASP A 1 384 ? 13.924 10.014 -9.450 1.00 81.06 384 ASP A C 1
ATOM 2746 O O . ASP A 1 384 ? 14.528 10.531 -10.396 1.00 81.06 384 ASP A O 1
ATOM 2750 N N . GLU A 1 385 ? 12.747 10.484 -9.024 1.00 80.25 385 GLU A N 1
ATOM 2751 C CA . GLU A 1 385 ? 12.055 11.609 -9.669 1.00 80.25 385 GLU A CA 1
ATOM 2752 C C . GLU A 1 385 ? 12.826 12.932 -9.531 1.00 80.25 385 GLU A C 1
ATOM 2754 O O . GLU A 1 385 ? 12.814 13.755 -10.452 1.00 80.25 385 GLU A O 1
ATOM 2759 N N . GLY A 1 386 ? 13.512 13.142 -8.401 1.00 83.38 386 GLY A N 1
ATOM 2760 C CA . GLY A 1 386 ? 14.331 14.330 -8.154 1.00 83.38 386 GLY A CA 1
ATOM 2761 C C . GLY A 1 386 ? 15.499 14.413 -9.135 1.00 83.38 386 GLY A C 1
ATOM 2762 O O . GLY A 1 386 ? 15.679 15.424 -9.820 1.00 83.38 386 GLY A O 1
ATOM 2763 N N . TRP A 1 387 ? 16.222 13.305 -9.284 1.00 87.94 387 TRP A N 1
ATOM 2764 C CA . TRP A 1 387 ? 17.288 13.124 -10.256 1.00 87.94 387 TRP A CA 1
ATOM 2765 C C . TRP A 1 387 ? 16.770 13.293 -11.681 1.00 87.94 387 TRP A C 1
ATOM 2767 O O . TRP A 1 387 ? 17.369 14.048 -12.449 1.00 87.94 387 TRP A O 1
ATOM 2777 N N . LEU A 1 388 ? 15.646 12.653 -12.031 1.00 88.56 388 LEU A N 1
ATOM 2778 C CA . LEU A 1 388 ? 15.037 12.763 -13.357 1.00 88.56 388 LEU A CA 1
ATOM 2779 C C . LEU A 1 388 ? 14.743 14.232 -13.684 1.00 88.56 388 LEU A C 1
ATOM 2781 O O . LEU A 1 388 ? 15.080 14.712 -14.770 1.00 88.56 388 LEU A O 1
ATOM 2785 N N . LYS A 1 389 ? 14.174 14.970 -12.729 1.00 87.94 389 LYS A N 1
ATOM 2786 C CA . LYS A 1 389 ? 13.875 16.394 -12.874 1.00 87.94 389 LYS A CA 1
ATOM 2787 C C . LYS A 1 389 ? 15.123 17.244 -13.077 1.00 87.94 389 LYS A C 1
ATOM 2789 O O . LYS A 1 389 ? 15.145 18.068 -13.989 1.00 87.94 389 LYS A O 1
ATOM 2794 N N . GLU A 1 390 ? 16.147 17.040 -12.258 1.00 88.19 390 GLU A N 1
ATOM 2795 C CA . GLU A 1 390 ? 17.372 17.840 -12.291 1.00 88.19 390 GLU A CA 1
ATOM 2796 C C . GLU A 1 390 ? 18.265 17.526 -13.505 1.00 88.19 390 GLU A C 1
ATOM 2798 O O . GLU A 1 390 ? 18.846 18.439 -14.089 1.00 88.19 390 GLU A O 1
ATOM 2803 N N . HIS A 1 391 ? 18.350 16.260 -13.922 1.00 88.50 391 HIS A N 1
ATOM 2804 C CA . HIS A 1 391 ? 19.358 15.796 -14.885 1.00 88.50 391 HIS A CA 1
ATOM 2805 C C . HIS A 1 391 ? 18.798 15.477 -16.275 1.00 88.50 391 HIS A C 1
ATOM 2807 O O . HIS A 1 391 ? 19.538 15.522 -17.263 1.00 88.50 391 HIS A O 1
ATOM 2813 N N . VAL A 1 392 ? 17.506 15.152 -16.379 1.00 89.19 392 VAL A N 1
ATOM 2814 C CA . VAL A 1 392 ? 16.885 14.749 -17.649 1.00 89.19 392 VAL A CA 1
ATOM 2815 C C . VAL A 1 392 ? 15.864 15.768 -18.122 1.00 89.19 392 VAL A C 1
ATOM 2817 O O . VAL A 1 392 ? 15.934 16.178 -19.277 1.00 89.19 392 VAL A O 1
ATOM 2820 N N . LEU A 1 393 ? 14.925 16.174 -17.264 1.00 88.56 393 LEU A N 1
ATOM 2821 C CA . LEU A 1 393 ? 13.825 17.060 -17.659 1.00 88.56 393 LEU A CA 1
ATOM 2822 C C . LEU A 1 393 ? 14.288 18.498 -17.881 1.00 88.56 393 LEU A C 1
ATOM 2824 O O . LEU A 1 393 ? 13.794 19.157 -18.800 1.00 88.56 393 LEU A O 1
ATOM 2828 N N . ALA A 1 394 ? 15.245 18.957 -17.071 1.00 85.12 394 ALA A N 1
ATOM 2829 C CA . ALA A 1 394 ? 15.873 20.255 -17.242 1.00 85.12 394 ALA A CA 1
ATOM 2830 C C . ALA A 1 394 ? 16.544 20.367 -18.623 1.00 85.12 394 ALA A C 1
ATOM 2832 O O . ALA A 1 394 ? 17.162 19.426 -19.141 1.00 85.12 394 ALA A O 1
ATOM 2833 N N . VAL A 1 395 ? 16.430 21.548 -19.230 1.00 72.00 395 VAL A N 1
ATOM 2834 C CA . VAL A 1 395 ? 17.149 21.866 -20.466 1.00 72.00 395 VAL A CA 1
ATOM 2835 C C . VAL A 1 395 ? 18.627 22.083 -20.112 1.00 72.00 395 VAL A C 1
ATOM 2837 O O . VAL A 1 395 ? 18.911 22.920 -19.251 1.00 72.00 395 VAL A O 1
ATOM 2840 N N . PRO A 1 396 ? 19.583 21.364 -20.734 1.00 64.19 396 PRO A N 1
ATOM 2841 C CA . PRO A 1 396 ? 21.002 21.604 -20.499 1.00 64.19 396 PRO A CA 1
ATOM 2842 C C . PRO A 1 396 ? 21.343 23.066 -20.808 1.00 64.19 396 PRO A C 1
ATOM 2844 O O . PRO A 1 396 ? 20.909 23.597 -21.832 1.00 64.19 396 PRO A O 1
ATOM 2847 N N . ALA A 1 397 ? 22.110 23.723 -19.933 1.00 56.03 397 ALA A N 1
ATOM 2848 C CA . ALA A 1 397 ? 22.631 25.054 -20.230 1.00 56.03 397 ALA A CA 1
ATOM 2849 C C . ALA A 1 397 ? 23.485 25.000 -21.520 1.00 56.03 397 ALA A C 1
ATOM 2851 O O . ALA A 1 397 ? 24.185 24.002 -21.720 1.00 56.03 397 ALA A O 1
ATOM 2852 N N . PRO A 1 398 ? 23.393 26.019 -22.394 1.00 54.34 398 PRO A N 1
ATOM 2853 C CA . PRO A 1 398 ? 24.041 26.025 -23.707 1.00 54.34 398 PRO A CA 1
ATOM 2854 C C . PRO A 1 398 ? 25.569 25.953 -23.660 1.00 54.34 398 PRO A C 1
ATOM 2856 O O . PRO A 1 398 ? 26.166 26.434 -22.666 1.00 54.34 398 PRO A O 1
#

Foldseek 3Di:
DDPDDDPDAAQQDDFLDKFAFLLADPRPLQVQLVVLLVCLVVVVCCLAPVVVVDDPDPLSVLLNVDFPLLNLLLSLLQSLLSSLCSNLVSVPPDPSNVVSPVLSVQSNVLSSCSSVVHPCSLVSSLCSLVVLVVVVVVCLVVVHQHHPSSLVSNLSSLSSNLSSVQDGPDDPVSVVVSVVVSVVVSCCSLVVSVVSLVCVLQDDDDDPRNVRHDRHQKIFRRAPPDDWDPQLQVQLVVLLVLLLVLCPQCQPVVSVVVVQWQSPPDEAAWDWTARPCLLPVQDFSDSNRARTWTWHAAPVRRIGTFGGKTFGPDDSDDGDSSNRVQATKMKGAQWKFAVVPTDTQGGADSVSHDPPRIDTDGIDTIMKTATNPPPFPGGIDDGRPVCCVVPPRYDDDD

Radius of gyration: 26.21 Å; chains: 1; bounding box: 61×46×77 Å

Secondary structure (DSSP, 8-state):
------SS----PPTTPEE--TTTS--GGGHHHHHHHHHHHHHHHHHHH-GGGS---HHHHHHHTS-HHHHHHHHHHHHHHHHHHHHTTTTTTSHHHHHHHHHHHHHHHHHHHHHTT-TTHHHHHHHHHHHHHHHHHHHHHTT----HHHHHHHHHHHHHHHHHHSPTT--HHHHHHHHHHHHHHHHHHHHHHHHHHHHHHS-----TT-TTSPPTTEEEE----PPPPHHHHHHHHHHHHHHHHHHGGGGSHHHHHHTT---TT--SS-EEEE-TTGGGSS--S-TTS-SEEEEEE-TTS-EEEEEEEEE-SSTTPPPP-TTGGGS--BEEEEEEEESSS--EEEEPPTTS-PPTTEEEEEE---EEEEE-STT-S-SBSPPPHHHIIIIIISPPP-

Sequence (398 aa):
MNRLAHGGGHVEGAPGSYVGSLLYDVAPEHVPALVVLALLPLVAVLVHRLPAVLPPVPWLGRLRALPAERALAAWALVASAAVHVALVPTHGLSGWSFAFAADAGLLGWAAHRLVTGRRRAGLTAAVALGGSLLGLLAGLAAGHMPDQVAMACKVVEVAGLLALGAPVGAGRARRVLTTSGVAAGTSLVVVGVWAVGLSAGHGDGGDGHHAGSPALGVAMPAGDGEDPTVAQTAAAEDLYRSTVRSLARYADPAAAVAAGYKATGIRGHDFHADNPEYTKDDATLDPDRPETLVYAVREDGTPVLLGAMYQVEGLRTHGPAVGGPLTTWHAHEQVCFGLLPPSLAGLTSPLGVCPAGSFTVALTNEMIHVWTVPGAPQRFGDIDEGWLKEHVLAVPAP

pLDDT: mean 83.03, std 15.99, range [22.25, 98.31]